Protein AF-A0A0G4HL80-F1 (afdb_monomer_lite)

Structure (mmCIF, N/CA/C/O backbone):
data_AF-A0A0G4HL80-F1
#
_entry.id   AF-A0A0G4HL80-F1
#
loop_
_atom_site.group_PDB
_atom_site.id
_atom_site.type_symbol
_atom_site.label_atom_id
_atom_site.label_alt_id
_atom_site.label_comp_id
_atom_site.label_asym_id
_atom_site.label_entity_id
_atom_site.label_seq_id
_atom_site.pdbx_PDB_ins_code
_atom_site.Cartn_x
_atom_site.Cartn_y
_atom_site.Cartn_z
_atom_site.occupancy
_atom_site.B_iso_or_equiv
_atom_site.auth_seq_id
_atom_site.auth_comp_id
_atom_site.auth_asym_id
_atom_site.auth_atom_id
_atom_site.pdbx_PDB_model_num
ATOM 1 N N . MET A 1 1 ? 30.291 -2.320 -4.860 1.00 72.81 1 MET A N 1
ATOM 2 C CA . MET A 1 1 ? 29.608 -3.065 -3.784 1.00 72.81 1 MET A CA 1
ATOM 3 C C . MET A 1 1 ? 29.330 -4.480 -4.259 1.00 72.81 1 MET A C 1
ATOM 5 O O . MET A 1 1 ? 28.873 -4.661 -5.391 1.00 72.81 1 MET A O 1
ATOM 9 N N . ASP A 1 2 ? 29.685 -5.440 -3.418 1.00 85.69 2 ASP A N 1
ATOM 10 C CA . ASP A 1 2 ? 29.531 -6.885 -3.591 1.00 85.69 2 ASP A CA 1
ATOM 11 C C . ASP A 1 2 ? 28.069 -7.337 -3.392 1.00 85.69 2 ASP A C 1
ATOM 13 O O . ASP A 1 2 ? 27.177 -6.511 -3.184 1.00 85.69 2 ASP A O 1
ATOM 17 N N . PHE A 1 3 ? 27.805 -8.644 -3.472 1.00 78.50 3 PHE A N 1
ATOM 18 C CA . PHE A 1 3 ? 26.454 -9.180 -3.288 1.00 78.50 3 PHE A CA 1
ATOM 19 C C . PHE A 1 3 ? 25.936 -8.998 -1.852 1.00 78.50 3 PHE A C 1
ATOM 21 O O . PHE A 1 3 ? 24.786 -8.596 -1.680 1.00 78.50 3 PHE A O 1
ATOM 28 N N . ALA A 1 4 ? 26.773 -9.206 -0.827 1.00 79.38 4 ALA A N 1
ATOM 29 C CA . ALA A 1 4 ? 26.337 -9.067 0.563 1.00 79.38 4 ALA A CA 1
ATOM 30 C C . ALA A 1 4 ? 25.973 -7.609 0.892 1.00 79.38 4 ALA A C 1
ATOM 32 O O . ALA A 1 4 ? 24.907 -7.358 1.456 1.00 79.38 4 ALA A O 1
ATOM 33 N N . GLY A 1 5 ? 26.784 -6.636 0.456 1.00 85.31 5 GLY A N 1
ATOM 34 C CA . GLY A 1 5 ? 26.454 -5.215 0.598 1.00 85.31 5 GLY A CA 1
ATOM 35 C C . GLY A 1 5 ? 25.174 -4.804 -0.145 1.00 85.31 5 GLY A C 1
ATOM 36 O O . GLY A 1 5 ? 24.373 -4.042 0.396 1.00 85.31 5 GLY A O 1
ATOM 37 N N . ARG A 1 6 ? 24.927 -5.342 -1.352 1.00 85.62 6 ARG A N 1
ATOM 38 C CA . ARG A 1 6 ? 23.670 -5.107 -2.099 1.00 85.62 6 ARG A CA 1
ATOM 39 C C . ARG A 1 6 ? 22.454 -5.657 -1.362 1.00 85.62 6 ARG A C 1
ATOM 41 O O . ARG A 1 6 ? 21.468 -4.937 -1.232 1.00 85.62 6 ARG A O 1
ATOM 48 N N . LEU A 1 7 ? 22.536 -6.887 -0.853 1.00 83.25 7 LEU A N 1
ATOM 49 C CA . LEU A 1 7 ? 21.451 -7.526 -0.108 1.00 83.25 7 LEU A CA 1
ATOM 50 C C . LEU A 1 7 ? 21.139 -6.776 1.197 1.00 83.25 7 LEU A C 1
ATOM 52 O O . LEU A 1 7 ? 19.975 -6.497 1.477 1.00 83.25 7 LEU A O 1
ATOM 56 N N . LEU A 1 8 ? 22.163 -6.387 1.964 1.00 86.94 8 LEU A N 1
ATOM 57 C CA . LEU A 1 8 ? 21.988 -5.608 3.195 1.00 86.94 8 LEU A CA 1
ATOM 58 C C . LEU A 1 8 ? 21.365 -4.229 2.926 1.00 86.94 8 LEU A C 1
ATOM 60 O O . LEU A 1 8 ? 20.459 -3.819 3.654 1.00 86.94 8 LEU A O 1
ATOM 64 N N . LEU A 1 9 ? 21.793 -3.534 1.865 1.00 91.75 9 LEU A N 1
ATOM 65 C CA . LEU A 1 9 ? 21.187 -2.260 1.470 1.00 91.75 9 LEU A CA 1
ATOM 66 C C . LEU A 1 9 ? 19.733 -2.444 1.007 1.00 91.75 9 LEU A C 1
ATOM 68 O O . LEU A 1 9 ? 18.872 -1.668 1.414 1.00 91.75 9 LEU A O 1
ATOM 72 N N . ALA A 1 10 ? 19.436 -3.482 0.220 1.00 88.88 10 ALA A N 1
ATOM 73 C CA . ALA A 1 10 ? 18.072 -3.792 -0.205 1.00 88.88 10 ALA A CA 1
ATOM 74 C C . ALA A 1 10 ? 17.153 -4.050 1.001 1.00 88.88 10 ALA A C 1
ATOM 76 O O . ALA A 1 10 ? 16.091 -3.441 1.099 1.00 88.88 10 ALA A O 1
ATOM 77 N N . LEU A 1 11 ? 17.586 -4.867 1.969 1.00 88.88 11 LEU A N 1
ATOM 78 C CA . LEU A 1 11 ? 16.842 -5.134 3.208 1.00 88.88 11 LEU A CA 1
ATOM 79 C C . LEU A 1 11 ? 16.582 -3.858 4.027 1.00 88.88 11 LEU A C 1
ATOM 81 O O . LEU A 1 11 ? 15.466 -3.662 4.513 1.00 88.88 11 LEU A O 1
ATOM 85 N N . ALA A 1 12 ? 17.568 -2.963 4.138 1.00 93.31 12 ALA A N 1
ATOM 86 C CA . ALA A 1 12 ? 17.391 -1.669 4.798 1.00 93.31 12 ALA A CA 1
ATOM 87 C C . ALA A 1 12 ? 16.373 -0.774 4.062 1.00 93.31 12 ALA A C 1
ATOM 89 O O . ALA A 1 12 ? 15.517 -0.157 4.698 1.00 93.31 12 ALA A O 1
ATOM 90 N N . LEU A 1 13 ? 16.407 -0.744 2.727 1.00 95.25 13 LEU A N 1
ATOM 91 C CA . LEU A 1 13 ? 15.444 0.007 1.918 1.00 95.25 13 LEU A CA 1
ATOM 92 C C . LEU A 1 13 ? 14.029 -0.597 1.998 1.00 95.25 13 LEU A C 1
ATOM 94 O O . LEU A 1 13 ? 13.072 0.154 2.176 1.00 95.25 13 LEU A O 1
ATOM 98 N N . PHE A 1 14 ? 13.864 -1.926 1.985 1.00 93.81 14 PHE A N 1
ATOM 99 C CA . PHE A 1 14 ? 12.556 -2.561 2.217 1.00 93.81 14 PHE A CA 1
ATOM 100 C C . PHE A 1 14 ? 12.005 -2.272 3.622 1.00 93.81 14 PHE A C 1
ATOM 102 O O . PHE A 1 14 ? 10.789 -2.147 3.784 1.00 93.81 14 PHE A O 1
ATOM 109 N N . ALA A 1 15 ? 12.861 -2.113 4.638 1.00 93.06 15 ALA A N 1
ATOM 110 C CA . ALA A 1 15 ? 12.431 -1.659 5.960 1.00 93.06 15 ALA A CA 1
ATOM 111 C C . ALA A 1 15 ? 11.934 -0.200 5.933 1.00 93.06 15 ALA A C 1
ATOM 113 O O . ALA A 1 15 ? 10.866 0.083 6.475 1.00 93.06 15 ALA A O 1
ATOM 114 N N . ILE A 1 16 ? 12.639 0.705 5.247 1.00 95.38 16 ILE A N 1
ATOM 115 C CA . ILE A 1 16 ? 12.218 2.110 5.073 1.00 95.38 16 ILE A CA 1
ATOM 116 C C . ILE A 1 16 ? 10.898 2.202 4.285 1.00 95.38 16 ILE A C 1
ATOM 118 O O . ILE A 1 16 ? 9.985 2.923 4.695 1.00 95.38 16 ILE A O 1
ATOM 122 N N . ALA A 1 17 ? 10.755 1.435 3.201 1.00 95.62 17 ALA A N 1
ATOM 123 C CA . ALA A 1 17 ? 9.520 1.362 2.422 1.00 95.62 17 ALA A CA 1
ATOM 124 C C . ALA A 1 17 ? 8.348 0.829 3.265 1.00 95.62 17 ALA A C 1
ATOM 126 O O . ALA A 1 17 ? 7.289 1.453 3.306 1.00 95.62 17 ALA A O 1
ATOM 127 N N . GLY A 1 18 ? 8.543 -0.273 3.998 1.00 94.06 18 GLY A N 1
ATOM 128 C CA . GLY A 1 18 ? 7.510 -0.846 4.867 1.00 94.06 18 GLY A CA 1
ATOM 129 C C . GLY A 1 18 ? 7.116 0.060 6.037 1.00 94.06 18 GLY A C 1
ATOM 130 O O . GLY A 1 18 ? 5.939 0.126 6.398 1.00 94.06 18 GLY A O 1
ATOM 131 N N . PHE A 1 19 ? 8.062 0.829 6.585 1.00 93.81 19 PHE A N 1
ATOM 132 C CA . PHE A 1 19 ? 7.753 1.894 7.540 1.00 93.81 19 PHE A CA 1
ATOM 133 C C . PHE A 1 19 ? 6.821 2.935 6.903 1.00 93.81 19 PHE A C 1
ATOM 135 O O . PHE A 1 19 ? 5.756 3.209 7.461 1.00 93.81 19 PHE A O 1
ATOM 142 N N . GLY A 1 20 ? 7.154 3.434 5.706 1.00 93.25 20 GLY A N 1
ATOM 143 C CA . GLY A 1 20 ? 6.297 4.342 4.932 1.00 93.25 20 GLY A CA 1
ATOM 144 C C . GLY A 1 20 ? 4.886 3.784 4.704 1.00 93.25 20 GLY A C 1
ATOM 145 O O . GLY A 1 20 ? 3.903 4.481 4.974 1.00 93.25 20 GLY A O 1
ATOM 146 N N . ASN A 1 21 ? 4.782 2.503 4.329 1.00 92.94 21 ASN A N 1
ATOM 147 C CA . ASN A 1 21 ? 3.503 1.809 4.149 1.00 92.94 21 ASN A CA 1
ATOM 148 C C . ASN A 1 21 ? 2.669 1.788 5.430 1.00 92.94 21 ASN A C 1
ATOM 150 O O . ASN A 1 21 ? 1.483 2.100 5.423 1.00 92.94 21 ASN A O 1
ATOM 154 N N . SER A 1 22 ? 3.293 1.444 6.553 1.00 90.38 22 SER A N 1
ATOM 155 C CA . SER A 1 22 ? 2.611 1.366 7.845 1.00 90.38 22 SER A CA 1
ATOM 156 C C . SER A 1 22 ? 2.172 2.737 8.384 1.00 90.38 22 SER A C 1
ATOM 158 O O . SER A 1 22 ? 1.200 2.826 9.134 1.00 90.38 22 SER A O 1
ATOM 160 N N . PHE A 1 23 ? 2.888 3.804 8.009 1.00 88.88 23 PHE A N 1
ATOM 161 C CA . PHE A 1 23 ? 2.744 5.137 8.586 1.00 88.88 23 PHE A CA 1
ATOM 162 C C . PHE A 1 23 ? 1.749 6.034 7.839 1.00 88.88 23 PHE A C 1
ATOM 164 O O . PHE A 1 23 ? 1.087 6.847 8.480 1.00 88.88 23 PHE A O 1
ATOM 171 N N . TRP A 1 24 ? 1.604 5.933 6.511 1.00 90.50 24 TRP A N 1
ATOM 172 C CA . TRP A 1 24 ? 0.871 6.966 5.756 1.00 90.50 24 TRP A CA 1
ATOM 173 C C . TRP A 1 24 ? -0.590 7.155 6.200 1.00 90.50 24 TRP A C 1
ATOM 175 O O . TRP A 1 24 ? -1.054 8.289 6.271 1.00 90.50 24 TRP A O 1
ATOM 185 N N . ASN A 1 25 ? -1.314 6.093 6.567 1.00 89.31 25 ASN A N 1
ATOM 186 C CA . ASN A 1 25 ? -2.703 6.204 7.043 1.00 89.31 25 ASN A CA 1
ATOM 187 C C . ASN A 1 25 ? -2.811 6.572 8.548 1.00 89.31 25 ASN A C 1
ATOM 189 O O . ASN A 1 25 ? -3.913 6.763 9.065 1.00 89.31 25 ASN A O 1
ATOM 193 N N . LEU A 1 26 ? -1.688 6.698 9.270 1.00 89.62 26 LEU A N 1
ATOM 194 C CA . LEU A 1 26 ? -1.659 7.003 10.706 1.00 89.62 26 LEU A CA 1
ATOM 195 C C . LEU A 1 26 ? -2.335 8.349 11.053 1.00 89.62 26 LEU A C 1
ATOM 197 O O . LEU A 1 26 ? -3.154 8.356 11.976 1.00 89.62 26 LEU A O 1
ATOM 201 N N . PRO A 1 27 ? -2.118 9.469 10.325 1.00 91.50 27 PRO A N 1
ATOM 202 C CA . PRO A 1 27 ? -2.756 10.745 10.663 1.00 91.50 27 PRO A CA 1
ATOM 203 C C . PRO A 1 27 ? -4.272 10.778 10.439 1.00 91.50 27 PRO A C 1
ATOM 205 O O . PRO A 1 27 ? -4.941 11.689 10.933 1.00 91.50 27 PRO A O 1
ATOM 208 N N . GLY A 1 28 ? -4.816 9.791 9.720 1.00 88.25 28 GLY A N 1
ATOM 209 C CA . GLY A 1 28 ? -6.248 9.618 9.497 1.00 88.25 28 GLY A CA 1
ATOM 210 C C . GLY A 1 28 ? -6.997 8.914 10.636 1.00 88.25 28 GLY A C 1
ATOM 211 O O . GLY A 1 28 ? -8.225 8.893 10.608 1.00 88.25 28 GLY A O 1
ATOM 212 N N . GLN A 1 29 ? -6.308 8.319 11.620 1.00 84.88 29 GLN A N 1
ATOM 213 C CA . GLN A 1 29 ? -6.959 7.464 12.623 1.00 84.88 29 GLN A CA 1
ATOM 214 C C . GLN A 1 29 ? -7.383 8.202 13.897 1.00 84.88 29 GLN A C 1
ATOM 216 O O . GLN A 1 29 ? -6.624 8.974 14.488 1.00 84.88 29 GLN A O 1
ATOM 221 N N . ASP A 1 30 ? -8.573 7.862 14.401 1.00 80.88 30 ASP A N 1
ATOM 222 C CA . ASP A 1 30 ? -9.125 8.423 15.640 1.00 80.88 30 ASP A CA 1
ATOM 223 C C . ASP A 1 30 ? -8.436 7.940 16.932 1.00 80.88 30 ASP A C 1
ATOM 225 O O . ASP A 1 30 ? -8.719 8.444 18.024 1.00 80.88 30 ASP A O 1
ATOM 229 N N . THR A 1 31 ? -7.489 7.011 16.818 1.00 80.94 31 THR A N 1
ATOM 230 C CA . THR A 1 31 ? -6.596 6.549 17.892 1.00 80.94 31 THR A CA 1
ATOM 231 C C . THR A 1 31 ? -5.272 7.322 17.952 1.00 80.94 31 THR A C 1
ATOM 233 O O . THR A 1 31 ? -4.641 7.354 19.007 1.00 80.94 31 THR A O 1
ATOM 236 N N . THR A 1 32 ? -4.856 7.990 16.871 1.00 86.62 32 THR A N 1
ATOM 237 C CA . THR A 1 32 ? -3.548 8.665 16.765 1.00 86.62 32 THR A CA 1
ATOM 238 C C . THR A 1 32 ? -3.447 9.882 17.699 1.00 86.62 32 THR A C 1
ATOM 240 O O . THR A 1 32 ? -4.419 10.642 17.794 1.00 86.62 32 THR A O 1
ATOM 243 N N . PRO A 1 33 ? -2.314 10.120 18.398 1.00 85.06 33 PRO A N 1
ATOM 244 C CA . PRO A 1 33 ? -2.120 11.311 19.236 1.00 85.06 33 PRO A CA 1
ATOM 245 C C . PRO A 1 33 ? -2.394 12.620 18.480 1.00 85.06 33 PRO A C 1
ATOM 247 O O . PRO A 1 33 ? -2.096 12.715 17.293 1.00 85.06 33 PRO A O 1
ATOM 250 N N . ARG A 1 34 ? -2.945 13.645 19.152 1.00 81.69 34 ARG A N 1
ATOM 251 C CA . ARG A 1 34 ? -3.377 14.897 18.487 1.00 81.69 34 ARG A CA 1
ATOM 252 C C . ARG A 1 34 ? -2.267 15.600 17.697 1.00 81.69 34 ARG A C 1
ATOM 254 O O . ARG A 1 34 ? -2.562 16.142 16.644 1.00 81.69 34 ARG A O 1
ATOM 261 N N . SER A 1 35 ? -1.017 15.540 18.155 1.00 83.62 35 SER A N 1
ATOM 262 C CA . SER A 1 35 ? 0.164 16.096 17.469 1.00 83.62 35 SER A CA 1
ATOM 263 C C . SER A 1 35 ? 0.555 15.380 16.168 1.00 83.62 35 SER A C 1
ATOM 265 O O . SER A 1 35 ? 1.422 15.862 15.444 1.00 83.62 35 SER A O 1
ATOM 267 N N . LEU A 1 36 ? -0.066 14.236 15.869 1.00 87.06 36 LEU A N 1
ATOM 268 C CA . LEU A 1 36 ? 0.140 13.449 14.651 1.00 87.06 36 LEU A CA 1
ATOM 269 C C . LEU A 1 36 ? -1.176 13.178 13.903 1.00 87.06 36 LEU A C 1
ATOM 271 O O . LEU A 1 36 ? -1.184 12.374 12.973 1.00 87.06 36 LEU A O 1
ATOM 275 N N . ARG A 1 37 ? -2.292 13.818 14.287 1.00 88.25 37 ARG A N 1
ATOM 276 C CA . ARG A 1 37 ? -3.629 13.564 13.725 1.00 88.25 37 ARG A CA 1
ATOM 277 C C . ARG A 1 37 ? -4.087 14.725 12.835 1.00 88.25 37 ARG A C 1
ATOM 279 O O . ARG A 1 37 ? -4.192 15.860 13.286 1.00 88.25 37 ARG A O 1
ATOM 286 N N . ALA A 1 38 ? -4.422 14.424 11.582 1.00 86.94 38 ALA A N 1
ATOM 287 C CA . ALA A 1 38 ? -4.957 15.387 10.616 1.00 86.94 38 ALA A CA 1
ATOM 288 C C . ALA A 1 38 ? -6.499 15.486 10.638 1.00 86.94 38 ALA A C 1
ATOM 290 O O . ALA A 1 38 ? -7.067 16.413 10.066 1.00 86.94 38 ALA A O 1
ATOM 291 N N . VAL A 1 39 ? -7.169 14.529 11.286 1.00 85.88 39 VAL A N 1
ATOM 292 C CA . VAL A 1 39 ? -8.628 14.457 11.466 1.00 85.88 39 VAL A CA 1
ATOM 293 C C . VAL A 1 39 ? -9.024 15.093 12.804 1.00 85.88 39 VAL A C 1
ATOM 295 O O . VAL A 1 39 ? -8.452 14.766 13.841 1.00 85.88 39 VAL A O 1
ATOM 298 N N . ASP A 1 40 ? -10.018 15.982 12.799 1.00 73.88 40 ASP A N 1
ATOM 299 C CA . ASP A 1 40 ? -10.532 16.678 13.988 1.00 73.88 40 ASP A CA 1
ATOM 300 C C . ASP A 1 40 ? -12.071 16.582 14.012 1.00 73.88 40 ASP A C 1
ATOM 302 O O . ASP A 1 40 ? -12.714 17.074 13.076 1.00 73.88 40 ASP A O 1
ATOM 306 N N . PRO A 1 41 ? -12.693 16.013 15.068 1.00 63.53 41 PRO A N 1
ATOM 307 C CA . PRO A 1 41 ? -14.150 15.988 15.234 1.00 63.53 41 PRO A CA 1
ATOM 308 C C . PRO A 1 41 ? -14.837 17.357 15.085 1.00 63.53 41 PRO A C 1
ATOM 310 O O . PRO A 1 41 ? -15.995 17.417 14.662 1.00 63.53 41 PRO A O 1
ATOM 313 N N . GLY A 1 42 ? -14.139 18.454 15.407 1.00 65.75 42 GLY A N 1
ATOM 314 C CA . GLY A 1 42 ? -14.628 19.827 15.256 1.00 65.75 42 GLY A CA 1
ATOM 315 C C . GLY A 1 42 ? -14.461 20.433 13.856 1.00 65.75 42 GLY A C 1
ATOM 316 O O . GLY A 1 42 ? -15.021 21.499 13.597 1.00 65.75 42 GLY A O 1
ATOM 317 N N . ALA A 1 43 ? -13.716 19.792 12.948 1.00 73.00 43 ALA A N 1
ATOM 318 C CA . ALA A 1 43 ? -13.449 20.309 11.604 1.00 73.00 43 ALA A CA 1
ATOM 319 C C . ALA A 1 43 ? -13.325 19.191 10.550 1.00 73.00 43 ALA A C 1
ATOM 321 O O . ALA A 1 43 ? -14.327 18.779 9.955 1.00 73.00 43 ALA A O 1
ATOM 322 N N . TRP A 1 44 ? -12.104 18.729 10.274 1.00 87.00 44 TRP A N 1
ATOM 323 C CA . TRP A 1 44 ? -11.815 17.784 9.198 1.00 87.00 44 TRP A CA 1
ATOM 324 C C . TRP A 1 44 ? -12.216 16.352 9.567 1.00 87.00 44 TRP A C 1
ATOM 326 O O . TRP A 1 44 ? -11.532 15.688 10.339 1.00 87.00 44 TRP A O 1
ATOM 336 N N . LYS A 1 45 ? -13.283 15.841 8.936 1.00 88.75 45 LYS A N 1
ATOM 337 C CA . LYS A 1 45 ? -13.538 14.390 8.842 1.00 88.75 45 LYS A CA 1
ATOM 338 C C . LYS A 1 45 ? -12.437 13.670 8.048 1.00 88.75 45 LYS A C 1
ATOM 340 O O . LYS A 1 45 ? -11.799 14.289 7.195 1.00 88.75 45 LYS A O 1
ATOM 345 N N . PHE A 1 46 ? -12.342 12.353 8.223 1.00 88.75 46 PHE A N 1
ATOM 346 C CA . PHE A 1 46 ? -11.484 11.425 7.471 1.00 88.75 46 PHE A CA 1
ATOM 347 C C . PHE A 1 46 ? -11.508 11.608 5.945 1.00 88.75 46 PHE A C 1
ATOM 349 O O . PHE A 1 46 ? -10.468 11.518 5.295 1.00 88.75 46 PHE A O 1
ATOM 356 N N . GLU A 1 47 ? -12.667 11.921 5.365 1.00 91.50 47 GLU A N 1
ATOM 357 C CA . GLU A 1 47 ? -12.813 12.138 3.921 1.00 91.50 47 GLU A CA 1
ATOM 358 C C . GLU A 1 47 ? -11.971 13.322 3.428 1.00 91.50 47 GLU A C 1
ATOM 360 O O . GLU A 1 47 ? -11.437 13.265 2.325 1.00 91.50 47 GLU A O 1
ATOM 365 N N . HIS A 1 48 ? -11.808 14.369 4.245 1.00 91.75 48 HIS A N 1
ATOM 366 C CA . HIS A 1 48 ? -10.994 15.542 3.911 1.00 91.75 48 HIS A CA 1
ATOM 367 C C . HIS A 1 48 ? -9.501 15.208 3.946 1.00 91.75 48 HIS A C 1
ATOM 369 O O . HIS A 1 48 ? -8.774 15.590 3.032 1.00 91.75 48 HIS A O 1
ATOM 375 N N . PHE A 1 49 ? -9.067 14.445 4.959 1.00 91.56 49 PHE A N 1
ATOM 376 C CA . PHE A 1 49 ? -7.713 13.888 5.019 1.00 91.56 49 PHE A CA 1
ATOM 377 C C . PHE A 1 49 ? -7.421 13.063 3.759 1.00 91.56 49 PHE A C 1
ATOM 379 O O . PHE A 1 49 ? -6.417 13.308 3.095 1.00 91.56 49 PHE A O 1
ATOM 386 N N . TYR A 1 50 ? -8.330 12.163 3.364 1.00 91.38 50 TYR A N 1
ATOM 387 C CA . TYR A 1 50 ? -8.146 11.346 2.163 1.00 91.38 50 TYR A CA 1
ATOM 388 C C . TYR A 1 50 ? -8.213 12.125 0.847 1.00 91.38 50 TYR A C 1
ATOM 390 O O . TYR A 1 50 ? -7.446 11.809 -0.059 1.00 91.38 50 TYR A O 1
ATOM 398 N N . LEU A 1 51 ? -9.067 13.145 0.729 1.00 94.81 51 LEU A N 1
ATOM 399 C CA . LEU A 1 51 ? -9.115 13.993 -0.464 1.00 94.81 51 LEU A CA 1
ATOM 400 C C . LEU A 1 51 ? -7.783 14.733 -0.663 1.00 94.81 51 LEU A C 1
ATOM 402 O O . LEU A 1 51 ? -7.202 14.689 -1.747 1.00 94.81 51 LEU A O 1
ATOM 406 N N . VAL A 1 52 ? -7.275 15.374 0.394 1.00 94.06 52 VAL A N 1
ATOM 407 C CA . VAL A 1 52 ? -5.995 16.099 0.356 1.00 94.06 52 VAL A CA 1
ATOM 408 C C . VAL A 1 52 ? -4.833 15.132 0.130 1.00 94.06 52 VAL A C 1
ATOM 410 O O . VAL A 1 52 ? -3.976 15.394 -0.712 1.00 94.06 52 VAL A O 1
ATOM 413 N N . ASN A 1 53 ? -4.819 13.993 0.827 1.00 93.50 53 ASN A N 1
ATOM 414 C CA . ASN A 1 53 ? -3.799 12.965 0.651 1.00 93.50 53 ASN A CA 1
ATOM 415 C C . ASN A 1 53 ? -3.779 12.406 -0.779 1.00 93.50 53 ASN A C 1
ATOM 417 O O . ASN A 1 53 ? -2.698 12.274 -1.341 1.00 93.50 53 ASN A O 1
ATOM 421 N N . ALA A 1 54 ? -4.937 12.155 -1.397 1.00 95.44 54 ALA A N 1
ATOM 422 C CA . ALA A 1 54 ? -5.014 11.679 -2.776 1.00 95.44 54 ALA A CA 1
ATOM 423 C C . ALA A 1 54 ? -4.478 12.709 -3.782 1.00 95.44 54 ALA A C 1
ATOM 425 O O . ALA A 1 54 ? -3.665 12.356 -4.635 1.00 95.44 54 ALA A O 1
ATOM 426 N N . VAL A 1 55 ? -4.856 13.987 -3.647 1.00 96.62 55 VAL A N 1
ATOM 427 C CA . VAL A 1 55 ? -4.321 15.072 -4.491 1.00 96.62 55 VAL A CA 1
ATOM 428 C C . VAL A 1 55 ? -2.797 15.160 -4.363 1.00 96.62 55 VAL A C 1
ATOM 430 O O . VAL A 1 55 ? -2.092 15.149 -5.374 1.00 96.62 55 VAL A O 1
ATOM 433 N N . PHE A 1 56 ? -2.263 15.183 -3.138 1.00 96.69 56 PHE A N 1
ATOM 434 C CA . PHE A 1 56 ? -0.814 15.233 -2.942 1.00 96.69 56 PHE A CA 1
ATOM 435 C C . PHE A 1 56 ? -0.105 13.934 -3.348 1.00 96.69 56 PHE A C 1
ATOM 437 O O . PHE A 1 56 ? 1.023 14.016 -3.820 1.00 96.69 56 PHE A O 1
ATOM 444 N N . ALA A 1 57 ? -0.727 12.757 -3.246 1.00 95.94 57 ALA A N 1
ATOM 445 C CA . ALA A 1 57 ? -0.131 11.505 -3.717 1.00 95.94 57 ALA A CA 1
ATOM 446 C C . ALA A 1 57 ? 0.067 11.520 -5.242 1.00 95.94 57 ALA A C 1
ATOM 448 O O . ALA A 1 57 ? 1.136 11.153 -5.723 1.00 95.94 57 ALA A O 1
ATOM 449 N N . ILE A 1 58 ? -0.910 12.025 -6.005 1.00 97.50 58 ILE A N 1
ATOM 450 C CA . ILE A 1 58 ? -0.784 12.202 -7.462 1.00 97.50 58 ILE A CA 1
ATOM 451 C C . ILE A 1 58 ? 0.339 13.199 -7.791 1.00 97.50 58 ILE A C 1
ATOM 453 O O . ILE A 1 58 ? 1.210 12.904 -8.613 1.00 97.50 58 ILE A O 1
ATOM 457 N N . VAL A 1 59 ? 0.356 14.360 -7.126 1.00 97.44 59 VAL A N 1
ATOM 458 C CA . VAL A 1 59 ? 1.346 15.425 -7.372 1.00 97.44 59 VAL A CA 1
ATOM 459 C C . VAL A 1 59 ? 2.764 14.987 -6.990 1.00 97.44 59 VAL A C 1
ATOM 461 O O . VAL A 1 59 ? 3.673 15.102 -7.809 1.00 97.44 59 VAL A O 1
ATOM 464 N N . VAL A 1 60 ? 2.966 14.438 -5.789 1.00 96.88 60 VAL A N 1
ATOM 465 C CA . VAL A 1 60 ? 4.283 13.984 -5.309 1.00 96.88 60 VAL A CA 1
ATOM 466 C C . VAL A 1 60 ? 4.798 12.815 -6.147 1.00 96.88 60 VAL A C 1
ATOM 468 O O . VAL A 1 60 ? 5.967 12.831 -6.520 1.00 96.88 60 VAL A O 1
ATOM 471 N N . ASN A 1 61 ? 3.946 11.848 -6.517 1.00 97.06 61 ASN A N 1
ATOM 472 C CA . ASN A 1 61 ? 4.342 10.774 -7.432 1.00 97.06 61 ASN A CA 1
ATOM 473 C C . ASN A 1 61 ? 4.827 11.341 -8.771 1.00 97.06 61 ASN A C 1
ATOM 475 O O . ASN A 1 61 ? 5.913 10.997 -9.223 1.00 97.06 61 ASN A O 1
ATOM 479 N N . THR A 1 62 ? 4.062 12.258 -9.370 1.00 96.25 62 THR A N 1
ATOM 480 C CA . THR A 1 62 ? 4.425 12.891 -10.650 1.00 96.25 62 THR A CA 1
ATOM 481 C C . THR A 1 62 ? 5.763 13.629 -10.549 1.00 96.25 62 THR A C 1
ATOM 483 O O . THR A 1 62 ? 6.624 13.452 -11.407 1.00 96.25 62 THR A O 1
ATOM 486 N N . ILE A 1 63 ? 5.983 14.396 -9.474 1.00 96.62 63 ILE A N 1
ATOM 487 C CA . ILE A 1 63 ? 7.259 15.081 -9.213 1.00 96.62 63 ILE A CA 1
ATOM 488 C C . ILE A 1 63 ? 8.409 14.073 -9.071 1.00 96.62 63 ILE A C 1
ATOM 490 O O . ILE A 1 63 ? 9.469 14.282 -9.659 1.00 96.62 63 ILE A O 1
ATOM 494 N N . PHE A 1 64 ? 8.212 12.974 -8.335 1.00 96.38 64 PHE A N 1
ATOM 495 C CA . PHE A 1 64 ? 9.242 11.953 -8.133 1.00 96.38 64 PHE A CA 1
ATOM 496 C C . PHE A 1 64 ? 9.589 11.202 -9.429 1.00 96.38 64 PHE A C 1
ATOM 498 O O . PHE A 1 64 ? 10.775 11.029 -9.703 1.00 96.38 64 PHE A O 1
ATOM 505 N N . VAL A 1 65 ? 8.617 10.828 -10.276 1.00 96.94 65 VAL A N 1
ATOM 506 C CA . VAL A 1 65 ? 8.935 10.222 -11.588 1.00 96.94 65 VAL A CA 1
ATOM 507 C C . VAL A 1 65 ? 9.680 11.219 -12.478 1.00 96.94 65 VAL A C 1
ATOM 509 O O . VAL A 1 65 ? 10.717 10.870 -13.037 1.00 96.94 65 VAL A O 1
ATOM 512 N N . CYS A 1 66 ? 9.219 12.471 -12.568 1.00 96.06 66 CYS A N 1
ATOM 513 C CA . CYS A 1 66 ? 9.895 13.502 -13.361 1.00 96.06 66 CYS A CA 1
ATOM 514 C C . CYS A 1 66 ? 11.339 13.761 -12.901 1.00 96.06 66 CYS A C 1
ATOM 516 O O . CYS A 1 66 ? 12.212 13.956 -13.746 1.00 96.06 66 CYS A O 1
ATOM 518 N N . ALA A 1 67 ? 11.598 13.727 -11.591 1.00 95.94 67 ALA A N 1
ATOM 519 C CA . ALA A 1 67 ? 12.932 13.909 -11.022 1.00 95.94 67 ALA A CA 1
ATOM 520 C C . ALA A 1 67 ? 13.860 12.695 -11.217 1.00 95.94 67 ALA A C 1
ATOM 522 O O . ALA A 1 67 ? 15.063 12.884 -11.378 1.00 95.94 67 ALA A O 1
ATOM 523 N N . MET A 1 68 ? 13.326 11.467 -11.202 1.00 94.69 68 MET A N 1
ATOM 524 C CA . MET A 1 68 ? 14.123 10.239 -11.350 1.00 94.69 68 MET A CA 1
ATOM 525 C C . MET A 1 68 ? 14.386 9.869 -12.817 1.00 94.69 68 MET A C 1
ATOM 527 O O . MET A 1 68 ? 15.505 9.503 -13.168 1.00 94.69 68 MET A O 1
ATOM 531 N N . VAL A 1 69 ? 13.366 9.964 -13.676 1.00 95.94 69 VAL A N 1
ATOM 532 C CA . VAL A 1 69 ? 13.429 9.511 -15.078 1.00 95.94 69 VAL A CA 1
ATOM 533 C C . VAL A 1 69 ? 13.993 10.600 -15.999 1.00 95.94 69 VAL A C 1
ATOM 535 O O . VAL A 1 69 ? 14.801 10.304 -16.880 1.00 95.94 69 VAL A O 1
ATOM 538 N N . GLY A 1 70 ? 13.629 11.866 -15.769 1.00 95.69 70 GLY A N 1
ATOM 539 C CA . GLY A 1 70 ? 14.056 13.010 -16.582 1.00 95.69 70 GLY A CA 1
ATOM 540 C C . GLY A 1 70 ? 13.246 13.198 -17.874 1.00 95.69 70 GLY A C 1
ATOM 541 O O . GLY A 1 70 ? 12.754 12.247 -18.481 1.00 95.69 70 GLY A O 1
ATOM 542 N N . ALA A 1 71 ? 13.098 14.456 -18.305 1.00 94.75 71 ALA A N 1
ATOM 543 C CA . ALA A 1 71 ? 12.157 14.851 -19.360 1.00 94.75 71 ALA A CA 1
ATOM 544 C C . ALA A 1 71 ? 12.392 14.161 -20.720 1.00 94.75 71 ALA A C 1
ATOM 546 O O . ALA A 1 71 ? 11.431 13.753 -21.367 1.00 94.75 71 ALA A O 1
ATOM 547 N N . GLU A 1 72 ? 13.649 13.982 -21.133 1.00 95.19 72 GLU A N 1
ATOM 548 C CA . GLU A 1 72 ? 13.998 13.354 -22.417 1.00 95.19 72 GLU A CA 1
ATOM 549 C C . GLU A 1 72 ? 13.539 11.889 -22.482 1.00 95.19 72 GLU A C 1
ATOM 551 O O . GLU A 1 72 ? 12.905 11.475 -23.454 1.00 95.19 72 GLU A O 1
ATOM 556 N N . LYS A 1 73 ? 13.772 11.119 -21.409 1.00 96.12 73 LYS A N 1
ATOM 557 C CA . LYS A 1 73 ? 13.312 9.727 -21.297 1.00 96.12 73 LYS A CA 1
ATOM 558 C C . LYS A 1 73 ? 11.790 9.634 -21.208 1.00 96.12 73 LYS A C 1
ATOM 560 O O . LYS A 1 73 ? 11.212 8.739 -21.817 1.00 96.12 73 LYS A O 1
ATOM 565 N N . LEU A 1 74 ? 11.129 10.566 -20.510 1.00 95.88 74 LEU A N 1
ATOM 566 C CA . LEU A 1 74 ? 9.662 10.640 -20.487 1.00 95.88 74 LEU A CA 1
ATOM 567 C C . LEU A 1 74 ? 9.079 10.869 -21.891 1.00 95.88 74 LEU A C 1
ATOM 569 O O . LEU A 1 74 ? 8.086 10.237 -22.253 1.00 95.88 74 LEU A O 1
ATOM 573 N N . GLU A 1 75 ? 9.690 11.740 -22.702 1.00 95.44 75 GLU A N 1
ATOM 574 C CA . GLU A 1 75 ? 9.236 11.962 -24.078 1.00 95.44 75 GLU A CA 1
ATOM 575 C C . GLU A 1 75 ? 9.561 10.775 -25.001 1.00 95.44 75 GLU A C 1
ATOM 577 O O . GLU A 1 75 ? 8.748 10.444 -25.867 1.00 95.44 75 GLU A O 1
ATOM 582 N N . SER A 1 76 ? 10.702 10.109 -24.799 1.00 95.62 76 SER A N 1
ATOM 583 C CA . SER A 1 76 ? 11.056 8.865 -25.498 1.00 95.62 76 SER A CA 1
ATOM 584 C C . SER A 1 76 ? 10.024 7.765 -25.224 1.00 95.62 76 SER A C 1
ATOM 586 O O . SER A 1 76 ? 9.338 7.304 -26.138 1.00 95.62 76 SER A O 1
ATOM 588 N N . ALA A 1 77 ? 9.800 7.441 -23.946 1.00 95.88 77 ALA A N 1
ATOM 589 C CA . ALA A 1 77 ? 8.830 6.441 -23.516 1.00 95.88 77 ALA A CA 1
ATOM 590 C C . ALA A 1 77 ? 7.411 6.742 -24.023 1.00 95.88 77 ALA A C 1
ATOM 592 O O . ALA A 1 77 ? 6.722 5.841 -24.504 1.00 95.88 77 ALA A O 1
ATOM 593 N N . ARG A 1 78 ? 6.981 8.014 -24.008 1.00 95.62 78 ARG A N 1
ATOM 594 C CA . ARG A 1 78 ? 5.678 8.445 -24.552 1.00 95.62 78 ARG A CA 1
ATOM 595 C C . ARG A 1 78 ? 5.491 8.081 -26.032 1.00 95.62 78 ARG A C 1
ATOM 597 O O . ARG A 1 78 ? 4.360 7.812 -26.429 1.00 95.62 78 ARG A O 1
ATOM 604 N N . LYS A 1 79 ? 6.553 8.098 -26.845 1.00 96.12 79 LYS A N 1
ATOM 605 C CA . LYS A 1 79 ? 6.481 7.792 -28.287 1.00 96.12 79 LYS A CA 1
ATOM 606 C C . LYS A 1 79 ? 6.319 6.295 -28.565 1.00 96.12 79 LYS A C 1
ATOM 608 O O . LYS A 1 79 ? 5.675 5.954 -29.550 1.00 96.12 79 LYS A O 1
ATOM 613 N N . VAL A 1 80 ? 6.857 5.440 -27.693 1.00 96.25 80 VAL A N 1
ATOM 614 C CA . VAL A 1 80 ? 6.895 3.973 -27.869 1.00 96.25 80 VAL A CA 1
ATOM 615 C C . VAL A 1 80 ? 5.866 3.217 -27.014 1.00 96.25 80 VAL A C 1
ATOM 617 O O . VAL A 1 80 ? 5.708 2.015 -27.160 1.00 96.25 80 VAL A O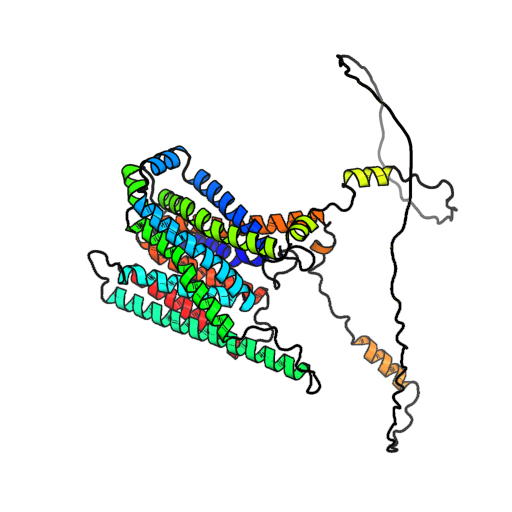 1
ATOM 620 N N . THR A 1 81 ? 5.141 3.906 -26.121 1.00 96.38 81 THR A N 1
ATOM 621 C CA . THR A 1 81 ? 4.158 3.303 -25.194 1.00 96.38 81 THR A CA 1
ATOM 622 C C . THR A 1 81 ? 3.047 2.543 -25.944 1.00 96.38 81 THR A C 1
ATOM 624 O O . THR A 1 81 ? 2.199 3.189 -26.574 1.00 96.38 81 THR A O 1
ATOM 627 N N . PRO A 1 82 ? 2.942 1.201 -25.832 1.00 94.50 82 PRO A N 1
ATOM 628 C CA . PRO A 1 82 ? 1.916 0.452 -26.552 1.00 94.50 82 PRO A CA 1
ATOM 629 C C . PRO A 1 82 ? 0.548 0.598 -25.870 1.00 94.50 82 PRO A C 1
ATOM 631 O O . PRO A 1 82 ? 0.289 0.084 -24.776 1.00 94.50 82 PRO A O 1
ATOM 634 N N . ALA A 1 83 ? -0.364 1.307 -26.539 1.00 92.94 83 ALA A N 1
ATOM 635 C CA . ALA A 1 83 ? -1.631 1.758 -25.959 1.00 92.94 83 ALA A CA 1
ATOM 636 C C . ALA A 1 83 ? -2.515 0.630 -25.382 1.00 92.94 83 ALA A C 1
ATOM 638 O O . ALA A 1 83 ? -3.198 0.842 -24.379 1.00 92.94 83 ALA A O 1
ATOM 639 N N . GLY A 1 84 ? -2.496 -0.572 -25.973 1.00 91.56 84 GLY A N 1
ATOM 640 C CA . GLY A 1 84 ? -3.277 -1.720 -25.490 1.00 91.56 84 GLY A CA 1
ATOM 641 C C . GLY A 1 84 ? -2.826 -2.230 -24.116 1.00 91.56 84 GLY A C 1
ATOM 642 O O . GLY A 1 84 ? -3.654 -2.426 -23.227 1.00 91.56 84 GLY A O 1
ATOM 643 N N . GLN A 1 85 ? -1.513 -2.372 -23.912 1.00 90.94 85 GLN A N 1
ATOM 644 C CA . GLN A 1 85 ? -0.929 -2.803 -22.636 1.00 90.94 85 GLN A CA 1
ATOM 645 C C . GLN A 1 85 ? -1.131 -1.722 -21.565 1.00 90.94 85 GLN A C 1
ATOM 647 O O . GLN A 1 85 ? -1.604 -2.007 -20.464 1.00 90.94 85 GLN A O 1
ATOM 652 N N . ALA A 1 86 ? -0.872 -0.456 -21.919 1.00 94.94 86 ALA A N 1
ATOM 653 C CA . ALA A 1 86 ? -1.111 0.686 -21.040 1.00 94.94 86 ALA A CA 1
ATOM 654 C C . ALA A 1 86 ? -2.588 0.789 -20.603 1.00 94.94 86 ALA A C 1
ATOM 656 O O . ALA A 1 86 ? -2.864 1.069 -19.438 1.00 94.94 86 ALA A O 1
ATOM 657 N N . THR A 1 87 ? -3.544 0.485 -21.491 1.00 95.31 87 THR A N 1
ATOM 658 C CA . THR A 1 87 ? -4.983 0.454 -21.161 1.00 95.31 87 THR A CA 1
ATOM 659 C C . THR A 1 87 ? -5.315 -0.611 -20.110 1.00 95.31 87 THR A C 1
ATOM 661 O O . THR A 1 87 ? -6.121 -0.351 -19.215 1.00 95.31 87 THR A O 1
ATOM 664 N N . LEU A 1 88 ? -4.678 -1.787 -20.161 1.00 93.19 88 LEU A N 1
ATOM 665 C CA . LEU A 1 88 ? -4.866 -2.834 -19.150 1.00 93.19 88 LEU A CA 1
ATOM 666 C C . LEU A 1 88 ? -4.299 -2.417 -17.780 1.00 93.19 88 LEU A C 1
ATOM 668 O O . LEU A 1 88 ? -4.960 -2.610 -16.759 1.00 93.19 88 LEU A O 1
ATOM 672 N N . VAL A 1 89 ? -3.126 -1.775 -17.753 1.00 96.00 89 VAL A N 1
ATOM 673 C CA . VAL A 1 89 ? -2.528 -1.223 -16.520 1.00 96.00 89 VAL A CA 1
ATOM 674 C C . VAL A 1 89 ? -3.404 -0.111 -15.926 1.00 96.00 89 VAL A C 1
ATOM 676 O O . VAL A 1 89 ? -3.665 -0.122 -14.723 1.00 96.00 89 VAL A O 1
ATOM 679 N N . VAL A 1 90 ? -3.941 0.794 -16.756 1.00 97.62 90 VAL A N 1
ATOM 680 C CA . VAL A 1 90 ? -4.926 1.814 -16.340 1.00 97.62 90 VAL A CA 1
ATOM 681 C C . VAL A 1 90 ? -6.171 1.164 -15.729 1.00 97.62 90 VAL A C 1
ATOM 683 O O . VAL A 1 90 ? -6.593 1.558 -14.642 1.00 97.62 90 VAL A O 1
ATOM 686 N N . PHE A 1 91 ? -6.744 0.148 -16.381 1.00 96.94 91 PHE A N 1
ATOM 687 C CA . PHE A 1 91 ? -7.930 -0.558 -15.884 1.00 96.94 91 PHE A CA 1
ATOM 688 C C . PHE A 1 91 ? -7.688 -1.178 -14.498 1.00 96.94 91 PHE A C 1
ATOM 690 O O . PHE A 1 91 ? -8.461 -0.938 -13.568 1.00 96.94 91 PHE A O 1
ATOM 697 N N . LEU A 1 92 ? -6.584 -1.911 -14.329 1.00 95.81 92 LEU A N 1
ATOM 698 C CA . LEU A 1 92 ? -6.207 -2.520 -13.048 1.00 95.81 92 LEU A CA 1
ATOM 699 C C . LEU A 1 92 ? -5.962 -1.461 -11.958 1.00 95.81 92 LEU A C 1
ATOM 701 O O . LEU A 1 92 ? -6.415 -1.626 -10.823 1.00 95.81 92 LEU A O 1
ATOM 705 N N . ALA A 1 93 ? -5.323 -0.341 -12.306 1.00 97.50 93 ALA A N 1
ATOM 706 C CA . ALA A 1 93 ? -5.060 0.763 -11.386 1.00 97.50 93 ALA A CA 1
ATOM 707 C C . ALA A 1 93 ? -6.334 1.498 -10.923 1.00 97.50 93 ALA A C 1
ATOM 709 O O . ALA A 1 93 ? -6.437 1.866 -9.751 1.00 97.50 93 ALA A O 1
ATOM 710 N N . LEU A 1 94 ? -7.328 1.677 -11.802 1.00 97.81 94 LEU A N 1
ATOM 711 C CA . LEU A 1 94 ? -8.631 2.252 -11.437 1.00 97.81 94 LEU A CA 1
ATOM 712 C C . LEU A 1 94 ? -9.350 1.381 -10.394 1.00 97.81 94 LEU A C 1
ATOM 714 O O . LEU A 1 94 ? -9.829 1.896 -9.380 1.00 97.81 94 LEU A O 1
ATOM 718 N N . PHE A 1 95 ? -9.377 0.058 -10.591 1.00 96.44 95 PHE A N 1
ATOM 719 C CA . PHE A 1 95 ? -9.954 -0.859 -9.603 1.00 96.44 95 PHE A CA 1
ATOM 720 C C . PHE A 1 95 ? -9.129 -0.914 -8.309 1.00 96.44 95 PHE A C 1
ATOM 722 O O . PHE A 1 95 ? -9.717 -0.900 -7.226 1.00 96.44 95 PHE A O 1
ATOM 729 N N . TRP A 1 96 ? -7.793 -0.872 -8.381 1.00 96.75 96 TRP A N 1
ATOM 730 C CA . TRP A 1 96 ? -6.951 -0.723 -7.189 1.00 96.75 96 TRP A CA 1
ATOM 731 C C . TRP A 1 96 ? -7.321 0.519 -6.365 1.00 96.75 96 TRP A C 1
ATOM 733 O O . TRP A 1 96 ? -7.359 0.430 -5.141 1.00 96.75 96 TRP A O 1
ATOM 743 N N . GLY A 1 97 ? -7.687 1.642 -6.992 1.00 96.31 97 GLY A N 1
ATOM 744 C CA . GLY A 1 97 ? -8.182 2.834 -6.288 1.00 96.31 97 GLY A CA 1
ATOM 745 C C . GLY A 1 97 ? -9.409 2.577 -5.398 1.00 96.31 97 GLY A C 1
ATOM 746 O O . GLY A 1 97 ? -9.508 3.115 -4.291 1.00 96.31 97 GLY A O 1
ATOM 747 N N . ILE A 1 98 ? -10.308 1.681 -5.821 1.00 96.25 98 ILE A N 1
ATOM 748 C CA . ILE A 1 98 ? -11.418 1.188 -4.987 1.00 96.25 98 ILE A CA 1
ATOM 749 C C . ILE A 1 98 ? -10.858 0.376 -3.807 1.00 96.25 98 ILE A C 1
ATOM 751 O O . ILE A 1 98 ? -11.254 0.587 -2.659 1.00 96.25 98 ILE A O 1
ATOM 755 N N . GLY A 1 99 ? -9.887 -0.501 -4.077 1.00 95.12 99 GLY A N 1
ATOM 756 C CA . GLY A 1 99 ? -9.161 -1.289 -3.076 1.00 95.12 99 GLY A CA 1
ATOM 757 C C . GLY A 1 99 ? -8.478 -0.431 -2.010 1.00 95.12 99 GLY A C 1
ATOM 758 O O . GLY A 1 99 ? -8.638 -0.713 -0.824 1.00 95.12 99 GLY A O 1
ATOM 759 N N . VAL A 1 100 ? -7.815 0.667 -2.397 1.00 94.31 100 VAL A N 1
ATOM 760 C CA . VAL A 1 100 ? -7.244 1.658 -1.467 1.00 94.31 100 VAL A CA 1
ATOM 761 C C . VAL A 1 100 ? -8.337 2.212 -0.556 1.00 94.31 100 VAL A C 1
ATOM 763 O O . VAL A 1 100 ? -8.202 2.137 0.664 1.00 94.31 100 VAL A O 1
ATOM 766 N N . ARG A 1 101 ? -9.457 2.704 -1.108 1.00 92.88 101 ARG A N 1
ATOM 767 C CA . ARG A 1 101 ? -10.531 3.296 -0.288 1.00 92.88 101 ARG A CA 1
ATOM 768 C C . ARG A 1 101 ? -11.183 2.287 0.667 1.00 92.88 101 ARG A C 1
ATOM 770 O O . ARG A 1 101 ? -11.600 2.689 1.761 1.00 92.88 101 ARG A O 1
ATOM 777 N N . LEU A 1 102 ? -11.261 1.012 0.278 1.00 93.75 102 LEU A N 1
ATOM 778 C CA . LEU A 1 102 ? -11.738 -0.084 1.127 1.00 93.75 102 LEU A CA 1
ATOM 779 C C . LEU A 1 102 ? -10.715 -0.464 2.209 1.00 93.75 102 LEU A C 1
ATOM 781 O O . LEU A 1 102 ? -11.103 -0.622 3.363 1.00 93.75 102 LEU A O 1
ATOM 785 N N . PHE A 1 103 ? -9.422 -0.530 1.884 1.00 93.00 103 PHE A N 1
ATOM 786 C CA . PHE A 1 103 ? -8.331 -0.783 2.835 1.00 93.00 103 PHE A CA 1
ATOM 787 C C . PHE A 1 103 ? -8.270 0.292 3.928 1.00 93.00 103 PHE A C 1
ATOM 789 O O . PHE A 1 103 ? -8.222 -0.023 5.119 1.00 93.00 103 PHE A O 1
ATOM 796 N N . SER A 1 104 ? -8.400 1.562 3.540 1.00 89.81 104 SER A N 1
ATOM 797 C CA . SER A 1 104 ? -8.515 2.698 4.460 1.00 89.81 104 SER A CA 1
ATOM 798 C C . SER A 1 104 ? -9.660 2.541 5.464 1.00 89.81 104 SER A C 1
ATOM 800 O O . SER A 1 104 ? -9.497 2.872 6.636 1.00 89.81 104 SER A O 1
ATOM 802 N N . TYR A 1 105 ? -10.807 2.018 5.017 1.00 89.06 105 TYR A N 1
ATOM 803 C CA . TYR A 1 105 ? -11.985 1.777 5.855 1.00 89.06 105 TYR A CA 1
ATOM 804 C C . TYR A 1 105 ? -11.842 0.523 6.731 1.00 89.06 105 TYR A C 1
ATOM 806 O O . TYR A 1 105 ? -12.208 0.542 7.906 1.00 89.06 105 TYR A O 1
ATOM 814 N N . ALA A 1 106 ? -11.250 -0.544 6.185 1.00 90.12 106 ALA A N 1
ATOM 815 C CA . ALA A 1 106 ? -10.921 -1.771 6.903 1.00 90.12 106 ALA A CA 1
ATOM 816 C C . ALA A 1 106 ? -10.045 -1.479 8.135 1.00 90.12 106 ALA A C 1
ATOM 818 O O . ALA A 1 106 ? -10.331 -1.961 9.232 1.00 90.12 106 ALA A O 1
ATOM 819 N N . ILE A 1 107 ? -9.038 -0.613 7.976 1.00 89.50 107 ILE A N 1
ATOM 820 C CA . ILE A 1 107 ? -8.185 -0.130 9.071 1.00 89.50 107 ILE A CA 1
ATOM 821 C C . ILE A 1 107 ? -9.008 0.578 10.158 1.00 89.50 107 ILE A C 1
ATOM 823 O O . ILE A 1 107 ? -8.865 0.226 11.327 1.00 89.50 107 ILE A O 1
ATOM 827 N N . GLN A 1 108 ? -9.914 1.499 9.804 1.00 86.06 108 GLN A N 1
ATOM 828 C CA . GLN A 1 108 ? -10.728 2.228 10.792 1.00 86.06 108 GLN A CA 1
ATOM 829 C C . GLN A 1 108 ? -11.595 1.302 11.660 1.00 86.06 108 GLN A C 1
ATOM 831 O O . GLN A 1 108 ? -11.762 1.547 12.854 1.00 86.06 108 GLN A O 1
ATOM 836 N N . ILE A 1 109 ? -12.166 0.239 11.080 1.00 84.12 109 ILE A N 1
ATOM 837 C CA . ILE A 1 109 ? -13.087 -0.654 11.806 1.00 84.12 109 ILE A CA 1
ATOM 838 C C . ILE A 1 109 ? -12.375 -1.806 12.540 1.00 84.12 109 ILE A C 1
ATOM 840 O O . ILE A 1 109 ? -12.933 -2.348 13.502 1.00 84.12 109 ILE A O 1
ATOM 844 N N . CYS A 1 110 ? -11.151 -2.168 12.138 1.00 83.50 110 CYS A N 1
ATOM 845 C CA . CYS A 1 110 ? -10.386 -3.290 12.702 1.00 83.50 110 CYS A CA 1
ATOM 846 C C . CYS A 1 110 ? -9.209 -2.883 13.604 1.00 83.50 110 CYS A C 1
ATOM 848 O O . CYS A 1 110 ? -8.901 -3.616 14.553 1.00 83.50 110 CYS A O 1
ATOM 850 N N . GLY A 1 111 ? -8.578 -1.740 13.328 1.00 86.50 111 GLY A N 1
ATOM 851 C CA . GLY A 1 111 ? -7.236 -1.366 13.786 1.00 86.50 111 GLY A CA 1
ATOM 852 C C . GLY A 1 111 ? -6.182 -1.549 12.683 1.00 86.50 111 GLY A C 1
ATOM 853 O O . GLY A 1 111 ? -6.326 -2.420 11.818 1.00 86.50 111 GLY A O 1
ATOM 854 N N . ILE A 1 112 ? -5.118 -0.743 12.727 1.00 88.62 112 ILE A N 1
ATOM 855 C CA . ILE A 1 112 ? -3.977 -0.745 11.799 1.00 88.62 112 ILE A CA 1
ATOM 856 C C . ILE A 1 112 ? -3.332 -2.127 11.745 1.00 88.62 112 ILE A C 1
ATOM 858 O O . ILE A 1 112 ? -3.211 -2.692 10.659 1.00 88.62 112 ILE A O 1
ATOM 862 N N . ALA A 1 113 ? -2.972 -2.699 12.898 1.00 87.19 113 ALA A N 1
A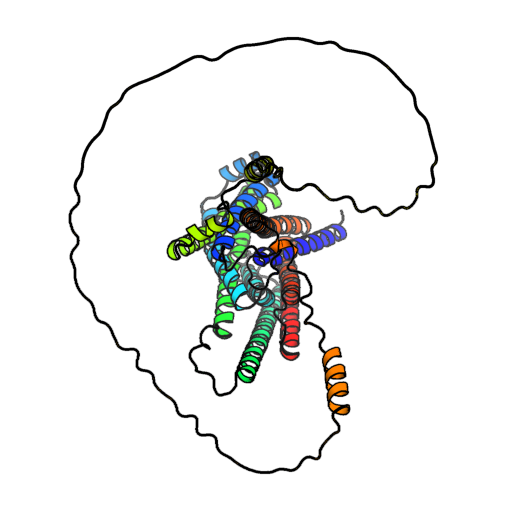TOM 863 C CA . ALA A 1 113 ? -2.251 -3.973 12.965 1.00 87.19 113 ALA A CA 1
ATOM 864 C C . ALA A 1 113 ? -2.979 -5.083 12.185 1.00 87.19 113 ALA A C 1
ATOM 866 O O . ALA A 1 113 ? -2.403 -5.774 11.347 1.00 87.19 113 ALA A O 1
ATOM 867 N N . VAL A 1 114 ? -4.289 -5.187 12.411 1.00 82.38 114 VAL A N 1
ATOM 868 C CA . VAL A 1 114 ? -5.166 -6.179 11.781 1.00 82.38 114 VAL A CA 1
ATOM 869 C C . VAL A 1 114 ? -5.408 -5.852 10.309 1.00 82.38 114 VAL A C 1
ATOM 871 O O . VAL A 1 114 ? -5.304 -6.740 9.466 1.00 82.38 114 VAL A O 1
ATOM 874 N N . GLY A 1 115 ? -5.743 -4.596 9.995 1.00 88.06 115 GLY A N 1
ATOM 875 C CA . GLY A 1 115 ? -6.047 -4.168 8.630 1.00 88.06 115 GLY A CA 1
ATOM 876 C C . GLY A 1 115 ? -4.882 -4.448 7.684 1.00 88.06 115 GLY A C 1
ATOM 877 O O . GLY A 1 115 ? -5.083 -5.046 6.629 1.00 88.06 115 GLY A O 1
ATOM 878 N N . PHE A 1 116 ? -3.660 -4.108 8.101 1.00 90.44 116 PHE A N 1
ATOM 879 C CA . PHE A 1 116 ? -2.439 -4.418 7.358 1.00 90.44 116 PHE A CA 1
ATOM 880 C C . PHE A 1 116 ? -2.174 -5.925 7.275 1.00 90.44 116 PHE A C 1
ATOM 882 O O . PHE A 1 116 ? -1.991 -6.428 6.170 1.00 90.44 116 PHE A O 1
ATOM 889 N N . ALA A 1 117 ? -2.201 -6.657 8.396 1.00 87.25 117 ALA A N 1
ATOM 890 C CA . ALA A 1 117 ? -1.928 -8.098 8.405 1.00 87.25 117 ALA A CA 1
ATOM 891 C C . ALA A 1 117 ? -2.858 -8.888 7.461 1.00 87.25 117 ALA A C 1
ATOM 893 O O . ALA A 1 117 ? -2.386 -9.716 6.683 1.00 87.25 117 ALA A O 1
ATOM 894 N N . VAL A 1 118 ? -4.164 -8.594 7.480 1.00 84.69 118 VAL A N 1
ATOM 895 C CA . VAL A 1 118 ? -5.146 -9.251 6.602 1.00 84.69 118 VAL A CA 1
ATOM 896 C C . VAL A 1 118 ? -4.978 -8.817 5.147 1.00 84.69 118 VAL A C 1
ATOM 898 O O . VAL A 1 118 ? -4.865 -9.663 4.261 1.00 84.69 118 VAL A O 1
ATOM 901 N N . CYS A 1 119 ? -4.974 -7.508 4.878 1.00 89.81 119 CYS A N 1
ATOM 902 C CA . CYS A 1 119 ? -5.048 -7.027 3.500 1.00 89.81 119 CYS A CA 1
ATOM 903 C C . CYS A 1 119 ? -3.726 -7.244 2.758 1.00 89.81 119 CYS A C 1
ATOM 905 O O . CYS A 1 119 ? -3.755 -7.703 1.621 1.00 89.81 119 CYS A O 1
ATOM 907 N N . LEU A 1 120 ? -2.574 -6.992 3.391 1.00 90.38 120 LEU A N 1
ATOM 908 C CA . LEU A 1 120 ? -1.269 -7.198 2.754 1.00 90.38 120 LEU A CA 1
ATOM 909 C C . LEU A 1 120 ? -0.922 -8.688 2.607 1.00 90.38 120 LEU A C 1
ATOM 911 O O . LEU A 1 120 ? -0.328 -9.074 1.602 1.00 90.38 120 LEU A O 1
ATOM 915 N N . GLY A 1 121 ? -1.367 -9.537 3.543 1.00 84.44 121 GLY A N 1
ATOM 916 C CA . GLY A 1 121 ? -1.279 -10.993 3.402 1.00 84.44 121 GLY A CA 1
ATOM 917 C C . GLY A 1 121 ? -2.042 -11.511 2.176 1.00 84.44 121 GLY A C 1
ATOM 918 O O . GLY A 1 121 ? -1.506 -12.312 1.412 1.00 84.44 121 GLY A O 1
ATOM 919 N N . LEU A 1 122 ? -3.255 -10.998 1.932 1.00 85.81 122 LEU A N 1
ATOM 920 C CA . LEU A 1 122 ? -4.036 -11.313 0.728 1.00 85.81 122 LEU A CA 1
ATOM 921 C C . LEU A 1 122 ? -3.416 -10.731 -0.551 1.00 85.81 122 LEU A C 1
ATOM 923 O O . LEU A 1 122 ? -3.333 -11.440 -1.551 1.00 85.81 122 LEU A O 1
ATOM 927 N N . VAL A 1 123 ? -2.936 -9.482 -0.521 1.00 88.12 123 VAL A N 1
ATOM 928 C CA . VAL A 1 123 ? -2.246 -8.839 -1.657 1.00 88.12 123 VAL A CA 1
ATOM 929 C C . VAL A 1 123 ? -1.039 -9.659 -2.115 1.00 88.12 123 VAL A C 1
ATOM 931 O O . VAL A 1 123 ? -0.840 -9.833 -3.318 1.00 88.12 123 VAL A O 1
ATOM 934 N N . LEU A 1 124 ? -0.255 -10.188 -1.172 1.00 83.50 124 LEU A N 1
ATOM 935 C CA . LEU A 1 124 ? 0.857 -11.078 -1.486 1.00 83.50 124 LEU A CA 1
ATOM 936 C C . LEU A 1 124 ? 0.372 -12.433 -2.016 1.00 83.50 124 LEU A C 1
ATOM 938 O O . LEU A 1 124 ? 0.811 -12.838 -3.089 1.00 83.50 124 LEU A O 1
ATOM 942 N N . ALA A 1 125 ? -0.525 -13.115 -1.295 1.00 80.00 125 ALA A N 1
ATOM 943 C CA . ALA A 1 125 ? -0.968 -14.465 -1.651 1.00 80.00 125 ALA A CA 1
ATOM 944 C C . ALA A 1 125 ? -1.622 -14.522 -3.044 1.00 80.00 125 ALA A C 1
ATOM 946 O O . ALA A 1 125 ? -1.390 -15.466 -3.798 1.00 80.00 125 ALA A O 1
ATOM 947 N N . LEU A 1 126 ? -2.386 -13.488 -3.415 1.00 82.69 126 LEU A N 1
ATOM 948 C CA . LEU A 1 126 ? -2.957 -13.331 -4.757 1.00 82.69 126 LEU A CA 1
ATOM 949 C C . LEU A 1 126 ? -1.897 -12.940 -5.796 1.00 82.69 126 LEU A C 1
ATOM 951 O O . LEU A 1 126 ? -1.964 -13.401 -6.932 1.00 82.69 126 LEU A O 1
ATOM 955 N N . GLY A 1 127 ? -0.887 -12.153 -5.411 1.00 75.81 127 GLY A N 1
ATOM 956 C CA . GLY A 1 127 ? 0.286 -11.883 -6.244 1.00 75.81 127 GLY A CA 1
ATOM 957 C C . GLY A 1 127 ? 1.037 -13.159 -6.636 1.00 75.81 127 GLY A C 1
ATOM 958 O O . GLY A 1 127 ? 1.343 -13.353 -7.809 1.00 75.81 127 GLY A O 1
ATOM 959 N N . SER A 1 128 ? 1.248 -14.073 -5.686 1.00 75.50 128 SER A N 1
ATOM 960 C CA . SER A 1 128 ? 1.882 -15.378 -5.930 1.00 75.50 128 SER A CA 1
ATOM 961 C C . SER A 1 128 ? 1.029 -16.374 -6.729 1.00 75.50 128 SER A C 1
ATOM 963 O O . SER A 1 128 ? 1.537 -17.424 -7.108 1.00 75.50 128 SER A O 1
ATOM 965 N N . LEU A 1 129 ? -0.241 -16.069 -7.028 1.00 74.88 129 LEU A N 1
ATOM 966 C CA . LEU A 1 129 ? -1.016 -16.857 -7.996 1.00 74.88 129 LEU A CA 1
ATOM 967 C C . LEU A 1 129 ? -0.687 -16.489 -9.448 1.00 74.88 129 LEU A C 1
ATOM 969 O O . LEU A 1 129 ? -0.986 -17.278 -10.340 1.00 74.88 129 LEU A O 1
ATOM 973 N N . TYR A 1 130 ? -0.083 -15.324 -9.713 1.00 73.00 130 TYR A N 1
ATOM 974 C CA . TYR A 1 130 ? 0.149 -14.863 -11.083 1.00 73.00 130 TYR A CA 1
ATOM 975 C C . TYR A 1 130 ? 0.993 -15.848 -11.926 1.00 73.00 130 TYR A C 1
ATOM 977 O O . TYR A 1 130 ? 0.516 -16.202 -13.004 1.00 73.00 130 TYR A O 1
ATOM 985 N N . PRO A 1 131 ? 2.145 -16.388 -11.462 1.00 64.81 131 PRO A N 1
ATOM 986 C CA . PRO A 1 131 ? 2.918 -17.376 -12.232 1.00 64.81 131 PRO A CA 1
ATOM 987 C C . PRO A 1 131 ? 2.183 -18.709 -12.455 1.00 64.81 131 PRO A C 1
ATOM 989 O O . PR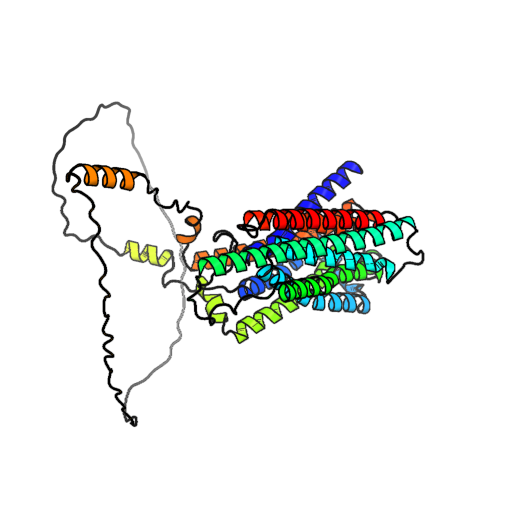O A 1 131 ? 2.453 -19.415 -13.421 1.00 64.81 131 PRO A O 1
ATOM 992 N N . LEU A 1 132 ? 1.230 -19.054 -11.580 1.00 70.38 132 LEU A N 1
ATOM 993 C CA . LEU A 1 132 ? 0.419 -20.273 -11.689 1.00 70.38 132 LEU A CA 1
ATOM 994 C C . LEU A 1 132 ? -0.763 -20.114 -12.659 1.00 70.38 132 LEU A C 1
ATOM 996 O O . LEU A 1 132 ? -1.197 -21.092 -13.263 1.00 70.38 132 LEU A O 1
ATOM 1000 N N . LEU A 1 133 ? -1.298 -18.895 -12.785 1.00 70.00 133 LEU A N 1
ATOM 1001 C CA . LEU A 1 133 ? -2.404 -18.554 -13.689 1.00 70.00 133 LEU A CA 1
ATOM 1002 C C . LEU A 1 133 ? -1.916 -18.178 -15.094 1.00 70.00 133 LEU A C 1
ATOM 1004 O O . LEU A 1 133 ? -2.618 -18.433 -16.071 1.00 70.00 133 LEU A O 1
ATOM 1008 N N . PHE A 1 134 ? -0.715 -17.605 -15.187 1.00 69.25 134 PHE A N 1
ATOM 1009 C CA . PHE A 1 134 ? -0.045 -17.233 -16.430 1.00 69.25 134 PHE A CA 1
ATOM 1010 C C . PHE A 1 134 ? 1.401 -17.761 -16.429 1.00 69.25 134 PHE A C 1
ATOM 1012 O O . PHE A 1 134 ? 2.338 -16.974 -16.257 1.00 69.25 134 PHE A O 1
ATOM 1019 N N . PRO A 1 135 ? 1.604 -19.084 -16.594 1.00 61.97 135 PRO A N 1
ATOM 1020 C CA . PRO A 1 135 ? 2.941 -19.643 -16.743 1.00 61.97 135 PRO A CA 1
ATOM 1021 C C . PRO A 1 135 ? 3.662 -19.036 -17.950 1.00 61.97 135 PRO A C 1
ATOM 1023 O O . PRO A 1 135 ? 3.054 -18.794 -18.995 1.00 61.97 135 PRO A O 1
ATOM 1026 N N . SER A 1 136 ? 4.973 -18.848 -17.823 1.00 61.31 136 SER A N 1
ATOM 1027 C CA . SER A 1 136 ? 5.871 -18.822 -18.979 1.00 61.31 136 SER A CA 1
ATOM 1028 C C . SER A 1 136 ? 5.968 -20.227 -19.599 1.00 61.31 136 SER A C 1
ATOM 1030 O O . SER A 1 136 ? 5.381 -21.185 -19.092 1.00 61.31 136 SER A O 1
ATOM 1032 N N . ASP A 1 137 ? 6.746 -20.384 -20.675 1.00 53.62 137 ASP A N 1
ATOM 1033 C CA . ASP A 1 137 ? 6.927 -21.670 -21.375 1.00 53.62 137 ASP A CA 1
ATOM 1034 C C . ASP A 1 137 ? 7.485 -22.814 -20.492 1.00 53.62 137 ASP A C 1
ATOM 1036 O O . ASP A 1 137 ? 7.461 -23.979 -20.891 1.00 53.62 137 ASP A O 1
ATOM 1040 N N . THR A 1 138 ? 7.947 -22.497 -19.277 1.00 60.25 138 THR A N 1
ATOM 1041 C CA . THR A 1 138 ? 8.370 -23.449 -18.245 1.00 60.25 138 THR A CA 1
ATOM 1042 C C . THR A 1 138 ? 7.478 -23.301 -17.011 1.00 60.25 138 THR A C 1
ATOM 1044 O O . THR A 1 138 ? 7.514 -22.279 -16.330 1.00 60.25 138 THR A O 1
ATOM 1047 N N . PHE A 1 139 ? 6.708 -24.341 -16.681 1.00 66.75 139 PHE A N 1
ATOM 1048 C CA . PHE A 1 139 ? 5.924 -24.390 -15.441 1.00 66.75 139 PHE A CA 1
ATOM 1049 C C . PHE A 1 139 ? 6.848 -24.501 -14.204 1.00 66.75 139 PHE A C 1
ATOM 1051 O O . PHE A 1 139 ? 7.860 -25.206 -14.295 1.00 66.75 139 PHE A O 1
ATOM 1058 N N . PRO A 1 140 ? 6.522 -23.878 -13.049 1.00 71.75 140 PRO A N 1
ATOM 1059 C CA . PRO A 1 140 ? 7.365 -23.931 -11.853 1.00 71.75 140 PRO A CA 1
ATOM 1060 C C . PRO A 1 140 ? 7.721 -25.359 -11.419 1.00 71.75 140 PRO A C 1
ATOM 1062 O O . PRO A 1 140 ? 6.866 -26.250 -11.371 1.00 71.75 140 PRO A O 1
ATOM 1065 N N . GLY A 1 141 ? 8.994 -25.579 -11.077 1.00 80.88 141 GLY A N 1
ATOM 1066 C CA . GLY A 1 141 ? 9.491 -26.894 -10.668 1.00 80.88 141 GLY A CA 1
ATOM 1067 C C . GLY A 1 141 ? 8.811 -27.424 -9.392 1.00 80.88 141 GLY A C 1
ATOM 1068 O O . GLY A 1 141 ? 8.257 -26.640 -8.618 1.00 80.88 141 GLY A O 1
ATOM 1069 N N . PRO A 1 142 ? 8.875 -28.741 -9.103 1.00 84.06 142 PRO A N 1
ATOM 1070 C CA . PRO A 1 142 ? 8.213 -29.326 -7.932 1.00 84.06 142 PRO A CA 1
ATOM 1071 C C . PRO A 1 142 ? 8.584 -28.658 -6.597 1.00 84.06 142 PRO A C 1
ATOM 1073 O O . PRO A 1 142 ? 7.725 -28.529 -5.725 1.00 84.06 142 PRO A O 1
ATOM 1076 N N . THR A 1 143 ? 9.829 -28.183 -6.455 1.00 84.69 143 THR A N 1
ATOM 1077 C CA . THR A 1 143 ? 10.286 -27.390 -5.301 1.00 84.69 143 THR A CA 1
ATOM 1078 C C . THR A 1 143 ? 9.545 -26.057 -5.205 1.00 84.69 143 THR A C 1
ATOM 1080 O O . THR A 1 143 ? 8.932 -25.776 -4.176 1.00 84.69 143 THR A O 1
ATOM 1083 N N . ALA A 1 144 ? 9.532 -25.268 -6.286 1.00 81.00 144 ALA A N 1
ATOM 1084 C CA . ALA A 1 144 ? 8.840 -23.982 -6.356 1.00 81.00 144 ALA A CA 1
ATOM 1085 C C . ALA A 1 144 ? 7.333 -24.140 -6.090 1.00 81.00 144 ALA A C 1
ATOM 1087 O O . ALA A 1 144 ? 6.780 -23.439 -5.246 1.00 81.00 144 ALA A O 1
ATOM 1088 N N . LEU A 1 145 ? 6.673 -25.125 -6.709 1.00 82.56 145 LEU A N 1
ATOM 1089 C CA . LEU A 1 145 ? 5.252 -25.411 -6.476 1.00 82.56 145 LEU A CA 1
ATOM 1090 C C . LEU A 1 145 ? 4.967 -25.832 -5.018 1.00 82.56 145 LEU A C 1
ATOM 1092 O O . LEU A 1 145 ? 3.957 -25.427 -4.431 1.00 82.56 145 LEU A O 1
ATOM 1096 N N . GLY A 1 146 ? 5.864 -26.613 -4.408 1.00 85.81 146 GLY A N 1
ATOM 1097 C CA . GLY A 1 146 ? 5.798 -26.983 -2.992 1.00 85.81 146 GLY A CA 1
ATOM 1098 C C . GLY A 1 146 ? 5.949 -25.780 -2.056 1.00 85.81 146 GLY A C 1
ATOM 1099 O O . GLY A 1 146 ? 5.185 -25.641 -1.102 1.00 85.81 146 GLY A O 1
ATOM 1100 N N . LEU A 1 147 ? 6.881 -24.872 -2.355 1.00 86.75 147 LEU A N 1
ATOM 1101 C CA . LEU A 1 147 ? 7.096 -23.642 -1.589 1.00 86.75 147 LEU A CA 1
ATOM 1102 C C . LEU A 1 147 ? 5.945 -22.634 -1.773 1.00 86.75 147 LEU A C 1
ATOM 1104 O O . LEU A 1 147 ? 5.483 -22.072 -0.779 1.00 86.75 147 LEU A O 1
ATOM 1108 N N . LEU A 1 148 ? 5.414 -22.467 -2.994 1.00 83.62 148 LEU A N 1
ATOM 1109 C CA . LEU A 1 148 ? 4.229 -21.642 -3.278 1.00 83.62 148 LEU A CA 1
ATOM 1110 C C . LEU A 1 148 ? 3.015 -22.135 -2.480 1.00 83.62 148 LEU A C 1
ATOM 1112 O O . LEU A 1 148 ? 2.386 -21.368 -1.749 1.00 83.62 148 LEU A O 1
ATOM 1116 N N . SER A 1 149 ? 2.696 -23.427 -2.585 1.00 85.44 149 SER A N 1
ATOM 1117 C CA . SER A 1 149 ? 1.533 -24.012 -1.906 1.00 85.44 149 SER A CA 1
ATOM 1118 C C . SER A 1 149 ? 1.666 -23.982 -0.379 1.00 85.44 149 SER A C 1
ATOM 1120 O O . SER A 1 149 ? 0.715 -23.590 0.302 1.00 85.44 149 SER A O 1
ATOM 1122 N N . ALA A 1 150 ? 2.847 -24.285 0.172 1.00 89.75 150 ALA A N 1
ATOM 1123 C CA . ALA A 1 150 ? 3.120 -24.129 1.602 1.00 89.75 150 ALA A CA 1
ATOM 1124 C C . ALA A 1 150 ? 3.008 -22.662 2.060 1.00 89.75 150 ALA A C 1
ATOM 1126 O O . ALA A 1 150 ? 2.402 -22.390 3.099 1.00 89.75 150 ALA A O 1
ATOM 1127 N N . GLY A 1 151 ? 3.524 -21.713 1.273 1.00 87.38 151 GLY A N 1
ATOM 1128 C CA . GLY A 1 151 ? 3.440 -20.279 1.551 1.00 87.38 151 GLY A CA 1
ATOM 1129 C C . GLY A 1 151 ? 2.001 -19.755 1.587 1.00 87.38 151 GLY A C 1
ATOM 1130 O O . GLY A 1 151 ? 1.627 -19.059 2.535 1.00 87.38 151 GLY A O 1
ATOM 1131 N N . ILE A 1 152 ? 1.163 -20.164 0.625 1.00 84.25 152 ILE A N 1
ATOM 1132 C CA . ILE A 1 152 ? -0.278 -19.856 0.604 1.00 84.25 152 ILE A CA 1
ATOM 1133 C C . ILE A 1 152 ? -0.975 -20.439 1.844 1.00 84.25 152 ILE A C 1
ATOM 1135 O O . ILE A 1 152 ? -1.721 -19.727 2.517 1.00 84.25 152 ILE A O 1
ATOM 1139 N N . VAL A 1 153 ? -0.721 -21.707 2.190 1.00 89.62 153 VAL A N 1
ATOM 1140 C CA . VAL A 1 153 ? -1.335 -22.354 3.367 1.00 89.62 153 VAL A CA 1
ATOM 1141 C C . VAL A 1 153 ? -0.927 -21.656 4.669 1.00 89.62 153 VAL A C 1
ATOM 1143 O O . VAL A 1 153 ? -1.789 -21.371 5.503 1.00 89.62 153 VAL A O 1
ATOM 1146 N N . LEU A 1 154 ? 0.353 -21.313 4.839 1.00 91.19 154 LEU A N 1
ATOM 1147 C CA . LEU A 1 154 ? 0.841 -20.562 6.001 1.00 91.19 154 LEU A CA 1
ATOM 1148 C C . LEU A 1 154 ? 0.199 -19.169 6.095 1.00 91.19 154 LEU A C 1
ATOM 1150 O O . LEU A 1 154 ? -0.263 -18.784 7.173 1.00 91.19 154 LEU A O 1
ATOM 1154 N N . ALA A 1 155 ? 0.085 -18.450 4.974 1.00 84.75 155 ALA A N 1
ATOM 1155 C CA . ALA A 1 155 ? -0.569 -17.144 4.925 1.00 84.75 155 ALA A CA 1
ATOM 1156 C C . ALA A 1 155 ? -2.066 -17.224 5.286 1.00 84.75 155 ALA A C 1
ATOM 1158 O O . ALA A 1 155 ? -2.552 -16.408 6.073 1.00 84.75 155 ALA A O 1
ATOM 1159 N N . LEU A 1 156 ? -2.791 -18.236 4.792 1.00 84.88 156 LEU A N 1
ATOM 1160 C CA . LEU A 1 156 ? -4.199 -18.477 5.138 1.00 84.88 156 LEU A CA 1
ATOM 1161 C C . LEU A 1 156 ? -4.380 -18.858 6.618 1.00 84.88 156 LEU A C 1
ATOM 1163 O O . LEU A 1 156 ? -5.296 -18.359 7.275 1.00 84.88 156 LEU A O 1
ATOM 1167 N N . CYS A 1 157 ? -3.486 -19.675 7.180 1.00 90.44 157 CYS A N 1
ATOM 1168 C CA . CYS A 1 157 ? -3.477 -19.993 8.610 1.00 90.44 157 CYS A CA 1
ATOM 1169 C C . CYS A 1 157 ? -3.181 -18.755 9.478 1.00 90.44 157 CYS A C 1
ATOM 1171 O O . CYS A 1 157 ? -3.826 -18.551 10.510 1.00 90.44 157 CYS A O 1
ATOM 1173 N N . GLY A 1 158 ? -2.256 -17.891 9.050 1.00 88.00 158 GLY A N 1
ATOM 1174 C CA . GLY A 1 158 ? -1.951 -16.634 9.734 1.00 88.00 158 GLY A CA 1
ATOM 1175 C C . GLY A 1 158 ? -3.091 -15.610 9.668 1.00 88.00 158 GLY A C 1
ATOM 1176 O O . GLY A 1 158 ? -3.422 -14.970 10.673 1.00 88.00 158 GLY A O 1
ATOM 1177 N N . LEU A 1 159 ? -3.773 -15.530 8.523 1.00 83.06 159 LEU A N 1
ATOM 1178 C CA . LEU A 1 159 ? -5.024 -14.789 8.346 1.00 83.06 159 LEU A CA 1
ATOM 1179 C C . LEU A 1 159 ? -6.125 -15.305 9.290 1.00 83.06 159 LEU A C 1
ATOM 1181 O O . LEU A 1 159 ? -6.772 -14.509 9.974 1.00 83.06 159 LEU A O 1
ATOM 1185 N N . ALA A 1 160 ? -6.314 -16.622 9.396 1.00 85.56 160 ALA A N 1
ATOM 1186 C CA . ALA A 1 160 ? -7.296 -17.205 10.311 1.00 85.56 160 ALA A CA 1
ATOM 1187 C C . ALA A 1 160 ? -6.978 -16.888 11.788 1.00 85.56 160 ALA A C 1
ATOM 1189 O O . ALA A 1 160 ? -7.867 -16.484 12.540 1.00 85.56 160 ALA A O 1
ATOM 1190 N N . ALA A 1 161 ? -5.710 -16.999 12.198 1.00 90.00 161 ALA A N 1
ATOM 1191 C CA . ALA A 1 161 ? -5.279 -16.727 13.570 1.00 90.00 161 ALA A CA 1
ATOM 1192 C C . ALA A 1 161 ? -5.381 -15.235 13.958 1.00 90.00 161 ALA A C 1
ATOM 1194 O O . ALA A 1 161 ? -5.918 -14.921 15.022 1.00 90.00 161 ALA A O 1
ATOM 1195 N N . THR A 1 162 ? -4.966 -14.306 13.087 1.00 84.44 162 THR A N 1
ATOM 1196 C CA . THR A 1 162 ? -5.161 -12.856 13.316 1.00 84.44 162 THR A CA 1
ATOM 1197 C C . THR A 1 162 ? -6.647 -12.472 13.338 1.00 84.44 162 THR A C 1
ATOM 1199 O O . THR A 1 162 ? -7.082 -11.693 14.190 1.00 84.44 162 THR A O 1
ATOM 1202 N N . SER A 1 163 ? -7.473 -13.088 12.486 1.00 79.44 163 SER A N 1
ATOM 1203 C CA . SER A 1 163 ? -8.935 -12.913 12.513 1.00 79.44 163 SER A CA 1
ATOM 1204 C C . SER A 1 163 ? -9.560 -13.415 13.822 1.00 79.44 163 SER A C 1
ATOM 1206 O O . SER A 1 163 ? -10.446 -12.766 14.385 1.00 79.44 163 SER A O 1
ATOM 1208 N N . PHE A 1 164 ? -9.076 -14.539 14.358 1.00 83.81 164 PHE A N 1
ATOM 1209 C CA . PHE A 1 164 ? -9.528 -15.063 15.649 1.00 83.81 164 PHE A CA 1
ATOM 1210 C C . PHE A 1 164 ? -9.083 -14.178 16.827 1.00 83.81 164 PHE A C 1
ATOM 1212 O O . PHE A 1 164 ? -9.861 -13.954 17.758 1.00 83.81 164 PHE A O 1
ATOM 1219 N N . ALA A 1 165 ? -7.881 -13.597 16.762 1.00 86.06 165 ALA A N 1
ATOM 1220 C CA . ALA A 1 165 ? -7.398 -12.626 17.744 1.00 86.06 165 ALA A CA 1
ATOM 1221 C C . ALA A 1 165 ? -8.310 -11.391 17.839 1.00 86.06 165 ALA A C 1
ATOM 1223 O O . ALA A 1 165 ? -8.644 -10.951 18.943 1.00 86.06 165 ALA A O 1
ATOM 1224 N N . VAL A 1 166 ? -8.773 -10.872 16.694 1.00 78.25 166 VAL A N 1
ATOM 1225 C CA . VAL A 1 166 ? -9.772 -9.788 16.623 1.00 78.25 166 VAL A CA 1
ATOM 1226 C C . VAL A 1 166 ? -11.093 -10.214 17.244 1.00 78.25 166 VAL A C 1
ATOM 1228 O O . VAL A 1 166 ? -11.673 -9.458 18.024 1.00 78.25 166 VAL A O 1
ATOM 1231 N N . TYR A 1 167 ? -11.565 -11.420 16.923 1.00 80.62 167 TYR A N 1
ATOM 1232 C CA . TYR A 1 167 ? -12.812 -11.941 17.471 1.00 80.62 167 TYR A CA 1
ATOM 1233 C C . TYR A 1 167 ? -12.762 -12.048 19.002 1.00 80.62 167 TYR A C 1
ATOM 1235 O O . TYR A 1 167 ? -13.676 -11.551 19.662 1.00 80.62 167 TYR A O 1
ATOM 1243 N N . GLU A 1 168 ? -11.701 -12.612 19.595 1.00 84.31 168 GLU A N 1
ATOM 1244 C CA . GLU A 1 168 ? -11.565 -12.640 21.060 1.00 84.31 168 GLU A CA 1
ATOM 1245 C C . GLU A 1 168 ? -11.396 -11.232 21.665 1.00 84.31 168 GLU A C 1
ATOM 1247 O O . GLU A 1 168 ? -12.025 -10.948 22.688 1.00 84.31 168 GLU A O 1
ATOM 1252 N N . ARG A 1 169 ? -10.626 -10.329 21.034 1.00 85.12 169 ARG A N 1
ATOM 1253 C CA . ARG A 1 169 ? -10.444 -8.932 21.483 1.00 85.12 169 ARG A CA 1
ATOM 1254 C C . ARG A 1 169 ? -11.775 -8.179 21.552 1.00 85.12 169 ARG A C 1
ATOM 1256 O O . ARG A 1 169 ? -12.116 -7.597 22.584 1.00 85.12 169 ARG A O 1
ATOM 1263 N N . ASP A 1 170 ? -12.541 -8.201 20.465 1.00 81.31 170 ASP A N 1
ATOM 1264 C CA . ASP A 1 170 ? -13.809 -7.476 20.360 1.00 81.31 170 ASP A CA 1
ATOM 1265 C C . ASP A 1 170 ? -14.906 -8.153 21.212 1.00 81.31 170 ASP A C 1
ATOM 1267 O O . ASP A 1 170 ? -15.721 -7.463 21.829 1.00 81.31 170 ASP A O 1
ATOM 1271 N N . ARG A 1 171 ? -14.889 -9.490 21.350 1.00 80.75 171 ARG A N 1
ATOM 1272 C CA . ARG A 1 171 ? -15.759 -10.237 22.284 1.00 80.75 171 ARG A CA 1
ATOM 1273 C C . ARG A 1 171 ? -15.457 -9.902 23.748 1.00 80.75 171 ARG A C 1
ATOM 1275 O O . ARG A 1 171 ? -16.394 -9.771 24.533 1.00 80.75 171 ARG A O 1
ATOM 1282 N N . GLY A 1 172 ? -14.182 -9.747 24.112 1.00 81.56 172 GLY A N 1
ATOM 1283 C CA . GLY A 1 172 ? -13.755 -9.321 25.447 1.00 81.56 172 GLY A CA 1
ATOM 1284 C C . GLY A 1 172 ? -14.278 -7.927 25.791 1.00 81.56 172 GLY A C 1
ATOM 1285 O O . GLY A 1 172 ? -14.945 -7.755 26.810 1.00 81.56 172 GLY A O 1
ATOM 1286 N N . ARG A 1 173 ? -14.091 -6.958 24.884 1.00 79.94 173 ARG A N 1
ATOM 1287 C CA . ARG A 1 173 ? -14.602 -5.584 25.046 1.00 79.94 173 ARG A CA 1
ATOM 1288 C C . ARG A 1 173 ? -16.124 -5.528 25.210 1.00 79.94 173 ARG A C 1
ATOM 1290 O O . ARG A 1 173 ? -16.602 -4.836 26.103 1.00 79.94 173 ARG A O 1
ATOM 1297 N N . ARG A 1 174 ? -16.886 -6.300 24.421 1.00 77.00 174 ARG A N 1
ATOM 1298 C CA . ARG A 1 174 ? -18.357 -6.376 24.567 1.00 77.00 174 ARG A CA 1
ATOM 1299 C C . ARG A 1 174 ? -18.811 -7.007 25.888 1.00 77.00 174 ARG A C 1
ATOM 1301 O O . ARG A 1 174 ? -19.886 -6.661 26.362 1.00 77.00 174 ARG A O 1
ATOM 1308 N N . LYS A 1 175 ? -18.019 -7.904 26.490 1.00 78.62 175 LYS A N 1
ATOM 1309 C CA . LYS A 1 175 ? -18.296 -8.423 27.840 1.00 78.62 175 LYS A CA 1
ATOM 1310 C C . LYS A 1 175 ? -18.037 -7.371 28.917 1.00 78.62 175 LYS A C 1
ATOM 1312 O O . LYS A 1 175 ? -18.939 -7.122 29.706 1.00 78.62 175 LYS A O 1
ATOM 1317 N N . SER A 1 176 ? -16.865 -6.729 28.898 1.00 73.44 176 SER A N 1
ATOM 1318 C CA . SER A 1 176 ? -16.508 -5.668 29.857 1.00 73.44 176 SER A CA 1
ATOM 1319 C C . SER A 1 176 ? -17.564 -4.558 2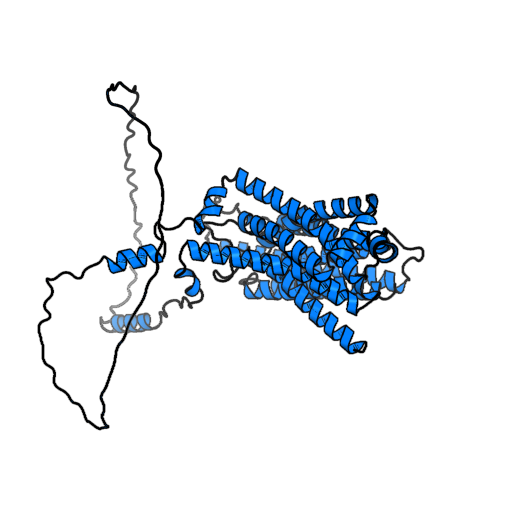9.858 1.00 73.44 176 SER A C 1
ATOM 1321 O O . SER A 1 176 ? -18.211 -4.315 30.869 1.00 73.44 176 SER A O 1
ATOM 1323 N N . SER A 1 177 ? -17.891 -4.026 28.674 1.00 71.94 177 SER A N 1
ATOM 1324 C CA . SER A 1 177 ? -18.890 -2.962 28.515 1.00 71.94 177 SER A CA 1
ATOM 1325 C C . SER A 1 177 ? -20.315 -3.345 28.944 1.00 71.94 177 SER A C 1
ATOM 1327 O O . SER A 1 177 ? -21.083 -2.443 29.257 1.00 71.94 177 SER A O 1
ATOM 1329 N N . LYS A 1 178 ? -20.697 -4.633 28.951 1.00 68.50 178 LYS A N 1
ATOM 1330 C CA . LYS A 1 178 ? -21.993 -5.076 29.505 1.00 68.50 178 LYS A CA 1
ATOM 1331 C C . LYS A 1 178 ? -21.941 -5.261 31.021 1.00 68.50 178 LYS A C 1
ATOM 1333 O O . LYS A 1 178 ? -22.925 -4.987 31.691 1.00 68.50 178 LYS A O 1
ATOM 1338 N N . GLN A 1 179 ? -20.801 -5.682 31.562 1.00 67.31 179 GLN A N 1
ATOM 1339 C CA . GLN A 1 179 ? -20.595 -5.820 33.004 1.00 67.31 179 GLN A CA 1
ATOM 1340 C C . GLN A 1 179 ? -20.430 -4.455 33.703 1.00 67.31 179 GLN A C 1
ATOM 1342 O O . GLN A 1 179 ? -20.826 -4.306 34.852 1.00 67.31 179 GLN A O 1
ATOM 1347 N N . GLU A 1 180 ? -19.904 -3.454 32.994 1.00 64.00 180 GLU A N 1
ATOM 1348 C CA . GLU A 1 180 ? -19.792 -2.055 33.437 1.00 64.00 180 GLU A CA 1
ATOM 1349 C C . GLU A 1 180 ? -21.120 -1.275 33.349 1.00 64.00 180 GLU A C 1
ATOM 1351 O O . GLU A 1 180 ? -21.272 -0.266 34.030 1.00 64.00 180 GLU A O 1
ATOM 1356 N N . ALA A 1 181 ? -22.076 -1.719 32.522 1.00 62.47 181 ALA A N 1
ATOM 1357 C CA . ALA A 1 181 ? -23.342 -1.013 32.284 1.00 62.47 181 ALA A CA 1
ATOM 1358 C C . ALA A 1 181 ? -24.476 -1.372 33.265 1.00 62.47 181 ALA A C 1
ATOM 1360 O O . ALA A 1 181 ? -25.435 -0.612 33.375 1.00 62.47 181 ALA A O 1
ATOM 1361 N N . GLY A 1 182 ? -24.378 -2.509 33.964 1.00 47.38 182 GLY A N 1
ATOM 1362 C CA . GLY A 1 182 ? -25.465 -3.049 34.787 1.00 47.38 182 GLY A CA 1
ATOM 1363 C C . GLY A 1 182 ? -26.611 -3.661 33.967 1.00 47.38 182 GLY A C 1
ATOM 1364 O O . GLY A 1 182 ? -26.625 -3.601 32.737 1.00 47.38 182 GLY A O 1
ATOM 1365 N N . GLU A 1 183 ? -27.572 -4.288 34.652 1.00 52.56 183 GLU A N 1
ATOM 1366 C CA . GLU A 1 183 ? -28.731 -4.931 34.004 1.00 52.56 183 GLU A CA 1
ATOM 1367 C C . GLU A 1 183 ? -29.895 -3.953 33.731 1.00 52.56 183 GLU A C 1
ATOM 1369 O O . GLU A 1 183 ? -30.764 -4.247 32.913 1.00 52.56 183 GLU A O 1
ATOM 1374 N N . GLU A 1 184 ? -29.878 -2.754 34.324 1.00 44.78 184 GLU A N 1
ATOM 1375 C CA . GLU A 1 184 ? -30.871 -1.689 34.105 1.00 44.78 184 GLU A CA 1
ATOM 1376 C C . GLU A 1 184 ? -30.375 -0.641 33.087 1.00 44.78 184 GLU A C 1
ATOM 1378 O O . GLU A 1 184 ? -30.121 0.518 33.415 1.00 44.78 184 GLU A O 1
ATOM 1383 N N . GLY A 1 185 ? -30.224 -1.053 31.822 1.00 38.47 185 GLY A N 1
ATOM 1384 C CA . GLY A 1 185 ? -29.778 -0.181 30.727 1.00 38.47 185 GLY A CA 1
ATOM 1385 C C . GLY A 1 185 ? -30.558 -0.398 29.428 1.00 38.47 185 GLY A C 1
ATOM 1386 O O . GLY A 1 185 ? -30.433 -1.441 28.790 1.00 38.47 185 GLY A O 1
ATOM 1387 N N . THR A 1 186 ? -31.344 0.600 29.010 1.00 38.25 186 THR A N 1
ATOM 1388 C CA . THR A 1 186 ? -32.244 0.533 27.842 1.00 38.25 186 THR A CA 1
ATOM 1389 C C . THR A 1 186 ? -31.507 0.188 26.537 1.00 38.25 186 THR A C 1
ATOM 1391 O O . THR A 1 186 ? -30.478 0.784 26.214 1.00 38.25 186 THR A O 1
ATOM 1394 N N . GLU A 1 187 ? -32.064 -0.729 25.733 1.00 41.78 187 GLU A N 1
ATOM 1395 C CA . GLU A 1 187 ? -31.397 -1.349 24.566 1.00 41.78 187 GLU A CA 1
ATOM 1396 C C . GLU A 1 187 ? -30.949 -0.389 23.438 1.00 41.78 187 GLU A C 1
ATOM 1398 O O . GLU A 1 187 ? -30.208 -0.785 22.532 1.00 41.78 187 GLU A O 1
ATOM 1403 N N . GLU A 1 188 ? -31.398 0.867 23.439 1.00 36.09 188 GLU A N 1
ATOM 1404 C CA . GLU A 1 188 ? -31.348 1.754 22.268 1.00 36.09 188 GLU A CA 1
ATOM 1405 C C . GLU A 1 188 ? -29.934 2.191 21.837 1.00 36.09 188 GLU A C 1
ATOM 1407 O O . GLU A 1 188 ? -29.749 2.637 20.701 1.00 36.09 188 GLU A O 1
ATOM 1412 N N . THR A 1 189 ? -28.911 2.020 22.684 1.00 36.59 189 THR A N 1
ATOM 1413 C CA . THR A 1 189 ? -27.549 2.529 22.405 1.00 36.59 189 THR A CA 1
ATOM 1414 C C . THR A 1 189 ? -26.567 1.474 21.850 1.00 36.59 189 THR A C 1
ATOM 1416 O O . THR A 1 189 ? -25.562 1.844 21.240 1.00 36.59 189 THR A O 1
ATOM 1419 N N . GLU A 1 190 ? -26.829 0.160 21.951 1.00 42.25 190 GLU A N 1
ATOM 1420 C CA . GLU A 1 190 ? -25.812 -0.875 21.621 1.00 42.25 190 GLU A CA 1
ATOM 1421 C C . GLU A 1 190 ? -25.568 -1.104 20.103 1.00 42.25 190 GLU A C 1
ATOM 1423 O O . GLU A 1 190 ? -24.684 -1.867 19.709 1.00 42.25 190 GLU A O 1
ATOM 1428 N N . LYS A 1 191 ? -26.329 -0.457 19.207 1.00 39.53 191 LYS A N 1
ATOM 1429 C CA . LYS A 1 191 ? -26.407 -0.829 17.773 1.00 39.53 191 LYS A CA 1
ATOM 1430 C C . LYS A 1 191 ? -25.345 -0.235 16.825 1.00 39.53 191 LYS A C 1
ATOM 1432 O O . LYS A 1 191 ? -25.392 -0.526 15.633 1.00 39.53 191 LYS A O 1
ATOM 1437 N N . LYS A 1 192 ? -24.381 0.574 17.289 1.00 49.78 192 LYS A N 1
ATOM 1438 C CA . LYS A 1 192 ? -23.430 1.298 16.398 1.00 49.78 192 LYS A CA 1
ATOM 1439 C C . LYS A 1 192 ? -22.112 0.580 16.050 1.00 49.78 192 LYS A C 1
ATOM 1441 O O . LYS A 1 192 ? -21.312 1.132 15.298 1.00 49.78 192 LYS A O 1
ATOM 1446 N N . GLY A 1 193 ? -21.862 -0.630 16.555 1.00 60.31 193 GLY A N 1
ATOM 1447 C CA . GLY A 1 193 ? -20.634 -1.388 16.266 1.00 60.31 193 GLY A CA 1
ATOM 1448 C C . GLY A 1 193 ? -20.795 -2.442 15.162 1.00 60.31 193 GLY A C 1
ATOM 1449 O O . GLY A 1 193 ? -21.622 -3.342 15.291 1.00 60.31 193 GLY A O 1
ATOM 1450 N N . HIS A 1 194 ? -19.953 -2.404 14.120 1.00 74.75 194 HIS A N 1
ATOM 1451 C CA . HIS A 1 194 ? -19.866 -3.492 13.132 1.00 74.75 194 HIS A CA 1
ATOM 1452 C C . HIS A 1 194 ? -19.493 -4.828 13.793 1.00 74.75 194 HIS A C 1
ATOM 1454 O O . HIS A 1 194 ? -18.589 -4.885 14.632 1.00 74.75 194 HIS A O 1
ATOM 1460 N N . SER A 1 195 ? -20.145 -5.918 13.379 1.00 81.81 195 SER A N 1
ATOM 1461 C CA . SER A 1 195 ? -19.806 -7.265 13.849 1.00 81.81 195 SER A CA 1
ATOM 1462 C C . SER A 1 195 ? -18.431 -7.709 13.334 1.00 81.81 195 SER A C 1
ATOM 1464 O O . SER A 1 195 ? -17.982 -7.273 12.273 1.00 81.81 195 SER A O 1
ATOM 1466 N N . ALA A 1 196 ? -17.767 -8.617 14.057 1.00 77.38 196 ALA A N 1
ATOM 1467 C CA . ALA A 1 196 ? -16.453 -9.138 13.666 1.00 77.38 196 ALA A CA 1
ATOM 1468 C C . ALA A 1 196 ? -16.452 -9.788 12.264 1.00 77.38 196 ALA A C 1
ATOM 1470 O O . ALA A 1 196 ? -15.461 -9.689 11.549 1.00 77.38 196 ALA A O 1
ATOM 1471 N N . LEU A 1 197 ? -17.575 -10.386 11.843 1.00 79.31 197 LEU A N 1
ATOM 1472 C CA . LEU A 1 197 ? -17.733 -10.956 10.500 1.00 79.31 197 LEU A CA 1
ATOM 1473 C C . LEU A 1 197 ? -17.817 -9.877 9.411 1.00 79.31 197 LEU A C 1
ATOM 1475 O O . LEU A 1 197 ? -17.179 -10.021 8.374 1.00 79.31 197 LEU A O 1
ATOM 1479 N N . VAL A 1 198 ? -18.541 -8.774 9.650 1.00 85.81 198 VAL A N 1
ATOM 1480 C CA . VAL A 1 198 ? -18.592 -7.636 8.709 1.00 85.81 198 VAL A CA 1
ATOM 1481 C C . VAL A 1 198 ? -17.219 -6.975 8.600 1.00 85.81 198 VAL A C 1
ATOM 1483 O O . VAL A 1 198 ? -16.745 -6.725 7.495 1.00 85.81 198 VAL A O 1
ATOM 1486 N N . LYS A 1 199 ? -16.547 -6.764 9.738 1.00 85.56 199 LYS A N 1
ATOM 1487 C CA . LYS A 1 199 ? -15.168 -6.260 9.801 1.00 85.56 199 LYS A CA 1
ATOM 1488 C C . LYS A 1 199 ? -14.204 -7.106 8.963 1.00 85.56 199 LYS A C 1
ATOM 1490 O O . LYS A 1 199 ? -13.493 -6.567 8.119 1.00 85.56 199 LYS A O 1
ATOM 1495 N N . LEU A 1 200 ? -14.226 -8.428 9.154 1.00 82.06 200 LEU A N 1
ATOM 1496 C CA . LEU A 1 200 ? -13.395 -9.363 8.396 1.00 82.06 200 LEU A CA 1
ATOM 1497 C C . LEU A 1 200 ? -13.743 -9.370 6.902 1.00 82.06 200 LEU A C 1
ATOM 1499 O O . LEU A 1 200 ? -12.838 -9.290 6.078 1.00 82.06 200 LEU A O 1
ATOM 1503 N N . GLY A 1 201 ? -15.030 -9.410 6.543 1.00 86.62 201 GLY A N 1
ATOM 1504 C CA . GLY A 1 201 ? -15.472 -9.376 5.146 1.00 86.62 201 GLY A CA 1
ATOM 1505 C C . GLY A 1 201 ? -14.989 -8.125 4.406 1.00 86.62 201 GLY A C 1
ATOM 1506 O O . GLY A 1 201 ? -14.490 -8.228 3.288 1.00 86.62 201 GLY A O 1
ATOM 1507 N N . VAL A 1 202 ? -15.042 -6.959 5.061 1.00 90.81 202 VAL A N 1
ATOM 1508 C CA . VAL A 1 202 ? -14.484 -5.706 4.528 1.00 90.81 202 VAL A CA 1
ATOM 1509 C C . VAL A 1 202 ? -12.967 -5.804 4.337 1.00 90.81 202 VAL A C 1
ATOM 1511 O O . VAL A 1 202 ? -12.492 -5.432 3.268 1.00 90.81 202 VAL A O 1
ATOM 1514 N N . CYS A 1 203 ? -12.205 -6.348 5.297 1.00 88.94 203 CYS A N 1
ATOM 1515 C CA . CYS A 1 203 ? -10.763 -6.576 5.113 1.00 88.94 203 CYS A CA 1
ATOM 1516 C C . CYS A 1 203 ? -10.453 -7.537 3.953 1.00 88.94 203 CYS A C 1
ATOM 1518 O O . CYS A 1 203 ? -9.515 -7.301 3.197 1.00 88.94 203 CYS A O 1
ATOM 1520 N N . VAL A 1 204 ? -11.222 -8.618 3.798 1.00 88.50 204 VAL A N 1
ATOM 1521 C CA . VAL A 1 204 ? -10.986 -9.615 2.742 1.00 88.50 204 VAL A CA 1
ATOM 1522 C C . VAL A 1 204 ? -11.249 -9.015 1.360 1.00 88.50 204 VAL A C 1
ATOM 1524 O O . VAL A 1 204 ? -10.391 -9.109 0.485 1.00 88.50 204 VAL A O 1
ATOM 1527 N N . VAL A 1 205 ? -12.379 -8.324 1.172 1.00 93.44 205 VAL A N 1
ATOM 1528 C CA . VAL A 1 205 ? -12.676 -7.629 -0.095 1.00 93.44 205 VAL A CA 1
ATOM 1529 C C . VAL A 1 205 ? -11.667 -6.505 -0.356 1.00 93.44 205 VAL A C 1
ATOM 1531 O O . VAL A 1 205 ? -11.206 -6.360 -1.486 1.00 93.44 205 VAL A O 1
ATOM 1534 N N . ALA A 1 206 ? -11.257 -5.756 0.675 1.00 94.25 206 ALA A N 1
ATOM 1535 C CA . ALA A 1 206 ? -10.207 -4.748 0.551 1.00 94.25 206 ALA A CA 1
ATOM 1536 C C . ALA A 1 206 ? -8.879 -5.353 0.072 1.00 94.25 206 ALA A C 1
ATOM 1538 O O . ALA A 1 206 ? -8.300 -4.834 -0.876 1.00 94.25 206 ALA A O 1
ATOM 1539 N N . GLY A 1 207 ? -8.421 -6.459 0.670 1.00 92.50 207 GLY A N 1
ATOM 1540 C CA . GLY A 1 207 ? -7.191 -7.153 0.271 1.00 92.50 207 GLY A CA 1
ATOM 1541 C C . GLY A 1 207 ? -7.239 -7.704 -1.158 1.00 92.50 207 GLY A C 1
ATOM 1542 O O . GLY A 1 207 ? -6.276 -7.538 -1.903 1.00 92.50 207 GLY A O 1
ATOM 1543 N N . ILE A 1 208 ? -8.373 -8.287 -1.565 1.00 92.75 208 ILE A N 1
ATOM 1544 C CA . ILE A 1 208 ? -8.580 -8.790 -2.934 1.00 92.75 208 ILE A CA 1
ATOM 1545 C C . ILE A 1 208 ? -8.520 -7.647 -3.956 1.00 92.75 208 ILE A C 1
ATOM 1547 O O . ILE A 1 208 ? -7.781 -7.729 -4.930 1.00 92.75 208 ILE A O 1
ATOM 1551 N N . VAL A 1 209 ? -9.257 -6.554 -3.741 1.00 95.38 209 VAL A N 1
ATOM 1552 C CA . VAL A 1 209 ? -9.266 -5.435 -4.700 1.00 95.38 209 VAL A CA 1
ATOM 1553 C C . VAL A 1 209 ? -7.949 -4.643 -4.644 1.00 95.38 209 VAL A C 1
ATOM 1555 O O . VAL A 1 209 ? -7.495 -4.117 -5.659 1.00 95.38 209 VAL A O 1
ATOM 1558 N N . ALA A 1 210 ? -7.272 -4.600 -3.492 1.00 94.06 210 ALA A N 1
ATOM 1559 C CA . ALA A 1 210 ? -5.952 -3.987 -3.367 1.00 94.06 210 ALA A CA 1
ATOM 1560 C C . ALA A 1 210 ? -4.844 -4.768 -4.101 1.00 94.06 210 ALA A C 1
ATOM 1562 O O . ALA A 1 210 ? -3.857 -4.155 -4.513 1.00 94.06 210 ALA A O 1
ATOM 1563 N N . SER A 1 211 ? -4.989 -6.086 -4.318 1.00 92.56 211 SER A N 1
ATOM 1564 C CA . SER A 1 211 ? -3.964 -6.889 -5.011 1.00 92.56 211 SER A CA 1
ATOM 1565 C C . SER A 1 211 ? -3.794 -6.501 -6.482 1.00 92.56 211 SER A C 1
ATOM 1567 O O . SER A 1 211 ? -2.760 -6.796 -7.082 1.00 92.56 211 SER A O 1
ATOM 1569 N N . LEU A 1 212 ? -4.771 -5.788 -7.049 1.00 93.69 212 LEU A N 1
ATOM 1570 C CA . LEU A 1 212 ? -4.756 -5.303 -8.427 1.00 93.69 212 LEU A CA 1
ATOM 1571 C C . LEU A 1 212 ? -3.625 -4.297 -8.704 1.00 93.69 212 LEU A C 1
ATOM 1573 O O . LEU A 1 212 ? -3.220 -4.185 -9.855 1.00 93.69 212 LEU A O 1
ATOM 1577 N N . PHE A 1 213 ? -3.040 -3.647 -7.685 1.00 93.56 213 PHE A N 1
ATOM 1578 C CA . PHE A 1 213 ? -1.784 -2.895 -7.855 1.00 93.56 213 PHE A CA 1
ATOM 1579 C C . PHE A 1 213 ? -0.633 -3.812 -8.262 1.00 93.56 213 PHE A C 1
ATOM 1581 O O . PHE A 1 213 ? 0.065 -3.542 -9.234 1.00 93.56 213 PHE A O 1
ATOM 1588 N N . ASN A 1 214 ? -0.445 -4.915 -7.531 1.00 89.88 214 ASN A N 1
ATOM 1589 C CA . ASN A 1 214 ? 0.639 -5.850 -7.812 1.00 89.88 214 ASN A CA 1
ATOM 1590 C C . ASN A 1 214 ? 0.436 -6.507 -9.179 1.00 89.88 214 ASN A C 1
ATOM 1592 O O . ASN A 1 214 ? 1.379 -6.657 -9.941 1.00 89.88 214 ASN A O 1
ATOM 1596 N N . ILE A 1 215 ? -0.814 -6.830 -9.521 1.00 88.69 215 ILE A N 1
ATOM 1597 C CA . ILE A 1 215 ? -1.154 -7.370 -10.840 1.00 88.69 215 ILE A CA 1
ATOM 1598 C C . ILE A 1 215 ? -0.929 -6.315 -11.938 1.00 88.69 215 ILE A C 1
ATOM 1600 O O . ILE A 1 215 ? -0.434 -6.677 -12.996 1.00 88.69 215 ILE A O 1
ATOM 1604 N N . ALA A 1 216 ? -1.185 -5.022 -11.702 1.00 92.50 216 ALA A N 1
ATOM 1605 C CA . ALA A 1 216 ? -0.858 -3.960 -12.662 1.00 92.50 216 ALA A CA 1
ATOM 1606 C C . ALA A 1 216 ? 0.655 -3.855 -12.937 1.00 92.50 216 ALA A C 1
ATOM 1608 O O . ALA A 1 216 ? 1.043 -3.719 -14.095 1.00 92.50 216 ALA A O 1
ATOM 1609 N N . VAL A 1 217 ? 1.492 -3.975 -11.898 1.00 90.69 217 VAL A N 1
ATOM 1610 C CA . VAL A 1 217 ? 2.967 -3.963 -12.007 1.00 90.69 217 VAL A CA 1
ATOM 1611 C C . VAL A 1 217 ? 3.508 -5.252 -12.644 1.00 90.69 217 VAL A C 1
ATOM 1613 O O . VAL A 1 217 ? 4.396 -5.208 -13.488 1.00 90.69 217 VAL A O 1
ATOM 1616 N N . LEU A 1 218 ? 2.949 -6.416 -12.307 1.00 85.94 218 LEU A N 1
ATOM 1617 C CA . LEU A 1 218 ? 3.304 -7.671 -12.977 1.00 85.94 218 LEU A CA 1
ATOM 1618 C C . LEU A 1 218 ? 2.887 -7.648 -14.455 1.00 85.94 218 LEU A C 1
ATOM 1620 O O . LEU A 1 218 ? 3.614 -8.155 -15.303 1.00 85.94 218 LEU A O 1
ATOM 1624 N N . VAL A 1 219 ? 1.754 -7.021 -14.784 1.00 87.94 219 VAL A N 1
ATOM 1625 C CA . VAL A 1 219 ? 1.287 -6.879 -16.167 1.00 87.94 219 VAL A CA 1
ATOM 1626 C C . VAL A 1 219 ? 2.173 -5.931 -16.974 1.00 87.94 219 VAL A C 1
ATOM 1628 O O . VAL A 1 219 ? 2.528 -6.282 -18.100 1.00 87.94 219 VAL A O 1
ATOM 1631 N N . SER A 1 220 ? 2.589 -4.782 -16.429 1.00 91.56 220 SER A N 1
ATOM 1632 C CA . SER A 1 220 ? 3.511 -3.879 -17.136 1.00 91.56 220 SER A CA 1
ATOM 1633 C C . SER A 1 220 ? 4.852 -4.555 -17.455 1.00 91.56 220 SER A C 1
ATOM 1635 O O . SER A 1 220 ? 5.386 -4.365 -18.547 1.00 91.56 220 SER A O 1
ATOM 1637 N N . GLN A 1 221 ? 5.334 -5.415 -16.552 1.00 87.25 221 GLN A N 1
ATOM 1638 C CA . GLN A 1 221 ? 6.588 -6.174 -16.669 1.00 87.25 221 GLN A CA 1
ATOM 1639 C C . GLN A 1 221 ? 6.516 -7.446 -17.524 1.00 87.25 221 GLN A C 1
ATOM 1641 O O . GLN A 1 221 ? 7.559 -7.985 -17.884 1.00 87.25 221 GLN A O 1
ATOM 1646 N N . LYS A 1 222 ? 5.323 -8.003 -17.773 1.00 83.56 222 LYS A N 1
ATOM 1647 C CA . LYS A 1 222 ? 5.167 -9.315 -18.438 1.00 83.56 222 LYS A CA 1
ATOM 1648 C C . LYS A 1 222 ? 4.407 -9.272 -19.758 1.00 83.56 222 LYS A C 1
ATOM 1650 O O . LYS A 1 222 ? 4.508 -10.222 -20.525 1.00 83.56 222 LYS A O 1
ATOM 1655 N N . PHE A 1 223 ? 3.659 -8.203 -20.030 1.00 85.75 223 PHE A N 1
ATOM 1656 C CA . PHE A 1 223 ? 2.928 -8.028 -21.290 1.00 85.75 223 PHE A CA 1
ATOM 1657 C C . PHE A 1 223 ? 3.602 -7.041 -22.258 1.00 85.75 223 PHE A C 1
ATOM 1659 O O . PHE A 1 223 ? 2.963 -6.650 -23.232 1.00 85.75 223 PHE A O 1
ATOM 1666 N N . GLY A 1 224 ? 4.866 -6.657 -22.036 1.00 85.00 224 GLY A N 1
ATOM 1667 C CA . GLY A 1 224 ? 5.669 -5.886 -22.997 1.00 85.00 224 GLY A CA 1
ATOM 1668 C C . GLY A 1 224 ? 5.680 -4.362 -22.829 1.00 85.00 224 GLY A C 1
ATOM 1669 O O . GLY A 1 224 ? 6.249 -3.680 -23.678 1.00 85.00 224 GLY A O 1
ATOM 1670 N N . LEU A 1 225 ? 5.063 -3.805 -21.778 1.00 94.19 225 LEU A N 1
ATOM 1671 C CA . LEU A 1 225 ? 4.969 -2.346 -21.600 1.00 94.19 225 LEU A CA 1
ATOM 1672 C C . LEU A 1 225 ? 6.287 -1.745 -21.104 1.00 94.19 225 LEU A C 1
ATOM 1674 O O . LEU A 1 225 ? 6.775 -0.771 -21.674 1.00 94.19 225 LEU A O 1
ATOM 1678 N N . GLU A 1 226 ? 6.870 -2.337 -20.059 1.00 94.69 226 GLU A N 1
ATOM 1679 C CA . GLU A 1 226 ? 8.193 -1.937 -19.573 1.00 94.69 226 GLU A CA 1
ATOM 1680 C C . GLU A 1 226 ? 9.291 -2.344 -20.568 1.00 94.69 226 GLU A C 1
ATOM 1682 O O . GLU A 1 226 ? 10.232 -1.578 -20.758 1.00 94.69 226 GLU A O 1
ATOM 1687 N N . ASP A 1 227 ? 9.127 -3.465 -21.280 1.00 93.69 227 ASP A N 1
ATOM 1688 C CA . ASP A 1 227 ? 10.059 -3.904 -22.326 1.00 93.69 227 ASP A CA 1
ATOM 1689 C C . ASP A 1 227 ? 10.127 -2.893 -23.484 1.00 93.69 227 ASP A C 1
ATOM 1691 O O . ASP A 1 227 ? 11.218 -2.464 -23.847 1.00 93.69 227 ASP A O 1
ATOM 1695 N N . ALA A 1 228 ? 8.988 -2.402 -23.994 1.00 95.44 228 ALA A N 1
ATOM 1696 C CA . ALA A 1 228 ? 8.964 -1.359 -25.028 1.00 95.44 228 ALA A CA 1
ATOM 1697 C C . ALA A 1 228 ? 9.642 -0.051 -24.565 1.00 95.44 228 ALA A C 1
ATOM 1699 O O . ALA A 1 228 ? 10.377 0.584 -25.324 1.00 95.44 228 ALA A O 1
ATOM 1700 N N . TRP A 1 229 ? 9.455 0.351 -23.302 1.00 96.94 229 TRP A N 1
ATOM 1701 C CA . TRP A 1 229 ? 10.156 1.513 -22.742 1.00 96.94 229 TRP A CA 1
ATOM 1702 C C . TRP A 1 229 ? 11.670 1.292 -22.597 1.00 96.94 229 TRP A C 1
ATOM 1704 O O . TRP A 1 229 ? 12.434 2.249 -22.735 1.00 96.94 229 TRP A O 1
ATOM 1714 N N . ILE A 1 230 ? 12.115 0.063 -22.331 1.00 96.31 230 ILE A N 1
ATOM 1715 C CA . ILE A 1 230 ? 13.534 -0.293 -22.202 1.00 96.31 230 ILE A CA 1
ATOM 1716 C C . ILE A 1 230 ? 14.195 -0.400 -23.585 1.00 96.31 230 ILE A C 1
ATOM 1718 O O . ILE A 1 230 ? 15.181 0.291 -23.841 1.00 96.31 230 ILE A O 1
ATOM 1722 N N . GLU A 1 231 ? 13.646 -1.224 -24.479 1.00 95.75 231 GLU A N 1
ATOM 1723 C CA . GLU A 1 231 ? 14.257 -1.579 -25.766 1.00 95.75 231 GLU A CA 1
ATOM 1724 C C . GLU A 1 231 ? 14.100 -0.484 -26.830 1.00 95.75 231 GLU A C 1
ATOM 1726 O O . GLU A 1 231 ? 15.087 -0.099 -27.458 1.00 95.75 231 GLU A O 1
ATOM 1731 N N . GLU A 1 232 ? 12.892 0.062 -27.013 1.00 94.50 232 GLU A N 1
ATOM 1732 C CA . GLU A 1 232 ? 12.646 1.146 -27.978 1.00 94.50 232 GLU A CA 1
ATOM 1733 C C . GLU A 1 232 ? 12.838 2.533 -27.344 1.00 94.50 232 GLU A C 1
ATOM 1735 O O . GLU A 1 232 ? 13.326 3.462 -27.989 1.00 94.50 232 GLU A O 1
ATOM 1740 N N . GLY A 1 233 ? 12.455 2.687 -26.071 1.00 92.62 233 GLY A N 1
ATOM 1741 C CA . GLY A 1 233 ? 12.527 3.963 -25.352 1.00 92.62 233 GLY A CA 1
ATOM 1742 C C . GLY A 1 233 ? 13.913 4.307 -24.789 1.00 92.62 233 GLY A C 1
ATOM 1743 O O . GLY A 1 233 ? 14.174 5.484 -24.520 1.00 92.62 233 GLY A O 1
ATOM 1744 N N . GLY A 1 234 ? 14.801 3.319 -24.626 1.00 94.06 234 GLY A N 1
ATOM 1745 C CA . GLY A 1 234 ? 16.159 3.494 -24.097 1.00 94.06 234 GLY A CA 1
ATOM 1746 C C . GLY A 1 234 ? 16.244 3.680 -22.575 1.00 94.06 234 GLY A C 1
ATOM 1747 O O . GLY A 1 234 ? 17.207 4.275 -22.081 1.00 94.06 234 GLY A O 1
ATOM 1748 N N . LEU A 1 235 ? 15.237 3.232 -21.818 1.00 95.44 235 LEU A N 1
ATOM 1749 C CA . LEU A 1 235 ? 15.211 3.332 -20.354 1.00 95.44 235 LEU A CA 1
ATOM 1750 C C . LEU A 1 235 ? 15.928 2.152 -19.677 1.00 95.44 235 LEU A C 1
ATOM 1752 O O . LEU A 1 235 ? 16.038 1.059 -20.224 1.00 95.44 235 LEU A O 1
ATOM 1756 N N . ILE A 1 236 ? 16.369 2.351 -18.430 1.00 93.44 236 ILE A N 1
ATOM 1757 C CA . ILE A 1 236 ? 16.744 1.233 -17.549 1.00 93.44 236 ILE A CA 1
ATOM 1758 C C . ILE A 1 236 ? 15.507 0.685 -16.825 1.00 93.44 236 ILE A C 1
ATOM 1760 O O . ILE A 1 236 ? 14.540 1.412 -16.601 1.00 93.44 236 ILE A O 1
ATOM 1764 N N . THR A 1 237 ? 15.557 -0.571 -16.373 1.00 90.94 237 THR A N 1
ATOM 1765 C CA . THR A 1 237 ? 14.448 -1.242 -15.662 1.00 90.94 237 THR A CA 1
ATOM 1766 C C . THR A 1 237 ? 13.909 -0.439 -14.470 1.00 90.94 237 THR A C 1
ATOM 1768 O O . THR A 1 237 ? 12.708 -0.419 -14.227 1.00 90.94 237 THR A O 1
ATOM 1771 N N . THR A 1 238 ? 14.774 0.277 -13.745 1.00 93.25 238 THR A N 1
ATOM 1772 C CA . THR A 1 238 ? 14.365 1.148 -12.630 1.00 93.25 238 THR A CA 1
ATOM 1773 C C . THR A 1 238 ? 13.495 2.325 -13.097 1.00 93.25 238 THR A C 1
ATOM 1775 O O . THR A 1 238 ? 12.507 2.650 -12.443 1.00 93.25 238 THR A O 1
ATOM 1778 N N . ASP A 1 239 ? 13.819 2.930 -14.245 1.00 95.81 239 ASP A N 1
ATOM 1779 C CA . ASP A 1 239 ? 13.062 4.048 -14.822 1.00 95.81 239 ASP A CA 1
ATOM 1780 C C . ASP A 1 239 ? 11.714 3.573 -15.379 1.00 95.81 239 ASP A C 1
ATOM 1782 O O . ASP A 1 239 ? 10.702 4.253 -15.211 1.00 95.81 239 ASP A O 1
ATOM 1786 N N . ALA A 1 240 ? 11.690 2.387 -15.998 1.00 95.25 240 ALA A N 1
ATOM 1787 C CA . ALA A 1 240 ? 10.469 1.740 -16.472 1.00 95.25 240 ALA A CA 1
ATOM 1788 C C . ALA A 1 240 ? 9.512 1.427 -15.302 1.00 95.25 240 ALA A C 1
ATOM 1790 O O . ALA A 1 240 ? 8.330 1.769 -15.357 1.00 95.25 240 ALA A O 1
ATOM 1791 N N . GLY A 1 241 ? 10.038 0.920 -14.181 1.00 94.31 241 GLY A N 1
ATOM 1792 C CA . GLY A 1 241 ? 9.268 0.742 -12.947 1.00 94.31 241 GLY A CA 1
ATOM 1793 C C . GLY A 1 241 ? 8.703 2.058 -12.387 1.00 94.31 241 GLY A C 1
ATOM 1794 O O . GLY A 1 241 ? 7.553 2.097 -11.946 1.00 94.31 241 GLY A O 1
ATOM 1795 N N . TYR A 1 242 ? 9.455 3.167 -12.448 1.00 96.31 242 TYR A N 1
ATOM 1796 C CA . TYR A 1 242 ? 8.930 4.491 -12.079 1.00 96.31 242 TYR A CA 1
ATOM 1797 C C . TYR A 1 242 ? 7.855 4.999 -13.061 1.00 96.31 242 TYR A C 1
ATOM 1799 O O . TYR A 1 242 ? 6.887 5.625 -12.626 1.00 96.31 242 TYR A O 1
ATOM 1807 N N . LEU A 1 243 ? 7.958 4.707 -14.362 1.00 96.38 243 LEU A N 1
ATOM 1808 C CA . LEU A 1 243 ? 6.902 5.011 -15.338 1.00 96.38 243 LEU A CA 1
ATOM 1809 C C . LEU A 1 243 ? 5.613 4.221 -15.089 1.00 96.38 243 LEU A C 1
ATOM 1811 O O . LEU A 1 243 ? 4.524 4.786 -15.209 1.00 96.38 243 LEU A O 1
ATOM 1815 N N . THR A 1 244 ? 5.704 2.964 -14.659 1.00 96.12 244 THR A N 1
ATOM 1816 C CA . THR A 1 244 ? 4.526 2.204 -14.216 1.00 96.12 244 THR A CA 1
ATOM 1817 C C . THR A 1 244 ? 3.822 2.915 -13.054 1.00 96.12 244 THR A C 1
ATOM 1819 O O . THR A 1 244 ? 2.597 3.066 -13.076 1.00 96.12 244 THR A O 1
ATOM 1822 N N . LEU A 1 245 ? 4.567 3.480 -12.092 1.00 96.44 245 LEU A N 1
ATOM 1823 C CA . LEU A 1 245 ? 3.977 4.320 -11.038 1.00 96.44 245 LEU A CA 1
ATOM 1824 C C . LEU A 1 245 ? 3.342 5.612 -11.587 1.00 96.44 245 LEU A C 1
ATOM 1826 O O . LEU A 1 245 ? 2.337 6.065 -11.036 1.00 96.44 245 LEU A O 1
ATOM 1830 N N . LEU A 1 246 ? 3.859 6.195 -12.678 1.00 96.38 246 LEU A N 1
ATOM 1831 C CA . LEU A 1 246 ? 3.256 7.367 -13.338 1.00 96.38 246 LEU A CA 1
ATOM 1832 C C . LEU A 1 246 ? 1.870 7.072 -13.931 1.00 96.38 246 LEU A C 1
ATOM 1834 O O . LEU A 1 246 ? 1.039 7.974 -13.983 1.00 96.38 246 LEU A O 1
ATOM 1838 N N . ILE A 1 247 ? 1.597 5.829 -14.336 1.00 96.38 247 ILE A N 1
ATOM 1839 C CA . ILE A 1 247 ? 0.260 5.397 -14.776 1.00 96.38 247 ILE A CA 1
ATOM 1840 C C . ILE A 1 247 ? -0.608 5.028 -13.565 1.00 96.38 247 ILE A C 1
ATOM 1842 O O . ILE A 1 247 ? -1.742 5.500 -13.432 1.00 96.38 247 ILE A O 1
ATOM 1846 N N . VAL A 1 248 ? -0.084 4.187 -12.669 1.00 97.25 248 VAL A N 1
ATOM 1847 C CA . VAL A 1 248 ? -0.880 3.542 -11.616 1.00 97.25 248 VAL A CA 1
ATOM 1848 C C . VAL A 1 248 ? -1.357 4.535 -10.548 1.00 97.25 248 VAL A C 1
ATOM 1850 O O . VAL A 1 248 ? -2.526 4.485 -10.151 1.00 97.25 248 VAL A O 1
ATOM 1853 N N . PHE A 1 249 ? -0.513 5.476 -10.107 1.00 96.56 249 PHE A N 1
ATOM 1854 C CA . PHE A 1 249 ? -0.885 6.425 -9.046 1.00 96.56 249 PHE A CA 1
ATOM 1855 C C . PHE A 1 249 ? -2.000 7.404 -9.451 1.00 96.56 249 PHE A C 1
ATOM 1857 O O . PHE A 1 249 ? -2.991 7.472 -8.718 1.00 96.56 249 PHE A O 1
ATOM 1864 N N . PRO A 1 250 ? -1.917 8.130 -10.587 1.00 97.38 250 PRO A N 1
ATOM 1865 C CA . PRO A 1 250 ? -2.989 9.023 -11.031 1.00 97.38 250 PRO A CA 1
ATOM 1866 C C . PRO A 1 250 ? -4.328 8.313 -11.243 1.00 97.38 250 PRO A C 1
ATOM 1868 O O . PRO A 1 250 ? -5.367 8.869 -10.895 1.00 97.38 250 PRO A O 1
ATOM 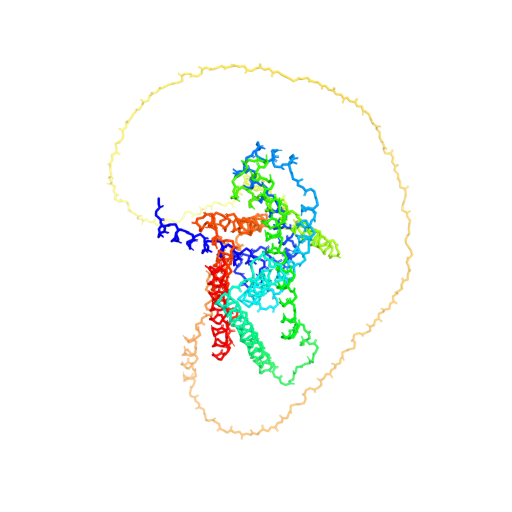1871 N N . CYS A 1 251 ? -4.318 7.072 -11.739 1.00 97.44 251 CYS A N 1
ATOM 1872 C CA . CYS A 1 251 ? -5.539 6.285 -11.912 1.00 97.44 251 CYS A CA 1
ATOM 1873 C C . CYS A 1 251 ? -6.146 5.871 -10.560 1.00 97.44 251 CYS A C 1
ATOM 1875 O O . CYS A 1 251 ? -7.308 6.177 -10.280 1.00 97.44 251 CYS A O 1
ATOM 1877 N N . GLY A 1 252 ? -5.360 5.228 -9.689 1.00 97.00 252 GLY A N 1
ATOM 1878 C CA . GLY A 1 252 ? -5.848 4.728 -8.401 1.00 97.00 252 GLY A CA 1
ATOM 1879 C C . GLY A 1 252 ? -6.265 5.842 -7.441 1.00 97.00 252 GLY A C 1
ATOM 1880 O O . GLY A 1 252 ? -7.398 5.861 -6.953 1.00 97.00 252 GLY A O 1
ATOM 1881 N N . PHE A 1 253 ? -5.394 6.827 -7.213 1.00 97.00 253 PHE A N 1
ATOM 1882 C CA . PHE A 1 253 ? -5.741 7.970 -6.365 1.00 97.00 253 PHE A CA 1
ATOM 1883 C C . PHE A 1 253 ? -6.759 8.908 -7.025 1.00 97.00 253 PHE A C 1
ATOM 1885 O O . PHE A 1 253 ? -7.493 9.578 -6.303 1.00 97.00 253 PHE A O 1
ATOM 1892 N N . GLY A 1 254 ? -6.900 8.899 -8.356 1.00 97.44 254 GLY A N 1
ATOM 1893 C CA . GLY A 1 254 ? -7.988 9.584 -9.058 1.00 97.44 254 GLY A CA 1
ATOM 1894 C C . GLY A 1 254 ? -9.370 9.060 -8.651 1.00 97.44 254 GLY A C 1
ATOM 1895 O O . GLY A 1 254 ? -10.266 9.851 -8.352 1.00 97.44 254 GLY A O 1
ATOM 1896 N N . VAL A 1 255 ? -9.526 7.736 -8.529 1.00 97.12 255 VAL A N 1
ATOM 1897 C CA . VAL A 1 255 ? -10.761 7.105 -8.023 1.00 97.12 255 VAL A CA 1
ATOM 1898 C C . VAL A 1 255 ? -10.998 7.435 -6.543 1.00 97.12 255 VAL A C 1
ATOM 1900 O O . VAL A 1 255 ? -12.119 7.780 -6.164 1.00 97.12 255 VAL A O 1
ATOM 1903 N N . VAL A 1 256 ? -9.950 7.410 -5.708 1.00 95.75 256 VAL A N 1
ATOM 1904 C CA . VAL A 1 256 ? -10.039 7.804 -4.284 1.00 95.75 256 VAL A CA 1
ATOM 1905 C C . VAL A 1 256 ? -10.468 9.271 -4.136 1.00 95.75 256 VAL A C 1
ATOM 1907 O O . VAL A 1 256 ? -11.362 9.578 -3.342 1.00 95.75 256 VAL A O 1
ATOM 1910 N N . MET A 1 257 ? -9.869 10.170 -4.920 1.00 96.19 257 MET A N 1
ATOM 1911 C CA . MET A 1 257 ? -10.175 11.602 -4.969 1.00 96.19 257 MET A CA 1
ATOM 1912 C C . MET A 1 257 ? -11.624 11.846 -5.407 1.00 96.19 257 MET A C 1
ATOM 1914 O O . MET A 1 257 ? -12.359 12.550 -4.716 1.00 96.19 257 MET A O 1
ATOM 1918 N N . ALA A 1 258 ? -12.068 11.223 -6.503 1.00 96.44 258 ALA A N 1
ATOM 1919 C CA . ALA A 1 258 ? -13.434 11.365 -7.006 1.00 96.44 258 ALA A CA 1
ATOM 1920 C C . ALA A 1 258 ? -14.479 10.870 -5.990 1.00 96.44 258 ALA A C 1
ATOM 1922 O O . ALA A 1 258 ? -15.450 11.574 -5.700 1.00 96.44 258 ALA A O 1
ATOM 1923 N N . PHE A 1 259 ? -14.258 9.695 -5.387 1.00 95.62 259 PHE A N 1
ATOM 1924 C CA . PHE A 1 259 ? -15.165 9.143 -4.379 1.00 95.62 259 PHE A CA 1
ATOM 1925 C C . PHE A 1 259 ? -15.227 10.010 -3.113 1.00 95.62 259 PHE A C 1
ATOM 1927 O O . PHE A 1 259 ? -16.310 10.266 -2.586 1.00 95.62 259 PHE A O 1
ATOM 1934 N N . THR A 1 260 ? -14.087 10.495 -2.614 1.00 94.75 260 THR A N 1
ATOM 1935 C CA . THR A 1 260 ? -14.068 11.322 -1.394 1.00 94.75 260 THR A CA 1
ATOM 1936 C C . THR A 1 260 ? -14.623 12.723 -1.621 1.00 94.75 260 THR A C 1
ATOM 1938 O O . THR A 1 260 ? -15.400 13.188 -0.787 1.00 94.75 260 THR A O 1
ATOM 1941 N N . ALA A 1 261 ? -14.354 13.353 -2.768 1.00 95.44 261 ALA A N 1
ATOM 1942 C CA . ALA A 1 261 ? -15.005 14.604 -3.161 1.00 95.44 261 ALA A CA 1
ATOM 1943 C C . ALA A 1 261 ? -16.536 14.448 -3.269 1.00 95.44 261 ALA A C 1
ATOM 1945 O O . ALA A 1 261 ? -17.273 15.307 -2.779 1.00 95.44 261 ALA A O 1
ATOM 1946 N N . PHE A 1 262 ? -17.024 13.333 -3.830 1.00 96.06 262 PHE A N 1
ATOM 1947 C CA . PHE A 1 262 ? -18.455 13.013 -3.874 1.00 96.06 262 PHE A CA 1
ATOM 1948 C C . PHE A 1 262 ? -19.068 12.877 -2.471 1.00 96.06 262 PHE A C 1
ATOM 1950 O O . PHE A 1 262 ? -20.112 13.476 -2.206 1.00 96.06 262 PHE A O 1
ATOM 1957 N N . VAL A 1 263 ? -18.419 12.154 -1.548 1.00 93.88 263 VAL A N 1
ATOM 1958 C CA . VAL A 1 263 ? -18.914 12.020 -0.163 1.00 93.88 263 VAL A CA 1
ATOM 1959 C C . VAL A 1 263 ? -18.901 13.370 0.567 1.00 93.88 263 VAL A C 1
ATOM 1961 O O . VAL A 1 263 ? -19.895 13.716 1.200 1.00 93.88 263 VAL A O 1
ATOM 1964 N N . ILE A 1 264 ? -17.842 14.179 0.432 1.00 93.81 264 ILE A N 1
ATOM 1965 C CA . ILE A 1 264 ? -17.781 15.528 1.028 1.00 93.81 264 ILE A CA 1
ATOM 1966 C C . ILE A 1 264 ? -18.894 16.424 0.468 1.00 93.81 264 ILE A C 1
ATOM 1968 O O . ILE A 1 264 ? -19.524 17.155 1.231 1.00 93.81 264 ILE A O 1
ATOM 1972 N N . HIS A 1 265 ? -19.178 16.356 -0.835 1.00 94.44 265 HIS A N 1
ATOM 1973 C CA . HIS A 1 265 ? -20.274 17.108 -1.447 1.00 94.44 265 HIS A CA 1
ATOM 1974 C C . HIS A 1 265 ? -21.646 16.651 -0.927 1.00 94.44 265 HIS A C 1
ATOM 1976 O O . HIS A 1 265 ? -22.419 17.479 -0.449 1.00 94.44 265 HIS A O 1
ATOM 1982 N N . LYS A 1 266 ? -21.908 15.337 -0.919 1.00 95.12 266 LYS A N 1
ATOM 1983 C CA . LYS A 1 266 ? -23.132 14.726 -0.370 1.00 95.12 266 LYS A CA 1
ATOM 1984 C C . LYS A 1 266 ? -23.394 15.121 1.092 1.00 95.12 266 LYS A C 1
ATOM 1986 O O . LYS A 1 266 ? -24.545 15.330 1.469 1.00 95.12 266 LYS A O 1
ATOM 1991 N N . ASP A 1 267 ? -22.341 15.232 1.895 1.00 91.38 267 ASP A N 1
ATOM 1992 C CA . ASP A 1 267 ? -22.405 15.594 3.316 1.00 91.38 267 ASP A CA 1
ATOM 1993 C C . ASP A 1 267 ? -22.441 17.115 3.577 1.00 91.38 267 ASP A C 1
ATOM 1995 O O . ASP A 1 267 ? -22.450 17.532 4.738 1.00 91.38 267 ASP A O 1
ATOM 1999 N N . ASN A 1 268 ? -22.414 17.957 2.532 1.00 87.81 268 ASN A N 1
ATOM 2000 C CA . ASN A 1 268 ? -22.179 19.408 2.627 1.00 87.81 268 ASN A CA 1
ATOM 2001 C C . ASN A 1 268 ? -20.900 19.769 3.425 1.00 87.81 268 ASN A C 1
ATOM 2003 O O . ASN A 1 268 ? -20.804 20.806 4.086 1.00 87.81 268 ASN A O 1
ATOM 2007 N N . GLY A 1 269 ? -19.884 18.902 3.365 1.00 89.12 269 GLY A N 1
ATOM 2008 C CA . GLY A 1 269 ? -18.658 18.976 4.160 1.00 89.12 269 GLY A CA 1
ATOM 2009 C C . GLY A 1 269 ? -17.707 20.117 3.789 1.00 89.12 269 GLY A C 1
ATOM 2010 O O . GLY A 1 269 ? -16.888 20.505 4.618 1.00 89.12 269 GLY A O 1
ATOM 2011 N N . TRP A 1 270 ? -17.834 20.716 2.601 1.00 89.50 270 TRP A N 1
ATOM 2012 C CA . TRP A 1 270 ? -16.924 21.759 2.098 1.00 89.50 270 TRP A CA 1
ATOM 2013 C C . TRP A 1 270 ? -16.775 22.977 3.031 1.00 89.50 270 TRP A C 1
ATOM 2015 O O . TRP A 1 270 ? -15.682 23.530 3.149 1.00 89.50 270 TRP A O 1
ATOM 2025 N N . GLY A 1 271 ? -17.818 23.349 3.782 1.00 84.75 271 GLY A N 1
ATOM 2026 C CA . GLY A 1 271 ? -17.706 24.389 4.817 1.00 84.75 271 GLY A CA 1
ATOM 2027 C C . GLY A 1 271 ? -16.778 23.995 5.978 1.00 84.75 271 GLY A C 1
ATOM 2028 O O . GLY A 1 271 ? -16.049 24.833 6.509 1.00 84.75 271 GLY A O 1
ATOM 2029 N N . ARG A 1 272 ? -16.735 22.704 6.338 1.00 83.31 272 ARG A N 1
ATOM 2030 C CA . ARG A 1 272 ? -15.804 22.157 7.341 1.00 83.31 272 ARG A CA 1
ATOM 2031 C C . ARG A 1 272 ? -14.381 22.031 6.807 1.00 83.31 272 ARG A C 1
ATOM 2033 O O . ARG A 1 272 ? -13.443 22.184 7.584 1.00 83.31 272 ARG A O 1
ATOM 2040 N N . PHE A 1 273 ? -14.214 21.807 5.502 1.00 84.38 273 PHE A N 1
ATOM 2041 C CA . PHE A 1 273 ? -12.898 21.802 4.861 1.00 84.38 273 PHE A CA 1
ATOM 2042 C C . PHE A 1 273 ? -12.168 23.137 5.057 1.00 84.38 273 PHE A C 1
ATOM 2044 O O . PHE A 1 273 ? -11.000 23.149 5.441 1.00 84.38 273 PHE A O 1
ATOM 2051 N N . MET A 1 274 ? -12.879 24.257 4.887 1.00 82.12 274 MET A N 1
ATOM 2052 C CA . MET A 1 274 ? -12.323 25.603 5.071 1.00 82.12 274 MET A CA 1
ATOM 2053 C C . MET A 1 274 ? -12.301 26.082 6.534 1.00 82.12 274 MET A C 1
ATOM 2055 O O . MET A 1 274 ? -11.614 27.052 6.850 1.00 82.12 274 MET A O 1
ATOM 2059 N N . ALA A 1 275 ? -13.000 25.410 7.456 1.00 75.69 275 ALA A N 1
ATOM 2060 C CA . ALA A 1 275 ? -13.129 25.844 8.851 1.00 75.69 275 ALA A CA 1
ATOM 2061 C C . ALA A 1 275 ? -11.804 26.001 9.643 1.00 75.69 275 ALA A C 1
ATOM 2063 O O . ALA A 1 275 ? -11.769 26.874 10.520 1.00 75.69 275 ALA A O 1
ATOM 2064 N N . PRO A 1 276 ? -10.715 25.246 9.378 1.00 73.12 276 PRO A N 1
ATOM 2065 C CA . PRO A 1 276 ? -9.399 25.532 9.956 1.00 73.12 276 PRO A CA 1
ATOM 2066 C C . PRO A 1 276 ? -8.758 26.809 9.388 1.00 73.12 276 PRO A C 1
ATOM 2068 O O . PRO A 1 276 ? -8.174 27.589 10.134 1.00 73.12 276 PRO A O 1
ATOM 2071 N N . PHE A 1 277 ? -8.896 27.053 8.082 1.00 72.50 277 PHE A N 1
ATOM 2072 C CA . PHE A 1 277 ? -8.248 28.168 7.375 1.00 72.50 277 PHE A CA 1
ATOM 2073 C C . PHE A 1 277 ? -9.005 29.491 7.500 1.00 72.50 277 PHE A C 1
ATOM 2075 O O . PHE A 1 277 ? -8.407 30.550 7.322 1.00 72.50 277 PHE A O 1
ATOM 2082 N N . ALA A 1 278 ? -10.293 29.441 7.849 1.00 66.62 278 ALA A N 1
ATOM 2083 C CA . ALA A 1 278 ? -11.079 30.608 8.226 1.00 66.62 278 ALA A CA 1
ATOM 2084 C C . ALA A 1 278 ? -10.383 31.371 9.368 1.00 66.62 278 ALA A C 1
ATOM 2086 O O . ALA A 1 278 ? -10.299 30.895 10.506 1.00 66.62 278 ALA A O 1
ATOM 2087 N N . SER A 1 279 ? -9.863 32.556 9.047 1.00 53.56 279 SER A N 1
ATOM 2088 C CA . SER A 1 279 ? -9.146 33.410 9.986 1.00 53.56 279 SER A CA 1
ATOM 2089 C C . SER A 1 279 ? -10.078 33.913 11.091 1.00 53.56 279 SER A C 1
ATOM 2091 O O . SER A 1 279 ? -11.224 34.292 10.854 1.00 53.56 279 SER A O 1
ATOM 2093 N N . SER A 1 280 ? -9.576 33.962 12.327 1.00 50.12 280 SER A N 1
ATOM 2094 C CA . SER A 1 280 ? -10.279 34.595 13.452 1.00 50.12 280 SER A CA 1
ATOM 2095 C C . SER A 1 280 ? -10.176 36.127 13.371 1.00 50.12 280 SER A C 1
ATOM 2097 O O . SER A 1 280 ? -9.572 36.738 14.252 1.00 50.12 280 SER A O 1
ATOM 2099 N N . GLY A 1 281 ? -10.691 36.724 12.290 1.00 44.69 281 GLY A N 1
ATOM 2100 C CA . GLY A 1 281 ? -10.820 38.173 12.045 1.00 44.69 281 GLY A CA 1
ATOM 2101 C C . GLY A 1 281 ? -9.521 38.962 11.824 1.00 44.69 281 GLY A C 1
ATOM 2102 O O . GLY A 1 281 ? -9.504 39.901 11.038 1.00 44.69 281 GLY A O 1
ATOM 2103 N N . LEU A 1 282 ? -8.430 38.576 12.486 1.00 44.00 282 LEU A N 1
ATOM 2104 C CA . LEU A 1 282 ? -7.210 39.370 12.617 1.00 44.00 282 LEU A CA 1
ATOM 2105 C C . LEU A 1 282 ? -5.975 38.545 12.242 1.00 44.00 282 LEU A C 1
ATOM 2107 O O . LEU A 1 282 ? -5.704 37.491 12.827 1.00 44.00 282 LEU A O 1
ATOM 2111 N N . THR A 1 283 ? -5.195 39.064 11.296 1.00 53.06 283 THR A N 1
ATOM 2112 C CA . THR A 1 283 ? -3.820 38.617 11.025 1.00 53.06 283 THR A CA 1
ATOM 2113 C C . THR A 1 283 ? -2.897 38.927 12.219 1.00 53.06 283 THR A C 1
ATOM 2115 O O . THR A 1 283 ? -3.223 39.799 13.036 1.00 53.06 283 THR A O 1
ATOM 2118 N N . PRO A 1 284 ? -1.715 38.285 12.327 1.00 53.03 284 PRO A N 1
ATOM 2119 C CA . PRO A 1 284 ? -0.720 38.646 13.340 1.00 53.03 284 PRO A CA 1
ATOM 2120 C C . PRO A 1 284 ? -0.300 40.123 13.273 1.00 53.03 284 PRO A C 1
ATOM 2122 O O . PRO A 1 284 ? -0.138 40.754 14.313 1.00 53.03 284 PRO A O 1
ATOM 2125 N N . LEU A 1 285 ? -0.204 40.690 12.063 1.00 49.97 285 LEU A N 1
ATOM 2126 C CA . LEU A 1 285 ? 0.137 42.098 11.839 1.00 49.97 285 LEU A CA 1
ATOM 2127 C C . LEU A 1 285 ? -0.949 43.043 12.371 1.00 49.97 285 LEU A C 1
ATOM 2129 O O . LEU A 1 285 ? -0.632 44.008 13.059 1.00 49.97 285 LEU A O 1
ATOM 2133 N N . THR A 1 286 ? -2.230 42.740 12.140 1.00 55.09 286 THR A N 1
ATOM 2134 C CA . THR A 1 286 ? -3.334 43.535 12.710 1.00 55.09 286 THR A CA 1
ATOM 2135 C C . THR A 1 286 ? -3.395 43.443 14.235 1.00 55.09 286 THR A C 1
ATOM 2137 O O . THR A 1 286 ? -3.636 44.463 14.864 1.00 55.09 286 THR A O 1
ATOM 2140 N N . ARG A 1 287 ? -3.070 42.296 14.855 1.00 51.38 287 ARG A N 1
ATOM 2141 C CA . ARG A 1 287 ? -2.955 42.235 16.329 1.00 51.38 287 ARG A CA 1
ATOM 2142 C C . ARG A 1 287 ? -1.780 43.044 16.866 1.00 51.38 287 ARG A C 1
ATOM 2144 O O . ARG A 1 287 ? -1.899 43.635 17.932 1.00 51.38 287 ARG A O 1
ATOM 2151 N N . ALA A 1 288 ? -0.652 43.071 16.153 1.00 53.56 288 ALA A N 1
ATOM 2152 C CA . ALA A 1 288 ? 0.472 43.932 16.515 1.00 53.56 288 ALA A CA 1
ATOM 2153 C C . ALA A 1 288 ? 0.093 45.421 16.398 1.00 53.56 288 ALA A C 1
ATOM 2155 O O . ALA A 1 288 ? 0.459 46.210 17.265 1.00 53.56 288 ALA A O 1
ATOM 2156 N N . ALA A 1 289 ? -0.697 45.791 15.383 1.00 52.56 289 ALA A N 1
ATOM 2157 C CA . ALA A 1 289 ? -1.228 47.143 15.223 1.00 52.56 289 ALA A CA 1
ATOM 2158 C C . ALA A 1 289 ? -2.238 47.522 16.324 1.00 52.56 289 ALA A C 1
ATOM 2160 O O . ALA A 1 289 ? -2.114 48.596 16.905 1.00 52.56 289 ALA A O 1
ATOM 2161 N N . GLU A 1 290 ? -3.188 46.646 16.668 1.00 54.28 290 GLU A N 1
ATOM 2162 C CA . GLU A 1 290 ? -4.132 46.865 17.778 1.00 54.28 290 GLU A CA 1
ATOM 2163 C C . GLU A 1 290 ? -3.404 46.971 19.126 1.00 54.28 290 GLU A C 1
ATOM 2165 O O . GLU A 1 290 ? 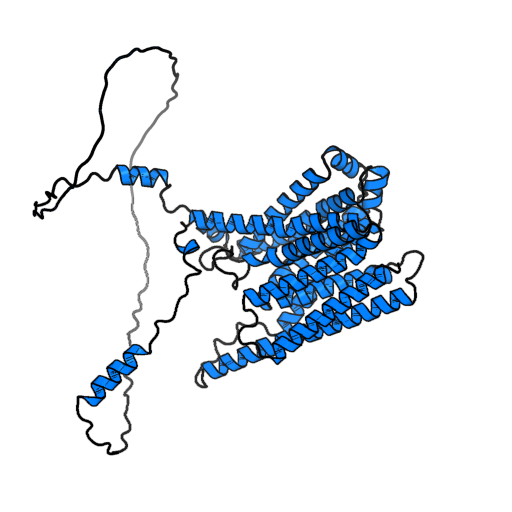-3.650 47.904 19.888 1.00 54.28 290 GLU A O 1
ATOM 2170 N N . ALA A 1 291 ? -2.447 46.077 19.403 1.00 52.62 291 ALA A N 1
ATOM 2171 C CA . ALA A 1 291 ? -1.634 46.130 20.618 1.00 52.62 291 ALA A CA 1
ATOM 2172 C C . ALA A 1 291 ? -0.795 47.420 20.711 1.00 52.62 291 ALA A C 1
ATOM 2174 O O . ALA A 1 291 ? -0.608 47.944 21.806 1.00 52.62 291 ALA A O 1
ATOM 2175 N N . ALA A 1 292 ? -0.344 47.968 19.577 1.00 56.22 292 ALA A N 1
ATOM 2176 C CA . ALA A 1 292 ? 0.339 49.261 19.510 1.00 56.22 292 ALA A CA 1
ATOM 2177 C C . ALA A 1 292 ? -0.606 50.478 19.632 1.00 56.22 292 ALA A C 1
ATOM 2179 O O . ALA A 1 292 ? -0.134 51.592 19.858 1.00 56.22 292 ALA A O 1
ATOM 2180 N N . GLN A 1 293 ? -1.926 50.295 19.499 1.00 52.44 293 GLN A N 1
ATOM 2181 C CA . GLN A 1 293 ? -2.928 51.356 19.672 1.00 52.44 293 GLN A CA 1
ATOM 2182 C C . GLN A 1 293 ? -3.470 51.462 21.107 1.00 52.44 293 GLN A C 1
ATOM 2184 O O . GLN A 1 293 ? -4.050 52.493 21.460 1.00 52.44 293 GLN A O 1
ATOM 2189 N N . VAL A 1 294 ? -3.236 50.464 21.968 1.00 49.19 294 VAL A N 1
ATOM 2190 C CA . VAL A 1 294 ? -3.562 50.543 23.401 1.00 49.19 294 VAL A CA 1
ATOM 2191 C C . VAL A 1 294 ? -2.575 51.478 24.111 1.00 49.19 294 VAL A C 1
ATOM 2193 O O . VAL A 1 294 ? -1.534 51.060 24.617 1.00 49.19 294 VAL A O 1
ATOM 2196 N N . ARG A 1 295 ? -2.909 52.773 24.172 1.00 40.47 295 ARG A N 1
ATOM 2197 C CA . ARG A 1 295 ? -2.226 53.715 25.072 1.00 40.47 295 ARG A CA 1
ATOM 2198 C C . ARG A 1 295 ? -2.478 53.318 26.536 1.00 40.47 295 ARG A C 1
ATOM 2200 O O . ARG A 1 295 ? -3.619 52.995 26.867 1.00 40.47 295 ARG A O 1
ATOM 2207 N N . PRO A 1 296 ? -1.473 53.400 27.427 1.00 41.09 296 PRO A N 1
ATOM 2208 C CA . PRO A 1 296 ? -1.706 53.276 28.861 1.00 41.09 296 PRO A CA 1
ATOM 2209 C C . PRO A 1 296 ? -2.540 54.457 29.382 1.00 41.09 296 PRO A C 1
ATOM 2211 O O . PRO A 1 296 ? -2.375 55.597 28.943 1.00 41.09 296 PRO A O 1
ATOM 2214 N N . ASP A 1 297 ? -3.428 54.166 30.329 1.00 37.88 297 ASP A N 1
ATOM 2215 C CA . ASP A 1 297 ? -4.297 55.143 30.989 1.00 37.88 297 ASP A CA 1
ATOM 2216 C C . ASP A 1 297 ? -3.471 56.059 31.928 1.00 37.88 297 ASP A C 1
ATOM 2218 O O . ASP A 1 297 ? -2.700 55.538 32.742 1.00 37.88 297 ASP A O 1
ATOM 2222 N N . PRO A 1 298 ? -3.594 57.403 31.866 1.00 38.28 298 PRO A N 1
ATOM 2223 C CA . PRO A 1 298 ? -2.814 58.316 32.712 1.00 38.28 298 PRO A CA 1
ATOM 2224 C C . PRO A 1 298 ? -3.062 58.207 34.229 1.00 38.28 298 PRO A C 1
ATOM 2226 O O . PRO A 1 298 ? -2.363 58.859 35.005 1.00 38.28 298 PRO A O 1
ATOM 2229 N N . SER A 1 299 ? -4.060 57.439 34.674 1.00 35.84 299 SER A N 1
ATOM 2230 C CA . SER A 1 299 ? -4.615 57.495 36.035 1.00 35.84 299 SER A CA 1
ATOM 2231 C C . SER A 1 299 ? -4.099 56.434 37.033 1.00 35.84 299 SER A C 1
ATOM 2233 O O . SER A 1 299 ? -4.843 55.990 37.906 1.00 35.84 299 SER A O 1
ATOM 2235 N N . SER A 1 300 ? -2.814 56.043 36.981 1.00 34.25 300 SER A N 1
ATOM 2236 C CA . SER A 1 300 ? -2.232 55.074 37.944 1.00 34.25 300 SER A CA 1
ATOM 2237 C C . SER A 1 300 ? -0.824 55.420 38.469 1.00 34.25 300 SER A C 1
ATOM 2239 O O . SER A 1 300 ? 0.161 54.735 38.207 1.00 34.25 300 SER A O 1
ATOM 2241 N N . SER A 1 301 ? -0.721 56.472 39.288 1.00 26.30 301 SER A N 1
ATOM 2242 C CA . SER A 1 301 ? 0.514 56.837 40.008 1.00 26.30 301 SER A CA 1
ATOM 2243 C C . SER A 1 301 ? 0.912 55.783 41.065 1.00 26.30 301 SER A C 1
ATOM 2245 O O . SER A 1 301 ? 0.176 55.616 42.043 1.00 26.30 301 SER A O 1
ATOM 2247 N N . PRO A 1 302 ? 2.077 55.108 40.968 1.00 33.91 302 PRO A N 1
ATOM 2248 C CA . PRO A 1 302 ? 2.496 54.132 41.975 1.00 33.91 302 PRO A CA 1
ATOM 2249 C C . PRO A 1 302 ? 2.993 54.820 43.255 1.00 33.91 302 PRO A C 1
ATOM 2251 O O . PRO A 1 302 ? 3.934 55.614 43.218 1.00 33.91 302 PRO A O 1
ATOM 2254 N N . GLN A 1 303 ? 2.412 54.491 44.413 1.00 28.62 303 GLN A N 1
ATOM 2255 C CA . GLN A 1 303 ? 2.946 54.950 45.700 1.00 28.62 303 GLN A CA 1
ATOM 2256 C C . GLN A 1 303 ? 4.285 54.266 46.012 1.00 28.62 303 GLN A C 1
ATOM 2258 O O . GLN A 1 303 ? 4.363 53.040 46.100 1.00 28.62 303 GLN A O 1
ATOM 2263 N N . GLN A 1 304 ? 5.331 55.056 46.266 1.00 26.73 304 GLN A N 1
ATOM 2264 C CA . GLN A 1 304 ? 6.585 54.541 46.816 1.00 26.73 304 GLN A CA 1
ATOM 2265 C C . GLN A 1 304 ? 6.364 53.944 48.215 1.00 26.73 304 GLN A C 1
ATOM 2267 O O . GLN A 1 304 ? 5.975 54.647 49.149 1.00 26.73 304 GLN A O 1
ATOM 2272 N N . LYS A 1 305 ? 6.739 52.673 48.396 1.00 28.41 305 LYS A N 1
ATOM 2273 C CA . LYS A 1 305 ? 7.131 52.134 49.705 1.00 28.41 305 LYS A CA 1
ATOM 2274 C C . LYS A 1 305 ? 8.574 51.647 49.640 1.00 28.41 305 LYS A C 1
ATOM 2276 O O . LYS A 1 305 ? 8.934 50.826 48.807 1.00 28.41 305 LYS A O 1
ATOM 2281 N N . SER A 1 306 ? 9.398 52.214 50.516 1.00 23.28 306 SER A N 1
ATOM 2282 C CA . SER A 1 306 ? 10.834 51.953 50.605 1.00 23.28 306 SER A CA 1
ATOM 2283 C C . SER A 1 306 ? 11.121 50.632 51.319 1.00 23.28 306 SER A C 1
ATOM 2285 O O . SER A 1 306 ? 10.743 50.489 52.482 1.00 23.28 306 SER A O 1
ATOM 2287 N N . THR A 1 307 ? 11.957 49.790 50.713 1.00 25.80 307 THR A N 1
ATOM 2288 C CA . THR A 1 307 ? 12.784 48.814 51.438 1.00 25.80 307 THR A CA 1
ATOM 2289 C C . THR A 1 307 ? 14.233 48.966 50.978 1.00 25.80 307 THR A C 1
ATOM 2291 O O . THR A 1 307 ? 14.507 48.974 49.781 1.00 25.80 307 THR A O 1
ATOM 2294 N N . LYS A 1 308 ? 15.167 49.133 51.923 1.00 24.89 308 LYS A N 1
ATOM 2295 C CA . LYS A 1 308 ? 16.604 49.300 51.647 1.00 24.89 308 LYS A CA 1
ATOM 2296 C C . LYS A 1 308 ? 17.330 47.958 51.714 1.00 24.89 308 LYS A C 1
ATOM 2298 O O . LYS A 1 308 ? 17.219 47.306 52.744 1.00 24.89 308 LYS A O 1
ATOM 2303 N N . GLN A 1 309 ? 18.146 47.654 50.704 1.00 24.19 309 GLN A N 1
ATOM 2304 C CA . GLN A 1 309 ? 19.437 46.929 50.744 1.00 24.19 309 GLN A CA 1
ATOM 2305 C C . GLN A 1 309 ? 19.836 46.570 49.297 1.00 24.19 309 GLN A C 1
ATOM 2307 O O . GLN A 1 309 ? 18.959 46.418 48.456 1.00 24.19 309 GLN A O 1
ATOM 2312 N N . ALA A 1 310 ? 21.097 46.361 48.920 1.00 25.94 310 ALA A N 1
ATOM 2313 C CA . ALA A 1 310 ? 22.384 46.913 49.363 1.00 25.94 310 ALA A CA 1
ATOM 2314 C C . ALA A 1 310 ? 23.424 46.429 48.330 1.00 25.94 310 ALA A C 1
ATOM 2316 O O . ALA A 1 310 ? 23.561 45.226 48.131 1.00 25.94 310 ALA A O 1
ATOM 2317 N N . VAL A 1 311 ? 24.127 47.337 47.650 1.00 24.31 311 VAL A N 1
ATOM 2318 C CA . VAL A 1 311 ? 25.056 46.988 46.556 1.00 24.31 311 VAL A CA 1
ATOM 2319 C C . VAL A 1 311 ? 26.503 46.934 47.066 1.00 24.31 311 VAL A C 1
ATOM 2321 O O . VAL A 1 311 ? 26.955 47.926 47.640 1.00 24.31 311 VAL A O 1
ATOM 2324 N N . PRO A 1 312 ? 27.266 45.855 46.813 1.00 26.61 312 PRO A N 1
ATOM 2325 C CA . PRO A 1 312 ? 28.722 45.909 46.709 1.00 26.61 312 PRO A CA 1
ATOM 2326 C C . PRO A 1 312 ? 29.133 46.281 45.269 1.00 26.61 312 PRO A C 1
ATOM 2328 O O . PRO A 1 312 ? 28.521 45.822 44.308 1.00 26.61 312 PRO A O 1
ATOM 2331 N N . SER A 1 313 ? 30.149 47.134 45.112 1.00 22.03 313 SER A N 1
ATOM 2332 C CA . SER A 1 313 ? 30.490 47.797 43.840 1.00 22.03 313 SER A CA 1
ATOM 2333 C C . SER A 1 313 ? 31.946 47.570 43.429 1.00 22.03 313 SER A C 1
ATOM 2335 O O . SER A 1 313 ? 32.831 47.743 44.267 1.00 22.03 313 SER A O 1
ATOM 2337 N N . ALA A 1 314 ? 32.176 47.234 42.152 1.00 24.55 314 ALA A N 1
ATOM 2338 C CA . ALA A 1 314 ? 33.436 47.357 41.400 1.00 24.55 314 ALA A CA 1
ATOM 2339 C C . ALA A 1 314 ? 33.263 46.811 39.957 1.00 24.55 314 ALA A C 1
ATOM 2341 O O . ALA A 1 314 ? 32.473 45.890 39.779 1.00 24.55 314 ALA A O 1
ATOM 2342 N N . LYS A 1 315 ? 34.007 47.230 38.919 1.00 23.69 315 LYS A N 1
ATOM 2343 C CA . LYS A 1 315 ? 34.629 48.532 38.565 1.00 23.69 315 LYS A CA 1
ATOM 2344 C C . LYS A 1 315 ? 35.276 48.380 37.167 1.00 23.69 315 LYS A C 1
ATOM 2346 O O . LYS A 1 315 ? 35.933 47.371 36.989 1.00 23.69 315 LYS A O 1
ATOM 2351 N N . GLU A 1 316 ? 35.119 49.356 36.260 1.00 27.00 316 GLU A N 1
ATOM 2352 C CA . GLU A 1 316 ? 35.986 49.742 35.101 1.00 27.00 316 GLU A CA 1
ATOM 2353 C C . GLU A 1 316 ? 35.132 50.624 34.150 1.00 27.00 316 GLU A C 1
ATOM 2355 O O . GLU A 1 316 ? 33.966 50.324 33.911 1.00 27.00 316 GLU A O 1
ATOM 2360 N N . GLU A 1 317 ? 35.478 51.900 33.932 1.00 26.92 317 GLU A N 1
ATOM 2361 C CA . GLU A 1 317 ? 36.393 52.436 32.892 1.00 26.92 317 GLU A CA 1
ATOM 2362 C C . GLU A 1 317 ? 35.800 52.322 31.466 1.00 26.92 317 GLU A C 1
ATOM 2364 O O . GLU A 1 317 ? 35.645 51.216 30.970 1.00 26.92 317 GLU A O 1
ATOM 2369 N N . ALA A 1 318 ? 35.314 53.352 30.746 1.00 24.75 318 ALA A N 1
ATOM 2370 C CA . ALA A 1 318 ? 35.394 54.834 30.721 1.00 24.75 318 ALA A CA 1
ATOM 2371 C C . ALA A 1 318 ? 36.294 55.418 29.601 1.00 24.75 318 ALA A C 1
ATOM 2373 O O . ALA A 1 318 ? 37.471 55.097 29.507 1.00 24.75 318 ALA A O 1
ATOM 2374 N N . GLY A 1 319 ? 35.725 56.345 28.810 1.00 25.34 319 GLY A N 1
ATOM 2375 C CA . GLY A 1 319 ? 36.360 57.026 27.665 1.00 25.34 319 GLY A CA 1
ATOM 2376 C C . GLY A 1 319 ? 36.079 56.353 26.305 1.00 25.34 319 GLY A C 1
ATOM 2377 O O . GLY A 1 319 ? 36.051 55.132 26.222 1.00 25.34 319 GLY A O 1
ATOM 2378 N N . GLY A 1 320 ? 35.838 57.080 25.206 1.00 24.97 320 GLY A N 1
ATOM 2379 C CA . GLY A 1 320 ? 35.648 58.532 25.070 1.00 24.97 320 GLY A CA 1
ATOM 2380 C C . GLY A 1 320 ? 35.358 58.970 23.619 1.00 24.97 320 GLY A C 1
ATOM 2381 O O . GLY A 1 320 ? 35.776 58.304 22.682 1.00 24.97 320 GLY A O 1
ATOM 2382 N N . ASP A 1 321 ? 34.614 60.072 23.484 1.00 24.86 321 ASP A N 1
ATOM 2383 C CA . ASP A 1 321 ? 34.501 61.047 22.379 1.00 24.86 321 ASP A CA 1
ATOM 2384 C C . ASP A 1 321 ? 34.685 60.659 20.886 1.00 24.86 321 ASP A C 1
ATOM 2386 O O . ASP A 1 321 ? 35.779 60.346 20.428 1.00 24.86 321 ASP A O 1
ATOM 2390 N N . GLY A 1 322 ? 33.671 61.008 20.072 1.00 24.31 322 GLY A N 1
ATOM 2391 C CA . GLY A 1 322 ? 33.881 62.071 19.066 1.00 24.31 322 GLY A CA 1
ATOM 2392 C C . GLY A 1 322 ? 33.594 61.809 17.570 1.00 24.31 322 GLY A C 1
ATOM 2393 O O . GLY A 1 322 ? 34.327 61.074 16.927 1.00 24.31 322 GLY A O 1
ATOM 2394 N N . LEU A 1 323 ? 32.652 62.601 17.008 1.00 24.34 323 LEU A N 1
ATOM 2395 C CA . LEU A 1 323 ? 32.512 63.021 15.584 1.00 24.34 323 LEU A CA 1
ATOM 2396 C C . LEU A 1 323 ? 32.245 61.930 14.496 1.00 24.34 323 LEU A C 1
ATOM 2398 O O . LEU A 1 323 ? 32.657 60.790 14.632 1.00 24.34 323 LEU A O 1
ATOM 2402 N N . SER A 1 324 ? 31.576 62.190 13.354 1.00 22.97 324 SER A N 1
ATOM 2403 C CA . SER A 1 324 ? 30.668 63.286 12.925 1.00 22.97 324 SER A CA 1
ATOM 2404 C C . SER A 1 324 ? 29.858 62.915 11.648 1.00 22.97 324 SER A C 1
ATOM 2406 O O . SER A 1 324 ? 30.187 61.958 10.958 1.00 22.97 324 SER A O 1
ATOM 2408 N N . LEU A 1 325 ? 28.822 63.712 11.326 1.00 27.14 325 LEU A N 1
ATOM 2409 C CA . LEU A 1 325 ? 28.050 63.786 10.049 1.00 27.14 325 LEU A CA 1
ATOM 2410 C C . LEU A 1 325 ? 28.949 64.076 8.809 1.00 27.14 325 LEU A C 1
ATOM 2412 O O . LEU A 1 325 ? 30.072 64.530 9.058 1.00 27.14 325 LEU A O 1
ATOM 2416 N N . PRO A 1 326 ? 28.544 63.885 7.512 1.00 38.47 326 PRO A N 1
ATOM 2417 C CA . PRO A 1 326 ? 27.235 64.133 6.826 1.00 38.47 326 PRO A CA 1
ATOM 2418 C C . PRO A 1 326 ? 26.627 62.883 6.094 1.00 38.47 326 PRO A C 1
ATOM 2420 O O . PRO A 1 326 ? 27.206 61.811 6.214 1.00 38.47 326 PRO A O 1
ATOM 2423 N N . ARG A 1 327 ? 25.413 62.820 5.482 1.00 30.16 327 ARG A N 1
ATOM 2424 C CA . ARG A 1 327 ? 24.632 63.662 4.510 1.00 30.16 327 ARG A CA 1
ATOM 2425 C C . ARG A 1 327 ? 25.239 63.738 3.083 1.00 30.16 327 ARG A C 1
ATOM 2427 O O . ARG A 1 327 ? 26.456 63.806 2.982 1.00 30.16 327 ARG A O 1
ATOM 2434 N N . ASP A 1 328 ? 24.513 63.789 1.950 1.00 27.98 328 ASP A N 1
ATOM 2435 C CA . ASP A 1 328 ? 23.075 63.572 1.588 1.00 27.98 328 ASP A CA 1
ATOM 2436 C C . ASP A 1 328 ? 23.001 62.456 0.472 1.00 27.98 328 ASP A C 1
ATOM 2438 O O . ASP A 1 328 ? 23.725 61.484 0.668 1.00 27.98 328 ASP A O 1
ATOM 2442 N N . LEU A 1 329 ? 22.257 62.356 -0.663 1.00 29.25 329 LEU A N 1
ATOM 2443 C CA . LEU A 1 329 ? 21.302 63.147 -1.493 1.00 29.25 329 LEU A CA 1
ATOM 2444 C C . LEU A 1 329 ? 20.289 62.228 -2.269 1.00 29.25 329 LEU A C 1
ATOM 2446 O O . LEU A 1 329 ? 20.479 61.022 -2.362 1.00 29.25 329 LEU A O 1
ATOM 2450 N N . GLU A 1 330 ? 19.236 62.870 -2.810 1.00 26.95 330 GLU A N 1
ATOM 2451 C CA . GLU A 1 330 ? 18.376 62.692 -4.028 1.00 26.95 330 GLU A CA 1
ATOM 2452 C C . GLU A 1 330 ? 18.569 61.481 -4.995 1.00 26.95 330 GLU A C 1
ATOM 2454 O O . GLU A 1 330 ? 19.678 61.000 -5.190 1.00 26.95 330 GLU A O 1
ATOM 2459 N N . THR A 1 331 ? 17.567 60.931 -5.715 1.00 27.22 331 THR A N 1
ATOM 2460 C CA . THR A 1 331 ? 16.309 61.427 -6.370 1.00 27.22 331 THR A CA 1
ATOM 2461 C C . THR A 1 331 ? 15.206 60.320 -6.366 1.00 27.22 331 THR A C 1
ATOM 2463 O O . THR A 1 331 ? 15.466 59.234 -5.859 1.00 27.22 331 THR A O 1
ATOM 2466 N N . GLY A 1 332 ? 13.962 60.432 -6.884 1.00 24.78 332 GLY A N 1
ATOM 2467 C CA . GLY A 1 332 ? 13.163 61.548 -7.444 1.00 24.78 332 GLY A CA 1
ATOM 2468 C C . GLY A 1 332 ? 12.410 61.219 -8.768 1.00 24.78 332 GLY A C 1
ATOM 2469 O O . GLY A 1 332 ? 13.046 61.164 -9.813 1.00 24.78 332 GLY A O 1
ATOM 2470 N N . GLY A 1 333 ? 11.068 61.054 -8.760 1.00 25.97 333 GLY A N 1
ATOM 2471 C CA . GLY A 1 333 ? 10.208 60.885 -9.967 1.00 25.97 333 GLY A CA 1
ATOM 2472 C C . GLY A 1 333 ? 8.730 60.488 -9.661 1.00 25.97 333 GLY A C 1
ATOM 2473 O O . GLY A 1 333 ? 8.509 59.975 -8.564 1.00 25.97 333 GLY A O 1
ATOM 2474 N N . PRO A 1 334 ? 7.716 60.745 -10.537 1.00 38.19 334 PRO A N 1
ATOM 2475 C CA . PRO A 1 334 ? 6.308 60.924 -10.105 1.00 38.19 334 PRO A CA 1
ATOM 2476 C C . PRO A 1 334 ? 5.231 60.005 -10.763 1.00 38.19 334 PRO A C 1
ATOM 2478 O O . PRO A 1 334 ? 5.551 58.988 -11.374 1.00 38.19 334 PRO A O 1
ATOM 2481 N N . VAL A 1 335 ? 3.943 60.367 -10.593 1.00 31.41 335 VAL A N 1
ATOM 2482 C CA . VAL A 1 335 ? 2.702 59.639 -10.967 1.00 31.41 335 VAL A CA 1
ATOM 2483 C C . VAL A 1 335 ? 1.730 60.549 -11.748 1.00 31.41 335 VAL A C 1
ATOM 2485 O O . VAL A 1 335 ? 1.599 61.712 -11.385 1.00 31.41 335 VAL A O 1
ATOM 2488 N N . GLU A 1 336 ? 1.000 59.984 -12.721 1.00 28.00 336 GLU A N 1
ATOM 2489 C CA . GLU A 1 336 ? -0.125 60.539 -13.520 1.00 28.00 336 GLU A CA 1
ATOM 2490 C C . GLU A 1 336 ? -1.031 59.348 -13.966 1.00 28.00 336 GLU A C 1
ATOM 2492 O O . GLU A 1 336 ? -0.514 58.235 -14.080 1.00 28.00 336 GLU A O 1
ATOM 2497 N N . GLU A 1 337 ? -2.349 59.428 -14.231 1.00 28.42 337 GLU A N 1
ATOM 2498 C CA . GLU A 1 337 ? -3.377 60.455 -13.938 1.00 28.42 337 GLU A CA 1
ATOM 2499 C C . GLU A 1 337 ? -4.819 59.835 -13.887 1.00 28.42 337 GLU A C 1
ATOM 2501 O O . GLU A 1 337 ? -4.970 58.617 -13.780 1.00 28.42 337 GLU A O 1
ATOM 2506 N N . GLU A 1 338 ? -5.875 60.669 -13.890 1.00 25.59 338 GLU A N 1
ATOM 2507 C CA . GLU A 1 338 ? -7.280 60.396 -13.496 1.00 25.59 338 GLU A CA 1
ATOM 2508 C C . GLU A 1 338 ? -8.215 59.644 -14.491 1.00 25.59 338 GLU A C 1
ATOM 2510 O O . GLU A 1 338 ? -7.913 59.429 -15.662 1.00 25.59 338 GLU A O 1
ATOM 2515 N N . GLY A 1 339 ? -9.447 59.344 -14.027 1.00 25.11 339 GLY A N 1
ATOM 2516 C CA . GLY A 1 339 ? -10.637 59.102 -14.864 1.00 25.11 339 GLY A CA 1
ATOM 2517 C C . GLY A 1 339 ? -11.959 59.063 -14.064 1.00 25.11 339 GLY A C 1
ATOM 2518 O O . GLY A 1 339 ? -12.163 58.159 -13.256 1.00 25.11 339 GLY A O 1
ATOM 2519 N N . GLN A 1 340 ? -12.874 60.023 -14.278 1.00 23.81 340 GLN A N 1
ATOM 2520 C CA . GLN A 1 340 ? -14.180 60.136 -13.581 1.00 23.81 340 GLN A CA 1
ATOM 2521 C C . GLN A 1 340 ? -15.380 59.693 -14.447 1.00 23.81 340 GLN A C 1
ATOM 2523 O O . GLN A 1 340 ? -15.339 59.899 -15.653 1.00 23.81 340 GLN A O 1
ATOM 2528 N N . GLU A 1 341 ? -16.506 59.276 -13.830 1.00 26.17 341 GLU A N 1
ATOM 2529 C CA . GLU A 1 341 ? -17.826 59.929 -14.042 1.00 26.17 341 GLU A CA 1
ATOM 2530 C C . GLU A 1 341 ? -18.965 59.501 -13.062 1.00 26.17 341 GLU A C 1
ATOM 2532 O O . GLU A 1 341 ? -19.093 58.340 -12.695 1.00 26.17 341 GLU A O 1
ATOM 2537 N N . LYS A 1 342 ? -19.776 60.504 -12.660 1.00 27.98 342 LYS A N 1
ATOM 2538 C CA . LYS A 1 342 ? -21.244 60.606 -12.359 1.00 27.98 342 LYS A CA 1
ATOM 2539 C C . LYS A 1 342 ? -22.094 59.324 -12.098 1.00 27.98 342 LYS A C 1
ATOM 2541 O O . LYS A 1 342 ? -21.954 58.333 -12.791 1.00 27.98 342 LYS A O 1
ATOM 2546 N N . GLY A 1 343 ? -23.147 59.313 -11.254 1.00 24.58 343 GLY A N 1
ATOM 2547 C CA . GLY A 1 343 ? -23.756 60.330 -10.363 1.00 24.58 343 GLY A CA 1
ATOM 2548 C C . GLY A 1 343 ? -25.299 60.174 -10.186 1.00 24.58 343 GLY A C 1
ATOM 2549 O O . GLY A 1 343 ? -25.960 59.722 -11.115 1.00 24.58 343 GLY A O 1
ATOM 2550 N N . LYS A 1 344 ? -25.877 60.651 -9.053 1.00 27.11 344 LYS A N 1
ATOM 2551 C CA . LYS A 1 344 ? -27.311 60.550 -8.592 1.00 27.11 344 LYS A CA 1
ATOM 2552 C C . LYS A 1 344 ? -27.741 59.152 -8.069 1.00 27.11 344 LYS A C 1
ATOM 2554 O O . LYS A 1 344 ? -27.148 58.163 -8.466 1.00 27.11 344 LYS A O 1
ATOM 2559 N N . GLY A 1 345 ? -28.759 58.985 -7.203 1.00 24.78 345 GLY A N 1
ATOM 2560 C CA . GLY A 1 345 ? -29.587 59.944 -6.436 1.00 24.78 345 GLY A CA 1
ATOM 2561 C C . GLY A 1 345 ? -30.786 59.272 -5.707 1.00 24.78 345 GLY A C 1
ATOM 2562 O O . GLY A 1 345 ? -31.311 58.283 -6.200 1.00 24.78 345 GLY A O 1
ATOM 2563 N N . LEU A 1 346 ? -31.188 59.806 -4.541 1.00 24.97 346 LEU A N 1
ATOM 2564 C CA . LEU A 1 346 ? -32.352 59.434 -3.684 1.00 24.97 346 LEU A CA 1
ATOM 2565 C C . LEU A 1 346 ? -33.734 59.618 -4.394 1.00 24.97 346 LEU A C 1
ATOM 2567 O O . LEU A 1 346 ? -33.753 60.283 -5.427 1.00 24.97 346 LEU A O 1
ATOM 2571 N N . THR A 1 347 ? -34.913 59.126 -3.947 1.00 25.53 347 THR A N 1
ATOM 2572 C CA . THR A 1 347 ? -35.461 58.653 -2.634 1.00 25.53 347 THR A CA 1
ATOM 2573 C C . THR A 1 347 ? -36.510 57.497 -2.769 1.00 25.53 347 THR A C 1
ATOM 2575 O O . THR A 1 347 ? -36.887 57.127 -3.876 1.00 25.53 347 THR A O 1
ATOM 2578 N N . ASP A 1 348 ? -37.028 57.013 -1.617 1.00 24.53 348 ASP A N 1
ATOM 2579 C CA . ASP A 1 348 ? -38.441 56.628 -1.322 1.00 24.53 348 ASP A CA 1
ATOM 2580 C C . ASP A 1 348 ? -38.876 55.162 -1.039 1.00 24.53 348 ASP A C 1
ATOM 2582 O O . ASP A 1 348 ? -38.226 54.178 -1.380 1.00 24.53 348 ASP A O 1
ATOM 2586 N N . LEU A 1 349 ? -39.978 55.085 -0.273 1.00 24.94 349 LEU A N 1
ATOM 2587 C CA . LEU A 1 349 ? -40.567 53.976 0.512 1.00 24.94 349 LEU A CA 1
ATOM 2588 C C . LEU A 1 349 ? -41.843 53.411 -0.182 1.00 24.94 349 LEU A C 1
ATOM 2590 O O . LEU A 1 349 ? -42.422 54.141 -0.988 1.00 24.94 349 LEU A O 1
ATOM 2594 N N . PRO A 1 350 ? -42.339 52.173 0.106 1.00 27.69 350 PRO A N 1
ATOM 2595 C CA . PRO A 1 350 ? -43.046 51.919 1.377 1.00 27.69 350 PRO A CA 1
ATOM 2596 C C . PRO A 1 350 ? -43.026 50.485 1.973 1.00 27.69 350 PRO A C 1
ATOM 2598 O O . PRO A 1 350 ? -42.738 49.481 1.329 1.00 27.69 350 PRO A O 1
ATOM 2601 N N . THR A 1 351 ? -43.438 50.416 3.241 1.00 23.03 351 THR A N 1
ATOM 2602 C CA . THR A 1 351 ? -43.859 49.227 4.013 1.00 23.03 351 THR A CA 1
ATOM 2603 C C . THR A 1 351 ? -45.156 48.598 3.472 1.00 23.03 351 THR A C 1
ATOM 2605 O O . THR A 1 351 ? -46.013 49.368 3.052 1.00 23.03 351 THR A O 1
ATOM 2608 N N . VAL A 1 352 ? -45.387 47.273 3.624 1.00 23.17 352 VAL A N 1
ATOM 2609 C CA . VAL A 1 352 ? -46.707 46.691 4.028 1.00 23.17 352 VAL A CA 1
ATOM 2610 C C . VAL A 1 352 ? -46.691 45.158 4.300 1.00 23.17 352 VAL A C 1
ATOM 2612 O O . VAL A 1 352 ? -46.172 44.380 3.514 1.00 23.17 352 VAL A O 1
ATOM 2615 N N . THR A 1 353 ? -47.296 44.774 5.439 1.00 23.33 353 THR A N 1
ATOM 2616 C CA . THR A 1 353 ? -47.869 43.474 5.909 1.00 23.33 353 THR A CA 1
ATOM 2617 C C . THR A 1 353 ? -47.233 42.095 5.651 1.00 23.33 353 THR A C 1
ATOM 2619 O O . THR A 1 353 ? -46.976 41.687 4.524 1.00 23.33 353 THR A O 1
ATOM 2622 N N . SER A 1 354 ? -47.282 41.272 6.708 1.00 23.86 354 SER A N 1
ATOM 2623 C CA . SER A 1 354 ? -47.433 39.808 6.672 1.00 23.86 354 SER A CA 1
ATOM 2624 C C . SER A 1 354 ? -48.814 39.367 7.221 1.00 23.86 354 SER A C 1
ATOM 2626 O O . SER A 1 354 ? -49.412 40.105 8.008 1.00 23.86 354 SER A O 1
ATOM 2628 N N . PRO A 1 355 ? -49.322 38.170 6.858 1.00 27.22 355 PRO A N 1
ATOM 2629 C CA . PRO A 1 355 ? -50.329 37.408 7.616 1.00 27.22 355 PRO A CA 1
ATOM 2630 C C . PRO A 1 355 ? -49.652 36.236 8.377 1.00 27.22 355 PRO A C 1
ATOM 2632 O O . PRO A 1 355 ? -48.754 35.609 7.826 1.00 27.22 355 PRO A O 1
ATOM 2635 N N . THR A 1 356 ? -49.881 35.935 9.664 1.00 22.03 356 THR A N 1
ATOM 2636 C CA . THR A 1 356 ? -51.111 35.672 10.459 1.00 22.03 356 THR A CA 1
ATOM 2637 C C . THR A 1 356 ? -51.411 34.166 10.596 1.00 22.03 356 THR A C 1
ATOM 2639 O O . THR A 1 356 ? -51.358 33.438 9.614 1.00 22.03 356 THR A O 1
ATOM 2642 N N . ALA A 1 357 ? -51.811 33.760 11.816 1.00 23.58 357 ALA A N 1
ATOM 2643 C CA . ALA A 1 357 ? -52.179 32.411 12.294 1.00 23.58 357 ALA A CA 1
ATOM 2644 C C . ALA A 1 357 ? -51.003 31.462 12.661 1.00 23.58 357 ALA A C 1
ATOM 2646 O O . ALA A 1 357 ? -50.004 31.408 11.958 1.00 23.58 357 ALA A O 1
ATOM 2647 N N . GLN A 1 358 ? -51.059 30.686 13.757 1.00 23.61 358 GLN A N 1
ATOM 2648 C CA . GLN A 1 358 ? -52.028 30.678 14.872 1.00 23.61 358 GLN A CA 1
ATOM 2649 C C . GLN A 1 358 ? -51.382 30.141 16.168 1.00 23.61 358 GLN A C 1
ATOM 2651 O O . GLN A 1 358 ? -50.461 29.331 16.120 1.00 23.61 358 GLN A O 1
ATOM 2656 N N . THR A 1 359 ? -51.876 30.580 17.329 1.00 21.23 359 THR A N 1
ATOM 2657 C CA . THR A 1 359 ? -51.356 30.180 18.649 1.00 21.23 359 THR A CA 1
ATOM 2658 C C . THR A 1 359 ? -52.020 28.901 19.157 1.00 21.23 359 THR A C 1
ATOM 2660 O O . THR A 1 359 ? -53.246 28.837 19.214 1.00 21.23 359 THR A O 1
ATOM 2663 N N . GLN A 1 360 ? -51.231 27.945 19.659 1.00 23.59 360 GLN A N 1
ATOM 2664 C CA . GLN A 1 360 ? -51.687 26.998 20.682 1.00 23.59 360 GLN A CA 1
ATOM 2665 C C . GLN A 1 360 ? -50.661 26.904 21.814 1.00 23.59 360 GLN A C 1
ATOM 2667 O O . GLN A 1 360 ? -49.507 26.535 21.608 1.00 23.59 360 GLN A O 1
ATOM 2672 N N . THR A 1 361 ? -51.099 27.254 23.020 1.00 22.44 361 THR A N 1
ATOM 2673 C CA . THR A 1 361 ? -50.377 27.038 24.277 1.00 22.44 361 THR A CA 1
ATOM 2674 C C . THR A 1 361 ? -50.785 25.691 24.861 1.00 22.44 361 THR A C 1
ATOM 2676 O O . THR A 1 361 ? -51.974 25.468 25.078 1.00 22.44 361 THR A O 1
ATOM 2679 N N . VAL A 1 362 ? -49.819 24.820 25.158 1.00 24.23 362 VAL A N 1
ATOM 2680 C CA . VAL A 1 362 ? -50.049 23.576 25.910 1.00 24.23 362 VAL A CA 1
ATOM 2681 C C . VAL A 1 362 ? -49.526 23.762 27.333 1.00 24.23 362 VAL A C 1
ATOM 2683 O O . VAL A 1 362 ? -48.426 24.277 27.532 1.00 24.23 362 VAL A O 1
ATOM 2686 N N . GLU A 1 363 ? -50.331 23.385 28.323 1.00 24.42 363 GLU A N 1
ATOM 2687 C CA . GLU A 1 363 ? -50.027 23.593 29.740 1.00 24.42 363 GLU A CA 1
ATOM 2688 C C . GLU A 1 363 ? -48.917 22.660 30.248 1.00 24.42 363 GLU A C 1
ATOM 2690 O O . GLU A 1 363 ? -48.861 21.473 29.923 1.00 24.42 363 GLU A O 1
ATOM 2695 N N . ALA A 1 364 ? -48.045 23.188 31.110 1.00 24.83 364 ALA A N 1
ATOM 2696 C CA . ALA A 1 364 ? -46.990 22.415 31.756 1.00 24.83 364 ALA A CA 1
ATOM 2697 C C . ALA A 1 364 ? -47.546 21.616 32.950 1.00 24.83 364 ALA A C 1
ATOM 2699 O O . ALA A 1 364 ? -47.504 22.071 34.097 1.00 24.83 364 ALA A O 1
ATOM 2700 N N . VAL A 1 365 ? -48.056 20.410 32.686 1.00 24.73 365 VAL A N 1
ATOM 2701 C CA . VAL A 1 365 ? -48.534 19.484 33.726 1.00 24.73 365 VAL A CA 1
ATOM 2702 C C . VAL A 1 365 ? -47.376 19.070 34.645 1.00 24.73 365 VAL A C 1
ATOM 2704 O O . VAL A 1 365 ? -46.509 18.281 34.269 1.00 24.73 365 VAL A O 1
ATOM 2707 N N . ARG A 1 366 ? -47.373 19.571 35.886 1.00 22.31 366 ARG A N 1
ATOM 2708 C CA . ARG A 1 366 ? -46.497 19.065 36.955 1.00 22.31 366 ARG A CA 1
ATOM 2709 C C . ARG A 1 366 ? -46.981 17.689 37.411 1.00 22.31 366 ARG A C 1
ATOM 2711 O O . ARG A 1 366 ? -47.961 17.594 38.145 1.00 22.31 366 ARG A O 1
ATOM 2718 N N . VAL A 1 367 ? -46.262 16.636 37.032 1.00 23.86 367 VAL A N 1
ATOM 2719 C CA . VAL A 1 367 ? -46.453 15.295 37.600 1.00 23.86 367 VAL A CA 1
ATOM 2720 C C . VAL A 1 367 ? -45.670 15.191 38.909 1.00 23.86 367 VAL A C 1
ATOM 2722 O O . VAL A 1 367 ? -44.445 15.089 38.911 1.00 23.86 367 VAL A O 1
ATOM 2725 N N . SER A 1 368 ? -46.384 15.230 40.032 1.00 22.44 368 SER A N 1
ATOM 2726 C CA . SER A 1 368 ? -45.821 15.006 41.366 1.00 22.44 368 SER A CA 1
ATOM 2727 C C . SER A 1 368 ? -45.688 13.505 41.637 1.00 22.44 368 SER A C 1
ATOM 2729 O O . SER A 1 368 ? -46.700 12.822 41.775 1.00 22.44 368 SER A O 1
ATOM 2731 N N . VAL A 1 369 ? -44.461 12.990 41.749 1.00 25.44 369 VAL A N 1
ATOM 2732 C CA . VAL A 1 369 ? -44.205 11.593 42.143 1.00 25.44 369 VAL A CA 1
ATOM 2733 C C . VAL A 1 369 ? -43.941 11.530 43.656 1.00 25.44 369 VAL A C 1
ATOM 2735 O O . VAL A 1 369 ? -42.962 12.123 44.112 1.00 25.44 369 VAL A O 1
ATOM 2738 N N . PRO A 1 370 ? -44.777 10.841 44.455 1.00 23.56 370 PRO A N 1
ATOM 2739 C CA . PRO A 1 370 ? -44.528 10.664 45.882 1.00 23.56 370 PRO A CA 1
ATOM 2740 C C . PRO A 1 370 ? -43.494 9.554 46.115 1.00 23.56 370 PRO A C 1
ATOM 2742 O O . PRO A 1 370 ? -43.735 8.393 45.791 1.00 23.56 370 PRO A O 1
ATOM 2745 N N . VAL A 1 371 ? -42.352 9.893 46.718 1.00 27.47 371 VAL A N 1
ATOM 2746 C CA . VAL A 1 371 ? -41.366 8.899 47.171 1.00 27.47 371 VAL A CA 1
ATOM 2747 C C . VAL A 1 371 ? -41.755 8.414 48.567 1.00 27.47 371 VAL A C 1
ATOM 2749 O O . VAL A 1 371 ? -41.535 9.105 49.561 1.00 27.47 371 VAL A O 1
ATOM 2752 N N . SER A 1 372 ? -42.345 7.222 48.645 1.00 24.30 372 SER A N 1
ATOM 2753 C CA . SER A 1 372 ? -42.597 6.519 49.905 1.00 24.30 372 SER A CA 1
ATOM 2754 C C . SER A 1 372 ? -41.334 5.791 50.371 1.00 24.30 372 SER A C 1
ATOM 2756 O O . SER A 1 372 ? -40.897 4.844 49.718 1.00 24.30 372 SER A O 1
ATOM 2758 N N . VAL A 1 373 ? -40.765 6.210 51.500 1.00 28.39 373 VAL A N 1
ATOM 2759 C CA . VAL A 1 373 ? -39.605 5.557 52.128 1.00 28.39 373 VAL A CA 1
ATOM 2760 C C . VAL A 1 373 ? -40.077 4.368 52.981 1.00 28.39 373 VAL A C 1
ATOM 2762 O O . VAL A 1 373 ? -40.883 4.586 53.888 1.00 28.39 373 VAL A O 1
ATOM 2765 N N . PRO A 1 374 ? -39.596 3.131 52.745 1.00 27.14 374 PRO A N 1
ATOM 2766 C CA . PRO A 1 374 ? -39.757 2.025 53.688 1.00 27.14 374 PRO A CA 1
ATOM 2767 C C . PRO A 1 374 ? -38.854 2.236 54.910 1.00 27.14 374 PRO A C 1
ATOM 2769 O O . PRO A 1 374 ? -37.718 2.684 54.762 1.00 27.14 374 PRO A O 1
ATOM 2772 N N . ALA A 1 375 ? -39.336 1.888 56.102 1.00 26.75 375 ALA A N 1
ATOM 2773 C CA . ALA A 1 375 ? -38.559 1.938 57.340 1.00 26.75 375 ALA A CA 1
ATOM 2774 C C . ALA A 1 375 ? -38.343 0.523 57.890 1.00 26.75 375 ALA A C 1
ATOM 2776 O O . ALA A 1 375 ? -39.311 -0.221 58.018 1.00 26.75 375 ALA A O 1
ATOM 2777 N N . ASP A 1 376 ? -37.093 0.187 58.212 1.00 25.53 376 ASP A N 1
ATOM 2778 C CA . ASP A 1 376 ? -36.654 -1.011 58.945 1.00 25.53 376 ASP A CA 1
ATOM 2779 C C . ASP A 1 376 ? -35.142 -0.858 59.268 1.00 25.53 376 ASP A C 1
ATOM 2781 O O . ASP A 1 376 ? -34.480 -0.026 58.640 1.00 25.53 376 ASP A O 1
ATOM 2785 N N . PRO A 1 377 ? -34.565 -1.581 60.248 1.00 28.72 377 PRO A N 1
ATOM 2786 C CA . PRO A 1 377 ? -34.811 -1.364 61.674 1.00 28.72 377 PRO A CA 1
ATOM 2787 C C . PRO A 1 377 ? -33.524 -0.952 62.434 1.00 28.72 377 PRO A C 1
ATOM 2789 O O . PRO A 1 377 ? -32.463 -0.756 61.847 1.00 28.72 377 PRO A O 1
ATOM 2792 N N . GLU A 1 378 ? -33.609 -0.785 63.759 1.00 30.06 378 GLU A N 1
ATOM 2793 C CA . GLU A 1 378 ? -32.474 -0.369 64.601 1.00 30.06 378 GLU A CA 1
ATOM 2794 C C . GLU A 1 378 ? -31.331 -1.407 64.657 1.00 30.06 378 GLU A C 1
ATOM 2796 O O . GLU A 1 378 ? -31.538 -2.535 65.106 1.00 30.06 378 GLU A O 1
ATOM 2801 N N . GLU A 1 379 ? -30.092 -0.990 64.373 1.00 26.06 379 GLU A N 1
ATOM 2802 C CA . GLU A 1 379 ? -28.882 -1.690 64.831 1.00 26.06 379 GLU A CA 1
ATOM 2803 C C . GLU A 1 379 ? -27.934 -0.713 65.551 1.00 26.06 379 GLU A C 1
ATOM 2805 O O . GLU A 1 379 ? -27.685 0.405 65.098 1.00 26.06 379 GLU A O 1
ATOM 2810 N N . LYS A 1 380 ? -27.437 -1.113 66.729 1.00 30.34 380 LYS A N 1
ATOM 2811 C CA . LYS A 1 380 ? -26.663 -0.241 67.628 1.00 30.34 380 LYS A CA 1
ATOM 2812 C C . LYS A 1 380 ? -25.165 -0.337 67.354 1.00 30.34 380 LYS A C 1
ATOM 2814 O O . LYS A 1 380 ? -24.557 -1.369 67.623 1.00 30.34 380 LYS A O 1
ATOM 2819 N N . VAL A 1 381 ? -24.552 0.783 66.976 1.00 28.88 381 VAL A N 1
ATOM 2820 C CA . VAL A 1 381 ? -23.091 0.968 66.984 1.00 28.88 381 VAL A CA 1
ATOM 2821 C C . VAL A 1 381 ? -22.737 2.071 67.986 1.00 28.88 381 VAL A C 1
ATOM 2823 O O . VAL A 1 381 ? -23.404 3.101 68.041 1.00 28.88 381 VAL A O 1
ATOM 2826 N N . GLY A 1 382 ? -21.735 1.822 68.834 1.00 30.56 382 GLY A N 1
ATOM 2827 C CA . GLY A 1 382 ? -21.395 2.685 69.972 1.00 30.56 382 GLY A CA 1
ATOM 2828 C C . GLY A 1 382 ? -20.680 3.990 69.602 1.00 30.56 382 GLY A C 1
ATOM 2829 O O . GLY A 1 382 ? -20.024 4.090 68.567 1.00 30.56 382 GLY A O 1
ATOM 2830 N N . GLU A 1 383 ? -20.779 4.984 70.487 1.00 31.06 383 GLU A N 1
ATOM 2831 C CA . GLU A 1 383 ? -20.206 6.322 70.297 1.00 31.06 383 GLU A CA 1
ATOM 2832 C C . GLU A 1 383 ? -18.665 6.311 70.291 1.00 31.06 383 GLU A C 1
ATOM 2834 O O . GLU A 1 383 ? -18.012 6.127 71.321 1.00 31.06 383 GLU A O 1
ATOM 2839 N N . GLY A 1 384 ? -18.068 6.565 69.123 1.00 28.81 384 GLY A N 1
ATOM 2840 C CA . GLY A 1 384 ? -16.645 6.882 68.986 1.00 28.81 384 GLY A CA 1
ATOM 2841 C C . GLY A 1 384 ? -16.367 8.361 69.281 1.00 28.81 384 GLY A C 1
ATOM 2842 O O . GLY A 1 384 ? -17.119 9.240 68.866 1.00 28.81 384 GLY A O 1
ATOM 2843 N N . SER A 1 385 ? -15.273 8.663 69.987 1.00 35.19 385 SER A N 1
ATOM 2844 C CA . SER A 1 385 ? -14.955 10.041 70.392 1.00 35.19 385 SER A CA 1
ATOM 2845 C C . SER A 1 385 ? -14.658 10.956 69.183 1.00 35.19 385 SER A C 1
ATOM 2847 O O . SER A 1 385 ? -13.912 10.533 68.293 1.00 35.19 385 SER A O 1
ATOM 2849 N N . PRO A 1 386 ? -15.101 12.238 69.167 1.00 37.75 386 PRO A N 1
ATOM 2850 C CA . PRO A 1 386 ? -14.924 13.168 68.035 1.00 37.75 386 PRO A CA 1
ATOM 2851 C C . PRO A 1 386 ? -13.486 13.438 67.556 1.00 37.75 386 PRO A C 1
ATOM 2853 O O . PRO A 1 386 ? -13.291 14.125 66.555 1.00 37.75 386 PRO A O 1
ATOM 2856 N N . LYS A 1 387 ? -12.460 12.933 68.253 1.00 36.25 387 LYS A N 1
ATOM 2857 C CA . LYS A 1 387 ? -11.066 12.980 67.782 1.00 36.25 387 LYS A CA 1
ATOM 2858 C C . LYS A 1 387 ? -10.742 11.890 66.752 1.00 36.25 387 LYS A C 1
ATOM 2860 O O . LYS A 1 387 ? -10.013 12.176 65.809 1.00 36.25 387 LYS A O 1
ATOM 2865 N N . GLN A 1 388 ? -11.304 10.685 66.879 1.00 33.50 388 GLN A N 1
ATOM 2866 C CA . GLN A 1 388 ? -10.905 9.539 66.045 1.00 33.50 388 GLN A CA 1
ATOM 2867 C C . GLN A 1 388 ? -11.429 9.627 64.604 1.00 33.50 388 GLN A C 1
ATOM 2869 O O . GLN A 1 388 ? -10.712 9.262 63.676 1.00 33.50 388 GLN A O 1
ATOM 2874 N N . GLN A 1 389 ? -12.631 10.176 64.388 1.00 34.41 389 GLN A N 1
ATOM 2875 C CA . GLN A 1 389 ? -13.124 10.456 63.029 1.00 34.41 389 GLN A CA 1
ATOM 2876 C C . GLN A 1 389 ? -12.215 11.458 62.298 1.00 34.41 389 GLN A C 1
ATOM 2878 O O . GLN A 1 389 ? -11.884 11.258 61.133 1.00 34.41 389 GLN A O 1
ATOM 2883 N N . LYS A 1 390 ? -11.737 12.491 63.004 1.00 35.38 390 LYS A N 1
ATOM 2884 C CA . LYS A 1 390 ? -10.955 13.583 62.411 1.00 35.38 390 LYS A CA 1
ATOM 2885 C C . LYS A 1 390 ? -9.532 13.178 61.996 1.00 35.38 390 LYS A C 1
ATOM 2887 O O . LYS A 1 390 ? -8.974 13.765 61.072 1.00 35.38 390 LYS A O 1
ATOM 2892 N N . GLU A 1 391 ? -8.952 12.164 62.638 1.00 35.06 391 GLU A N 1
ATOM 2893 C CA . GLU A 1 391 ? -7.684 11.554 62.205 1.00 35.06 391 GLU A CA 1
ATOM 2894 C C . GLU A 1 391 ? -7.881 10.611 61.002 1.00 35.06 391 GLU A C 1
ATOM 2896 O O . GLU A 1 391 ? -7.056 10.599 60.082 1.00 35.06 391 GLU A O 1
ATOM 2901 N N . MET A 1 392 ? -9.005 9.885 60.950 1.00 31.16 392 MET A N 1
ATOM 2902 C CA . MET A 1 392 ? -9.365 9.049 59.797 1.00 31.16 392 MET A CA 1
ATOM 2903 C C . MET A 1 392 ? -9.628 9.878 58.530 1.00 31.16 392 MET A C 1
ATOM 2905 O O . MET A 1 392 ? -9.101 9.532 57.474 1.00 31.16 392 MET A O 1
ATOM 2909 N N . GLU A 1 393 ? -10.341 11.006 58.627 1.00 36.22 393 GLU A N 1
ATOM 2910 C CA . GLU A 1 393 ? -10.533 11.929 57.494 1.00 36.22 393 GLU A CA 1
ATOM 2911 C C . GLU A 1 393 ? -9.200 12.493 56.970 1.00 36.22 393 GLU A C 1
ATOM 2913 O O . GLU A 1 393 ? -8.965 12.496 55.761 1.00 36.22 393 GLU A O 1
ATOM 2918 N N . MET A 1 394 ? -8.285 12.906 57.859 1.00 33.06 394 MET A N 1
ATOM 2919 C CA . MET A 1 394 ? -6.959 13.397 57.446 1.00 33.06 394 MET A CA 1
ATOM 2920 C C . MET A 1 394 ? -6.075 12.313 56.816 1.00 33.06 394 MET A C 1
ATOM 2922 O O . MET A 1 394 ? -5.249 12.634 55.962 1.00 33.06 394 MET A O 1
ATOM 2926 N N . THR A 1 395 ? -6.255 11.043 57.184 1.00 31.66 395 THR A N 1
ATOM 2927 C CA . THR A 1 395 ? -5.497 9.930 56.587 1.00 31.66 395 THR A CA 1
ATOM 2928 C C . THR A 1 395 ? -6.112 9.466 55.262 1.00 31.66 395 THR A C 1
ATOM 2930 O O . THR A 1 395 ? -5.386 9.088 54.347 1.00 31.66 395 THR A O 1
ATOM 2933 N N . ALA A 1 396 ? -7.434 9.564 55.096 1.00 31.50 396 ALA A N 1
ATOM 2934 C CA . ALA A 1 396 ? -8.089 9.333 53.807 1.00 31.50 396 ALA A CA 1
ATOM 2935 C C . ALA A 1 396 ? -7.734 10.423 52.774 1.00 31.50 396 ALA A C 1
ATOM 2937 O O . ALA A 1 396 ? -7.522 10.125 51.597 1.00 31.50 396 ALA A O 1
ATOM 2938 N N . ALA A 1 397 ? -7.607 11.680 53.214 1.00 31.30 397 ALA A N 1
ATOM 2939 C CA . ALA A 1 397 ? -7.291 12.818 52.349 1.00 31.30 397 ALA A CA 1
ATOM 2940 C C . ALA A 1 397 ? -5.876 12.785 51.729 1.00 31.30 397 ALA A C 1
ATOM 2942 O O . ALA A 1 397 ? -5.640 13.482 50.743 1.00 31.30 397 ALA A O 1
ATOM 2943 N N . SER A 1 398 ? -4.937 11.994 52.265 1.00 29.38 398 SER A N 1
ATOM 2944 C CA . SER A 1 398 ? -3.552 11.920 51.766 1.00 29.38 398 SER A CA 1
ATOM 2945 C C . SER A 1 398 ? -3.300 10.820 50.726 1.00 29.38 398 SER A C 1
ATOM 2947 O O . SER A 1 398 ? -2.233 10.806 50.114 1.00 29.38 398 SER A O 1
ATOM 2949 N N . LEU A 1 399 ? -4.268 9.924 50.489 1.00 32.03 399 LEU A N 1
ATOM 2950 C CA . LEU A 1 399 ? -4.152 8.814 49.526 1.00 32.03 399 LEU A CA 1
ATOM 2951 C C . LEU A 1 399 ? -4.845 9.069 48.180 1.00 32.03 399 LEU A C 1
ATOM 2953 O O . LEU A 1 399 ? -4.724 8.256 47.262 1.00 32.03 399 LEU A O 1
ATOM 2957 N N . HIS A 1 400 ? -5.519 10.208 48.019 1.00 29.81 400 HIS A N 1
ATOM 2958 C CA . HIS A 1 400 ? -5.992 10.649 46.711 1.00 29.81 400 HIS A CA 1
ATOM 2959 C C . HIS A 1 400 ? -4.863 11.357 45.945 1.00 29.81 400 HIS A C 1
ATOM 2961 O O . HIS A 1 400 ? -4.766 12.585 45.938 1.00 29.81 400 HIS A O 1
ATOM 2967 N N . GLU A 1 401 ? -4.031 10.583 45.237 1.00 32.00 401 GLU A N 1
ATOM 2968 C CA . GLU A 1 401 ? -3.285 11.157 44.113 1.00 32.00 401 GLU A CA 1
ATOM 2969 C C . GLU A 1 401 ? -4.296 11.808 43.147 1.00 32.00 401 GLU A C 1
ATOM 2971 O O . GLU A 1 401 ? -5.257 11.147 42.725 1.00 32.00 401 GLU A O 1
ATOM 2976 N N . PRO A 1 402 ? -4.125 13.089 42.765 1.00 27.97 402 PRO A N 1
ATOM 2977 C CA . PRO A 1 402 ? -4.916 13.654 41.685 1.00 27.97 402 PRO A CA 1
ATOM 2978 C C . PRO A 1 402 ? -4.574 12.884 40.401 1.00 27.97 402 PRO A C 1
ATOM 2980 O O . PRO A 1 402 ? -3.392 12.649 40.136 1.00 27.97 402 PRO A O 1
ATOM 2983 N N . PRO A 1 403 ? -5.564 12.489 39.578 1.00 29.80 403 PRO A N 1
ATOM 2984 C CA . PRO A 1 403 ? -5.310 11.646 38.418 1.00 29.80 403 PRO A CA 1
ATOM 2985 C C . PRO A 1 403 ? -4.313 12.337 37.490 1.00 29.80 403 PRO A C 1
ATOM 2987 O O . PRO A 1 403 ? -4.606 13.400 36.933 1.00 29.80 403 PRO A O 1
ATOM 2990 N N . ILE A 1 404 ? -3.134 11.727 37.326 1.00 30.08 404 ILE A N 1
ATOM 2991 C CA . ILE A 1 404 ? -2.033 12.284 36.539 1.00 30.08 404 ILE A CA 1
ATOM 2992 C C . ILE A 1 404 ? -2.453 12.319 35.064 1.00 30.08 404 ILE A C 1
ATOM 2994 O O . ILE A 1 404 ? -2.187 11.398 34.287 1.00 30.08 404 ILE A O 1
ATOM 2998 N N . LYS A 1 405 ? -3.086 13.428 34.661 1.00 31.95 405 LYS A N 1
ATOM 2999 C CA . LYS A 1 405 ? -3.275 13.850 33.267 1.00 31.95 405 LYS A CA 1
ATOM 3000 C C . LYS A 1 405 ? -1.905 14.180 32.676 1.00 31.95 405 LYS A C 1
ATOM 3002 O O . LYS A 1 405 ? -1.553 15.344 32.493 1.00 31.95 405 LYS A O 1
ATOM 3007 N N . LYS A 1 406 ? -1.097 13.142 32.445 1.00 31.17 406 LYS A N 1
ATOM 3008 C CA . LYS A 1 406 ? 0.296 13.276 32.021 1.00 31.17 406 LYS A CA 1
ATOM 3009 C C . LYS A 1 406 ? 0.328 13.987 30.669 1.00 31.17 406 LYS A C 1
ATOM 3011 O O . LYS A 1 406 ? -0.303 13.555 29.705 1.00 31.17 406 LYS A O 1
ATOM 3016 N N . SER A 1 407 ? 1.005 15.126 30.637 1.00 31.53 407 SER A N 1
ATOM 3017 C CA . SER A 1 407 ? 0.889 16.123 29.578 1.00 31.53 407 SER A CA 1
ATOM 3018 C C . SER A 1 407 ? 1.540 15.666 28.269 1.00 31.53 407 SER A C 1
ATOM 3020 O O . SER A 1 407 ? 2.724 15.894 28.048 1.00 31.53 407 SER A O 1
ATOM 3022 N N . MET A 1 408 ? 0.740 15.070 27.381 1.00 32.00 408 MET A N 1
ATOM 3023 C CA . MET A 1 408 ? 1.060 14.852 25.957 1.00 32.00 408 MET A CA 1
ATOM 3024 C C . MET A 1 408 ? -0.026 15.426 25.019 1.00 32.00 408 MET A C 1
ATOM 3026 O O . MET A 1 408 ? -0.224 14.950 23.906 1.00 32.00 408 MET A O 1
ATOM 3030 N N . GLY A 1 409 ? -0.756 16.453 25.477 1.00 30.47 409 GLY A N 1
ATOM 3031 C CA . GLY A 1 409 ? -1.688 17.245 24.652 1.00 30.47 409 GLY A CA 1
ATOM 3032 C C . GLY A 1 409 ? -1.274 18.709 24.432 1.00 30.47 409 GLY A C 1
ATOM 3033 O O . GLY A 1 409 ? -1.767 19.351 23.504 1.00 30.47 409 GLY A O 1
ATOM 3034 N N . GLY A 1 410 ? -0.358 19.233 25.258 1.00 31.03 410 GLY A N 1
ATOM 3035 C CA . GLY A 1 410 ? -0.141 20.677 25.422 1.00 31.03 410 GLY A CA 1
ATOM 3036 C C . GLY A 1 410 ? 0.363 21.420 24.182 1.00 31.03 410 GLY A C 1
ATOM 3037 O O . GLY A 1 410 ? -0.014 22.567 23.970 1.00 31.03 410 GLY A O 1
ATOM 3038 N N . GLU A 1 411 ? 1.155 20.771 23.325 1.00 46.06 411 GLU A N 1
ATOM 3039 C CA . GLU A 1 411 ? 1.776 21.425 22.161 1.00 46.06 411 GLU A CA 1
ATOM 3040 C C . GLU A 1 411 ? 0.759 21.812 21.072 1.00 46.06 411 GLU A C 1
ATOM 3042 O O . GLU A 1 411 ? 0.956 22.789 20.354 1.00 46.06 411 GLU A O 1
ATOM 3047 N N . THR A 1 412 ? -0.368 21.094 20.974 1.00 44.53 412 THR A N 1
ATOM 3048 C CA . THR A 1 412 ? -1.424 21.396 19.986 1.00 44.53 412 THR A CA 1
ATOM 3049 C C . THR A 1 412 ? -2.495 22.369 20.479 1.00 44.53 412 THR A C 1
ATOM 3051 O O . THR A 1 412 ? -3.174 22.988 19.659 1.00 44.53 412 THR A O 1
ATOM 3054 N N . GLU A 1 413 ? -2.666 22.538 21.794 1.00 47.12 413 GLU A N 1
ATOM 3055 C CA . GLU A 1 413 ? -3.770 23.344 22.346 1.00 47.12 413 GLU A CA 1
ATOM 3056 C C . GLU A 1 413 ? -3.495 24.857 22.305 1.00 47.12 413 GLU A C 1
ATOM 3058 O O . GLU A 1 413 ? -4.437 25.646 22.244 1.00 47.12 413 GLU A O 1
ATOM 3063 N N . GLY A 1 414 ? -2.225 25.271 22.208 1.00 50.47 414 GLY A N 1
ATOM 3064 C CA . GLY A 1 414 ? -1.844 26.665 21.934 1.00 50.47 414 GLY A CA 1
ATOM 3065 C C . GLY A 1 414 ? -1.973 27.095 20.462 1.00 50.47 414 GLY A C 1
ATOM 3066 O O . GLY A 1 414 ? -1.814 28.277 20.149 1.00 50.47 414 GLY A O 1
ATOM 3067 N N . LEU A 1 415 ? -2.243 26.169 19.535 1.00 58.03 415 LEU A N 1
ATOM 3068 C CA . LEU A 1 415 ? -2.165 26.441 18.100 1.00 58.03 415 LEU A CA 1
ATOM 3069 C C . LEU A 1 415 ? -3.438 27.135 17.579 1.00 58.03 415 LEU A C 1
ATOM 3071 O O . LEU A 1 415 ? -4.556 26.640 17.751 1.00 58.03 415 LEU A O 1
ATOM 3075 N N . SER A 1 416 ? -3.279 28.283 16.908 1.00 68.19 416 SER A N 1
ATOM 3076 C CA . SER A 1 416 ? -4.396 29.052 16.326 1.00 68.19 416 SER A CA 1
ATOM 3077 C C . SER A 1 416 ? -5.188 28.230 15.296 1.00 68.19 416 SER A C 1
ATOM 3079 O O . SER A 1 416 ? -4.646 27.287 14.726 1.00 68.19 416 SER A O 1
ATOM 3081 N N . ARG A 1 417 ? -6.456 28.585 15.004 1.00 67.19 417 ARG A N 1
ATOM 3082 C CA . ARG A 1 417 ? -7.282 27.878 13.989 1.00 67.19 417 ARG A CA 1
ATOM 3083 C C . ARG A 1 417 ? -6.514 27.666 12.678 1.00 67.19 417 ARG A C 1
ATOM 3085 O O . ARG A 1 417 ? -6.387 26.536 12.217 1.00 67.19 417 ARG A O 1
ATOM 3092 N N . TRP A 1 418 ? -5.922 28.748 12.173 1.00 64.25 418 TRP A N 1
ATOM 3093 C CA . TRP A 1 418 ? -5.124 28.769 10.950 1.00 64.25 418 TRP A CA 1
ATOM 3094 C C . TRP A 1 418 ? -3.875 27.880 11.051 1.00 64.25 418 TRP A C 1
ATOM 3096 O O . TRP A 1 418 ? -3.601 27.093 10.147 1.00 64.25 418 TRP A O 1
ATOM 3106 N N . GLY A 1 419 ? -3.174 27.919 12.192 1.00 78.75 419 GLY A N 1
ATOM 3107 C CA . GLY A 1 419 ? -2.053 27.021 12.478 1.00 78.75 419 GLY A CA 1
ATOM 3108 C C . GLY A 1 419 ? -2.456 25.542 12.519 1.00 78.75 419 GLY A C 1
ATOM 3109 O O . GLY A 1 419 ? -1.721 24.704 12.004 1.00 78.75 419 GLY A O 1
ATOM 3110 N N . ARG A 1 420 ? -3.647 25.211 13.041 1.00 76.81 420 ARG A N 1
ATOM 3111 C CA . ARG A 1 420 ? -4.192 23.841 12.985 1.00 76.81 420 ARG A CA 1
ATOM 3112 C C . ARG A 1 420 ? -4.487 23.411 11.548 1.00 76.81 420 ARG A C 1
ATOM 3114 O O . ARG A 1 420 ? -4.142 22.296 11.187 1.00 76.81 420 ARG A O 1
ATOM 3121 N N . GLY A 1 421 ? -5.015 24.302 10.706 1.00 81.12 421 GLY A N 1
ATOM 3122 C CA . GLY A 1 421 ? -5.169 24.037 9.270 1.00 81.12 421 GLY A CA 1
ATOM 3123 C C . GLY A 1 421 ? -3.843 23.710 8.575 1.00 81.12 421 GLY A C 1
ATOM 3124 O O . GLY A 1 421 ? -3.747 22.710 7.863 1.00 81.12 421 GLY A O 1
ATOM 3125 N N . LEU A 1 422 ? -2.801 24.509 8.827 1.00 84.69 422 LEU A N 1
ATOM 3126 C CA . LEU A 1 422 ? -1.452 24.259 8.305 1.00 84.69 422 LEU A CA 1
ATOM 3127 C C . LEU A 1 422 ? -0.851 22.945 8.832 1.00 84.69 422 LEU A C 1
ATOM 3129 O O . LEU A 1 422 ? -0.232 22.213 8.065 1.00 84.69 422 LEU A O 1
ATOM 3133 N N . HIS A 1 423 ? -1.074 22.606 10.104 1.00 85.75 423 HIS A N 1
ATOM 3134 C CA . HIS A 1 423 ? -0.641 21.336 10.692 1.00 85.75 423 HIS A CA 1
ATOM 3135 C C . HIS A 1 423 ? -1.343 20.127 10.047 1.00 85.75 423 HIS A C 1
ATOM 3137 O O . HIS A 1 423 ? -0.679 19.159 9.673 1.00 85.75 423 HIS A O 1
ATOM 3143 N N . CYS A 1 424 ? -2.660 20.199 9.823 1.00 87.56 424 CYS A N 1
ATOM 3144 C CA . CYS A 1 424 ? -3.406 19.157 9.117 1.00 87.56 424 CYS A CA 1
ATOM 3145 C C . CYS A 1 424 ? -2.928 18.992 7.662 1.00 87.56 424 CYS A C 1
ATOM 3147 O O . CYS A 1 424 ? -2.757 17.858 7.214 1.00 87.56 424 CYS A O 1
ATOM 3149 N N . LEU A 1 425 ? -2.646 20.090 6.941 1.00 89.44 425 LEU A N 1
ATOM 3150 C CA . LEU A 1 425 ? -2.030 20.035 5.605 1.00 89.44 425 LEU A CA 1
ATOM 3151 C C . LEU A 1 425 ? -0.645 19.382 5.642 1.00 89.44 425 LEU A C 1
ATOM 3153 O O . LEU A 1 425 ? -0.394 18.469 4.860 1.00 89.44 425 LEU A O 1
ATOM 3157 N N . PHE A 1 426 ? 0.230 19.799 6.561 1.00 91.50 426 PHE A N 1
ATOM 3158 C CA . PHE A 1 426 ? 1.568 19.226 6.720 1.00 91.50 426 PHE A CA 1
ATOM 3159 C C . PHE A 1 426 ? 1.514 17.708 6.942 1.00 91.50 426 PHE A C 1
ATOM 3161 O O . PHE A 1 426 ? 2.218 16.965 6.261 1.00 91.50 426 PHE A O 1
ATOM 3168 N N . LEU A 1 427 ? 0.622 17.231 7.815 1.00 92.12 427 LEU A N 1
ATOM 3169 C CA . LEU A 1 427 ? 0.419 15.798 8.042 1.00 92.12 427 LEU A CA 1
ATOM 3170 C C . LEU A 1 427 ? -0.143 15.067 6.808 1.00 92.12 427 LEU A C 1
ATOM 3172 O O . LEU A 1 427 ? 0.248 13.928 6.556 1.00 92.12 427 LEU A O 1
ATOM 3176 N N . CYS A 1 428 ? -1.007 15.701 6.004 1.00 92.38 428 CYS A N 1
ATOM 3177 C CA . CYS A 1 428 ? -1.480 15.121 4.739 1.00 92.38 428 CYS A CA 1
ATOM 3178 C C . CYS A 1 428 ? -0.373 15.027 3.681 1.00 92.38 428 CYS A C 1
ATOM 3180 O O . CYS A 1 428 ? -0.310 14.028 2.965 1.00 92.38 428 CYS A O 1
ATOM 3182 N N . VAL A 1 429 ? 0.495 16.039 3.590 1.00 92.50 429 VAL A N 1
ATOM 3183 C CA . VAL A 1 429 ? 1.648 16.062 2.675 1.00 92.50 429 VAL A CA 1
ATOM 3184 C C . VAL A 1 429 ? 2.698 15.042 3.111 1.00 92.50 429 VAL A C 1
ATOM 3186 O O . VAL A 1 429 ? 3.172 14.274 2.282 1.00 92.50 429 VAL A O 1
ATOM 3189 N N . LEU A 1 430 ? 3.010 14.957 4.407 1.00 93.31 430 LEU A N 1
ATOM 3190 C CA . LEU A 1 430 ? 3.920 13.947 4.955 1.00 93.31 430 LEU A CA 1
ATOM 3191 C C . LEU A 1 430 ? 3.378 12.524 4.736 1.00 93.31 430 LEU A C 1
ATOM 3193 O O . LEU A 1 430 ? 4.121 11.631 4.337 1.00 93.31 430 LEU A O 1
ATOM 3197 N N . SER A 1 431 ? 2.070 12.326 4.923 1.00 93.62 431 SER A N 1
ATOM 3198 C CA . SER A 1 431 ? 1.369 11.089 4.562 1.00 93.62 431 SER A CA 1
ATOM 3199 C C . SER A 1 431 ? 1.452 10.794 3.057 1.00 93.62 431 SER A C 1
ATOM 3201 O O . SER A 1 431 ? 1.710 9.655 2.672 1.00 93.62 431 SER A O 1
ATOM 3203 N N . ALA A 1 432 ? 1.303 11.804 2.193 1.00 94.19 432 ALA A N 1
ATOM 3204 C CA . ALA A 1 432 ? 1.391 11.640 0.742 1.00 94.19 432 ALA A CA 1
ATOM 3205 C C . ALA A 1 432 ? 2.812 11.275 0.283 1.00 94.19 432 ALA A C 1
ATOM 3207 O O . ALA A 1 432 ? 2.975 10.378 -0.538 1.00 94.19 432 ALA A O 1
ATOM 3208 N N . VAL A 1 433 ? 3.841 11.903 0.860 1.00 93.38 433 VAL A N 1
ATOM 3209 C CA . VAL A 1 433 ? 5.254 11.527 0.667 1.00 93.38 433 VAL A CA 1
ATOM 3210 C C . VAL A 1 433 ? 5.525 10.115 1.197 1.00 93.38 433 VAL A C 1
ATOM 3212 O O . VAL A 1 433 ? 6.269 9.364 0.572 1.00 93.38 433 VAL A O 1
ATOM 3215 N N . GLY A 1 434 ? 4.887 9.717 2.303 1.00 92.88 434 GLY A N 1
ATOM 3216 C CA . GLY A 1 434 ? 4.955 8.354 2.832 1.00 92.88 434 GLY A CA 1
ATOM 3217 C C . GLY A 1 434 ? 4.343 7.310 1.892 1.00 92.88 434 GLY A C 1
ATOM 3218 O O . GLY A 1 434 ? 4.980 6.290 1.633 1.00 92.88 434 GLY A O 1
ATOM 3219 N N . VAL A 1 435 ? 3.143 7.567 1.350 1.00 92.25 435 VAL A N 1
ATOM 3220 C CA . VAL A 1 435 ? 2.423 6.601 0.498 1.00 92.25 435 VAL A CA 1
ATOM 3221 C C . VAL A 1 435 ? 2.990 6.497 -0.919 1.00 92.25 435 VAL A C 1
ATOM 3223 O O . VAL A 1 435 ? 2.875 5.430 -1.519 1.00 92.25 435 VAL A O 1
ATOM 3226 N N . THR A 1 436 ? 3.623 7.551 -1.446 1.00 94.56 436 THR A N 1
ATOM 3227 C CA . THR A 1 436 ? 4.326 7.519 -2.741 1.00 94.56 436 THR A CA 1
ATOM 3228 C C . THR A 1 436 ? 5.761 7.026 -2.579 1.00 94.56 436 THR A C 1
ATOM 3230 O O . THR A 1 436 ? 6.149 6.038 -3.200 1.00 94.56 436 THR A O 1
ATOM 3233 N N . GLY A 1 437 ? 6.545 7.667 -1.707 1.00 94.50 437 GLY A N 1
ATOM 3234 C CA . GLY A 1 437 ? 7.987 7.467 -1.563 1.00 94.50 437 GLY A CA 1
ATOM 3235 C C . GLY A 1 437 ? 8.375 6.035 -1.210 1.00 94.50 437 GLY A C 1
ATOM 3236 O O . GLY A 1 437 ? 9.399 5.554 -1.689 1.00 94.50 437 GLY A O 1
ATOM 3237 N N . GLN A 1 438 ? 7.522 5.312 -0.476 1.00 95.06 438 GLN A N 1
ATOM 3238 C CA . GLN A 1 438 ? 7.693 3.876 -0.239 1.00 95.06 438 GLN A CA 1
ATOM 3239 C C . GLN A 1 438 ? 7.872 3.061 -1.532 1.00 95.06 438 GLN A C 1
ATOM 3241 O O . GLN A 1 438 ? 8.699 2.156 -1.554 1.00 95.06 438 GLN A O 1
ATOM 3246 N N . PHE A 1 439 ? 7.158 3.392 -2.617 1.00 94.69 439 PHE A N 1
ATOM 3247 C CA . PHE A 1 439 ? 7.219 2.641 -3.872 1.00 94.69 439 PHE A CA 1
ATOM 3248 C C . PHE A 1 439 ? 8.465 3.000 -4.681 1.00 94.69 439 PHE A C 1
ATOM 3250 O O . PHE A 1 439 ? 9.038 2.126 -5.322 1.00 94.69 439 PHE A O 1
ATOM 3257 N N . PHE A 1 440 ? 8.952 4.239 -4.579 1.00 95.00 440 PHE A N 1
ATOM 3258 C CA . PHE A 1 440 ? 10.244 4.623 -5.155 1.00 95.00 440 PHE A CA 1
ATOM 3259 C C . PHE A 1 440 ? 11.403 3.938 -4.422 1.00 95.00 440 PHE A C 1
ATOM 3261 O O . PHE A 1 440 ? 12.292 3.377 -5.059 1.00 95.00 440 PHE A O 1
ATOM 3268 N N . VAL A 1 441 ? 11.357 3.897 -3.085 1.00 95.50 441 VAL A N 1
ATOM 3269 C CA . VAL A 1 441 ? 12.324 3.154 -2.259 1.00 95.50 441 VAL A CA 1
ATOM 3270 C C . VAL A 1 441 ? 12.257 1.647 -2.548 1.00 95.50 441 VAL A C 1
ATOM 3272 O O . VAL A 1 441 ? 13.301 1.008 -2.649 1.00 95.50 441 VAL A O 1
ATOM 3275 N N . PHE A 1 442 ? 11.061 1.086 -2.746 1.00 93.62 442 PHE A N 1
ATOM 3276 C CA . PHE A 1 442 ? 10.846 -0.311 -3.141 1.00 93.62 442 PHE A CA 1
ATOM 3277 C C . PHE A 1 442 ? 11.408 -0.635 -4.538 1.00 93.62 442 PHE A C 1
ATOM 3279 O O . PHE A 1 442 ? 12.170 -1.590 -4.666 1.00 93.62 442 PHE A O 1
ATOM 3286 N N . VAL A 1 443 ? 11.109 0.163 -5.571 1.00 92.31 443 VAL A N 1
ATOM 3287 C CA . VAL A 1 443 ? 11.659 -0.031 -6.931 1.00 92.31 443 VAL A CA 1
ATOM 3288 C C . VAL A 1 443 ? 13.188 0.110 -6.921 1.00 92.31 443 VAL A C 1
ATOM 3290 O O . VAL A 1 443 ? 13.893 -0.719 -7.501 1.00 92.31 443 VAL A O 1
ATOM 3293 N N . GLY A 1 444 ? 13.719 1.082 -6.171 1.00 91.00 444 GLY A N 1
ATOM 3294 C CA . GLY A 1 444 ? 15.155 1.214 -5.919 1.00 91.00 444 GLY A CA 1
ATOM 3295 C C . GLY A 1 444 ? 15.758 -0.025 -5.245 1.00 91.00 444 GLY A C 1
ATOM 3296 O O . GLY A 1 444 ? 16.774 -0.538 -5.714 1.00 91.00 444 GLY A O 1
ATOM 3297 N N . ALA A 1 445 ? 15.117 -0.561 -4.202 1.00 91.25 445 ALA A N 1
ATOM 3298 C CA . ALA A 1 445 ? 15.549 -1.778 -3.511 1.00 91.25 445 ALA A CA 1
ATOM 3299 C C . ALA A 1 445 ? 15.509 -3.023 -4.418 1.00 91.25 445 ALA A C 1
ATOM 3301 O O . ALA A 1 445 ? 16.463 -3.804 -4.426 1.00 91.25 445 ALA A O 1
ATOM 3302 N N . ASN A 1 446 ? 14.466 -3.174 -5.241 1.00 88.88 446 ASN A N 1
ATOM 3303 C CA . ASN A 1 446 ? 14.359 -4.245 -6.234 1.00 88.88 446 ASN A CA 1
ATOM 3304 C C . ASN A 1 446 ? 15.526 -4.220 -7.230 1.00 88.88 446 ASN A C 1
ATOM 3306 O O . ASN A 1 446 ? 16.086 -5.275 -7.532 1.00 88.88 446 ASN A O 1
ATOM 3310 N N . SER A 1 447 ? 15.951 -3.034 -7.683 1.00 87.75 447 SER A N 1
ATOM 3311 C CA . SER A 1 447 ? 17.080 -2.901 -8.619 1.00 87.75 447 SER A CA 1
ATOM 3312 C C . SER A 1 447 ? 18.409 -3.449 -8.062 1.00 87.75 447 SER A C 1
ATOM 3314 O O . SER A 1 447 ? 19.268 -3.889 -8.828 1.00 87.75 447 SER A O 1
ATOM 3316 N N . LEU A 1 448 ? 18.569 -3.508 -6.732 1.00 87.00 448 LEU A N 1
ATOM 3317 C CA . LEU A 1 448 ? 19.749 -4.084 -6.074 1.00 87.00 448 LEU A CA 1
ATOM 3318 C C . LEU A 1 448 ? 19.747 -5.622 -6.065 1.00 87.00 448 LEU A C 1
ATOM 3320 O O . LEU A 1 448 ? 20.826 -6.219 -6.026 1.00 87.00 448 LEU A O 1
ATOM 3324 N N . LEU A 1 449 ? 18.564 -6.248 -6.111 1.00 81.12 449 LEU A N 1
ATOM 3325 C CA . LEU A 1 449 ? 18.378 -7.706 -6.145 1.00 81.12 449 LEU A CA 1
ATOM 3326 C C . LEU A 1 449 ? 18.409 -8.292 -7.571 1.00 81.12 449 LEU A C 1
ATOM 3328 O O . LEU A 1 449 ? 18.497 -9.509 -7.738 1.00 81.12 449 LEU A O 1
ATOM 3332 N N . GLY A 1 450 ? 18.336 -7.455 -8.610 1.00 74.50 450 GLY A N 1
ATOM 3333 C CA . GLY A 1 450 ? 18.294 -7.912 -10.001 1.00 74.50 450 GLY A CA 1
ATOM 3334 C C . GLY A 1 450 ? 17.061 -8.780 -10.284 1.00 74.50 450 GLY A C 1
ATOM 3335 O O . GLY A 1 450 ? 15.964 -8.464 -9.828 1.00 74.50 450 GLY A O 1
ATOM 3336 N N . LYS A 1 451 ? 17.234 -9.889 -11.021 1.00 66.69 451 LYS A N 1
ATOM 3337 C CA . LYS A 1 451 ? 16.120 -10.753 -11.470 1.00 66.69 451 LYS A CA 1
ATOM 3338 C C . LYS A 1 451 ? 15.224 -11.261 -10.329 1.00 66.69 451 LYS A C 1
ATOM 3340 O O . LYS A 1 451 ? 14.012 -11.295 -10.494 1.00 66.69 451 LYS A O 1
ATOM 3345 N N . GLN A 1 452 ? 15.797 -11.580 -9.165 1.00 63.22 452 GLN A N 1
ATOM 3346 C CA . GLN A 1 452 ? 15.042 -12.058 -7.995 1.00 63.22 452 GLN A CA 1
ATOM 3347 C C . GLN A 1 452 ? 14.172 -10.963 -7.345 1.00 63.22 452 GLN A C 1
ATOM 3349 O O . GLN A 1 452 ? 13.225 -11.269 -6.619 1.00 63.22 452 GLN A O 1
ATOM 3354 N N . GLY A 1 453 ? 14.462 -9.681 -7.603 1.00 59.91 453 GLY A N 1
ATOM 3355 C CA . GLY A 1 453 ? 13.796 -8.553 -6.951 1.00 59.91 453 GLY A CA 1
ATOM 3356 C C . GLY A 1 453 ? 12.288 -8.489 -7.191 1.00 59.91 453 GLY A C 1
ATOM 3357 O O . GLY A 1 453 ? 11.556 -8.121 -6.275 1.00 59.91 453 GLY A O 1
ATOM 3358 N N . LEU A 1 454 ? 11.815 -8.900 -8.374 1.00 65.00 454 LEU A N 1
ATOM 3359 C CA . LEU A 1 454 ? 10.410 -8.756 -8.778 1.00 65.00 454 LEU A CA 1
ATOM 3360 C C . LEU A 1 454 ? 9.423 -9.420 -7.805 1.00 65.00 454 LEU A C 1
ATOM 3362 O O . LEU A 1 454 ? 8.364 -8.857 -7.543 1.00 65.00 454 LEU A O 1
ATOM 3366 N N . SER A 1 455 ? 9.784 -10.572 -7.228 1.00 67.06 455 SER A N 1
ATOM 3367 C CA . SER A 1 455 ? 8.907 -11.319 -6.316 1.00 67.06 455 SER A CA 1
ATOM 3368 C C . SER A 1 455 ? 9.433 -11.344 -4.876 1.00 67.06 455 SER A C 1
ATOM 3370 O O . SER A 1 455 ? 8.697 -11.000 -3.945 1.00 67.06 455 SER A O 1
ATOM 3372 N N . LEU A 1 456 ? 10.730 -11.623 -4.670 1.00 74.62 456 LEU A N 1
ATOM 3373 C CA . LEU A 1 456 ? 11.338 -11.611 -3.331 1.00 74.62 456 LEU A CA 1
ATOM 3374 C C . LEU A 1 456 ? 11.273 -10.216 -2.688 1.00 74.62 456 LEU A C 1
ATOM 3376 O O . LEU A 1 456 ? 11.018 -10.096 -1.491 1.00 74.62 456 LEU A O 1
ATOM 3380 N N . GLY A 1 457 ? 11.447 -9.149 -3.471 1.00 83.19 457 GLY A N 1
ATOM 3381 C CA . GLY A 1 457 ? 11.350 -7.781 -2.967 1.00 83.19 457 GLY A CA 1
ATOM 3382 C C . GLY A 1 457 ? 9.934 -7.396 -2.534 1.00 83.19 457 GLY A C 1
ATOM 3383 O O . GLY A 1 457 ? 9.766 -6.745 -1.503 1.00 83.19 457 GLY A O 1
ATOM 3384 N N . TRP A 1 458 ? 8.900 -7.845 -3.257 1.00 84.25 458 TRP A N 1
ATOM 3385 C CA . TRP A 1 458 ? 7.500 -7.603 -2.875 1.00 84.25 458 TRP A CA 1
ATOM 3386 C C . TRP A 1 458 ? 7.142 -8.341 -1.579 1.00 84.25 458 TRP A C 1
ATOM 3388 O O . TRP A 1 458 ? 6.532 -7.763 -0.676 1.00 84.25 458 TRP A O 1
ATOM 3398 N N . ALA A 1 459 ? 7.611 -9.584 -1.435 1.00 82.06 459 ALA A N 1
ATOM 3399 C CA . ALA A 1 459 ? 7.527 -10.351 -0.195 1.00 82.06 459 ALA A CA 1
ATOM 3400 C C . ALA A 1 459 ? 8.223 -9.626 0.982 1.00 82.06 459 ALA A C 1
ATOM 3402 O O . ALA A 1 459 ? 7.627 -9.436 2.049 1.00 82.06 459 ALA A O 1
ATOM 3403 N N . LEU A 1 460 ? 9.455 -9.142 0.797 1.00 84.50 460 LEU A N 1
ATOM 3404 C CA . LEU A 1 460 ? 10.190 -8.399 1.830 1.00 84.50 460 LEU A CA 1
ATOM 3405 C C . LEU A 1 460 ? 9.481 -7.091 2.226 1.00 84.50 460 LEU A C 1
ATOM 3407 O O . LEU A 1 460 ? 9.289 -6.840 3.417 1.00 84.50 460 LEU A O 1
ATOM 3411 N N . PHE A 1 461 ? 9.023 -6.303 1.250 1.00 90.12 461 PHE A N 1
ATOM 3412 C CA . PHE A 1 461 ? 8.265 -5.065 1.466 1.00 90.12 461 PHE A CA 1
ATOM 3413 C C . PHE A 1 461 ? 6.944 -5.292 2.220 1.00 90.12 461 PHE A C 1
ATOM 3415 O O . PHE A 1 461 ? 6.617 -4.541 3.144 1.00 90.12 461 PHE A O 1
ATOM 3422 N N . MET A 1 462 ? 6.191 -6.345 1.890 1.00 89.31 462 MET A N 1
ATOM 3423 C CA . MET A 1 462 ? 4.961 -6.680 2.617 1.00 89.31 462 MET A CA 1
ATOM 3424 C C . MET A 1 462 ? 5.247 -7.177 4.039 1.00 89.31 462 MET A C 1
ATOM 3426 O O . MET A 1 462 ? 4.533 -6.802 4.973 1.00 89.31 462 MET A O 1
ATOM 3430 N N . SER A 1 463 ? 6.331 -7.932 4.238 1.00 85.56 463 SER A N 1
ATOM 3431 C CA . SER A 1 463 ? 6.772 -8.377 5.569 1.00 85.56 463 SER A CA 1
ATOM 3432 C C . SER A 1 463 ? 7.093 -7.200 6.489 1.00 85.56 463 SER A C 1
ATOM 3434 O O . SER A 1 463 ? 6.561 -7.115 7.598 1.00 85.56 463 SER A O 1
ATOM 3436 N N . THR A 1 464 ? 7.924 -6.257 6.032 1.00 91.12 464 THR A N 1
ATOM 3437 C CA . THR A 1 464 ? 8.299 -5.076 6.826 1.00 91.12 464 THR A CA 1
ATOM 3438 C C . THR A 1 464 ? 7.092 -4.174 7.090 1.00 91.12 464 THR A C 1
ATOM 3440 O O . THR A 1 464 ? 6.922 -3.704 8.216 1.00 91.12 464 THR A O 1
ATOM 3443 N N . SER A 1 465 ? 6.201 -4.009 6.105 1.00 92.62 465 SER A N 1
ATOM 3444 C CA . SER A 1 465 ? 4.935 -3.274 6.255 1.00 92.62 465 SER A CA 1
ATOM 3445 C C . SER A 1 465 ? 4.062 -3.831 7.386 1.00 92.62 465 SER A C 1
ATOM 3447 O O . SER A 1 465 ? 3.576 -3.070 8.226 1.00 92.62 465 SER A O 1
ATOM 3449 N N . ILE A 1 466 ? 3.888 -5.158 7.447 1.00 90.12 466 ILE A N 1
ATOM 3450 C CA . ILE A 1 466 ? 3.111 -5.825 8.505 1.00 90.12 466 ILE A CA 1
ATOM 3451 C C . ILE A 1 466 ? 3.804 -5.673 9.868 1.00 90.12 466 ILE A C 1
ATOM 3453 O O . ILE A 1 466 ? 3.138 -5.356 10.855 1.00 90.12 466 ILE A O 1
ATOM 3457 N N . ILE A 1 467 ? 5.131 -5.833 9.936 1.00 89.19 467 ILE A N 1
ATOM 3458 C CA . ILE A 1 467 ? 5.898 -5.687 11.186 1.00 89.19 467 ILE A CA 1
ATOM 3459 C C . ILE A 1 467 ? 5.728 -4.279 11.780 1.00 89.19 467 ILE A C 1
ATOM 3461 O O . ILE A 1 467 ? 5.389 -4.154 12.960 1.00 89.19 467 ILE A O 1
ATOM 3465 N N . PHE A 1 468 ? 5.879 -3.215 10.986 1.00 93.69 468 PHE A N 1
ATOM 3466 C CA . PHE A 1 468 ? 5.666 -1.855 11.495 1.00 93.69 468 PHE A CA 1
ATOM 3467 C C . PHE A 1 468 ? 4.192 -1.565 11.820 1.00 93.69 468 PHE A C 1
ATOM 3469 O O . PHE A 1 468 ? 3.914 -0.912 12.825 1.00 93.69 468 PHE A O 1
ATOM 3476 N N . ALA A 1 469 ? 3.231 -2.105 11.063 1.00 92.06 469 ALA A N 1
ATOM 3477 C CA . ALA A 1 469 ? 1.809 -1.981 11.397 1.00 92.06 469 ALA A CA 1
ATOM 3478 C C . ALA A 1 469 ? 1.453 -2.631 12.750 1.00 92.06 469 ALA A C 1
ATOM 3480 O O . ALA A 1 469 ? 0.643 -2.088 13.507 1.00 92.06 469 ALA A O 1
ATOM 3481 N N . GLN A 1 470 ? 2.100 -3.747 13.106 1.00 90.50 470 GLN A N 1
ATOM 3482 C CA . GLN A 1 470 ? 1.992 -4.338 14.443 1.00 90.50 470 GLN A CA 1
ATOM 3483 C C . GLN A 1 470 ? 2.567 -3.424 15.533 1.00 90.50 470 GLN A C 1
ATOM 3485 O O . GLN A 1 470 ? 1.946 -3.280 16.588 1.00 90.50 470 GLN A O 1
ATOM 3490 N N . VAL A 1 471 ? 3.712 -2.778 15.283 1.00 91.06 471 VAL A N 1
ATOM 3491 C CA . VAL A 1 471 ? 4.308 -1.799 16.210 1.00 91.06 471 VAL A CA 1
ATOM 3492 C C . VAL A 1 471 ? 3.369 -0.606 16.421 1.00 91.06 471 VAL A C 1
ATOM 3494 O O . VAL A 1 471 ? 3.097 -0.251 17.570 1.00 91.06 471 VAL A O 1
ATOM 3497 N N . TRP A 1 472 ? 2.779 -0.044 15.360 1.00 91.38 472 TRP A N 1
ATOM 3498 C CA . TRP A 1 472 ? 1.787 1.030 15.493 1.00 91.38 472 TRP A CA 1
ATOM 3499 C C . TRP A 1 472 ? 0.543 0.591 16.266 1.00 91.38 472 TRP A C 1
ATOM 3501 O O . TRP A 1 472 ? 0.118 1.308 17.169 1.00 91.38 472 TRP A O 1
ATOM 3511 N N . GLY A 1 473 ? -0.005 -0.600 16.004 1.00 89.25 473 GLY A N 1
ATOM 3512 C CA . GLY A 1 473 ? -1.162 -1.102 16.757 1.00 89.25 473 GLY A CA 1
ATOM 3513 C C . GLY A 1 473 ? -0.891 -1.318 18.254 1.00 89.25 473 GLY A C 1
ATOM 3514 O O . GLY A 1 473 ? -1.810 -1.217 19.072 1.00 89.25 473 GLY A O 1
ATOM 3515 N N . LEU A 1 474 ? 0.365 -1.564 18.645 1.00 87.56 474 LEU A N 1
ATOM 3516 C CA . LEU A 1 474 ? 0.784 -1.572 20.050 1.00 87.56 474 LEU A CA 1
ATOM 3517 C C . LEU A 1 474 ? 0.915 -0.147 20.617 1.00 87.56 474 LEU A C 1
ATOM 3519 O O . LEU A 1 474 ? 0.360 0.122 21.682 1.00 87.56 474 LEU A O 1
ATOM 3523 N N . ILE A 1 475 ? 1.573 0.771 19.898 1.00 89.75 475 ILE A N 1
ATOM 3524 C CA . ILE A 1 475 ? 1.760 2.182 20.304 1.00 89.75 475 ILE A CA 1
ATOM 3525 C C . ILE A 1 475 ? 0.414 2.905 20.481 1.00 89.75 475 ILE A C 1
ATOM 3527 O O . ILE A 1 475 ? 0.205 3.595 21.478 1.00 89.75 475 ILE A O 1
ATOM 3531 N N . LEU A 1 476 ? -0.524 2.703 19.553 1.00 89.00 476 LEU A N 1
ATOM 3532 C CA . LEU A 1 476 ? -1.886 3.247 19.606 1.00 89.00 476 LEU A CA 1
ATOM 3533 C C . LEU A 1 476 ? -2.781 2.557 20.650 1.00 89.00 476 LEU A C 1
ATOM 3535 O O . LEU A 1 476 ? -3.922 2.967 20.862 1.00 89.00 476 LEU A O 1
ATOM 3539 N N . GLY A 1 477 ? -2.295 1.494 21.298 1.00 86.88 477 GLY A N 1
ATOM 3540 C CA . GLY A 1 477 ? -3.046 0.763 22.310 1.00 86.88 477 GLY A CA 1
ATOM 3541 C C . GLY A 1 477 ? -4.259 0.004 21.764 1.00 86.88 477 GLY A C 1
ATOM 3542 O O . GLY A 1 477 ? -5.188 -0.257 22.528 1.00 86.88 477 GLY A O 1
ATOM 3543 N N . GLU A 1 478 ? -4.264 -0.405 20.487 1.00 86.38 478 GLU A N 1
ATOM 3544 C CA . GLU A 1 478 ? -5.380 -1.146 19.863 1.00 86.38 478 GLU A CA 1
ATOM 3545 C C . GLU A 1 478 ? -5.724 -2.437 20.617 1.00 86.38 478 GLU A C 1
ATOM 3547 O O . GLU A 1 478 ? -6.868 -2.900 20.587 1.00 86.38 478 GLU A O 1
ATOM 3552 N N . TRP A 1 479 ? -4.740 -2.978 21.340 1.00 86.94 479 TRP A N 1
ATOM 3553 C CA . TRP A 1 479 ? -4.803 -4.192 22.150 1.00 86.94 479 TRP A CA 1
ATOM 3554 C C . TRP A 1 479 ? -4.968 -3.932 23.661 1.00 86.94 479 TRP A C 1
ATOM 3556 O O . TRP A 1 479 ? -4.995 -4.878 24.441 1.00 86.94 479 TRP A O 1
ATOM 3566 N N . ARG A 1 480 ? -5.142 -2.679 24.115 1.00 85.19 480 ARG A N 1
ATOM 3567 C CA . ARG A 1 480 ? -5.455 -2.387 25.531 1.00 85.19 480 ARG A CA 1
ATOM 3568 C C . ARG A 1 480 ? -6.754 -3.081 25.954 1.00 85.19 480 ARG A C 1
ATOM 3570 O O . ARG A 1 480 ? -7.780 -2.937 25.287 1.00 85.19 480 ARG A O 1
ATOM 3577 N N . GLY A 1 481 ? -6.703 -3.832 27.054 1.00 82.75 481 GLY A N 1
ATOM 3578 C CA . GLY A 1 481 ? -7.820 -4.654 27.534 1.00 82.75 481 GLY A CA 1
ATOM 3579 C C . GLY A 1 481 ? -8.077 -5.931 26.718 1.00 82.75 481 GLY A C 1
ATOM 3580 O O . GLY A 1 481 ? -9.099 -6.580 26.924 1.00 82.75 481 GLY A O 1
ATOM 3581 N N . ALA A 1 482 ? -7.194 -6.305 25.784 1.00 87.12 482 ALA A N 1
ATOM 3582 C CA . ALA A 1 482 ? -7.253 -7.613 25.136 1.00 87.12 482 ALA A CA 1
ATOM 3583 C C . ALA A 1 482 ? -6.777 -8.718 26.097 1.00 87.12 482 ALA A C 1
ATOM 3585 O O . ALA A 1 482 ? -5.945 -8.488 26.974 1.00 87.12 482 ALA A O 1
ATOM 3586 N N . SER A 1 483 ? -7.287 -9.940 25.925 1.00 88.25 483 SER A N 1
ATOM 3587 C CA . SER A 1 483 ? -6.843 -11.075 26.742 1.00 88.25 483 SER A CA 1
ATOM 3588 C C . SER A 1 483 ? -5.471 -11.592 26.289 1.00 88.25 483 SER A C 1
ATOM 3590 O O . SER A 1 483 ? -5.102 -11.451 25.120 1.00 88.25 483 SER A O 1
ATOM 3592 N N . GLY A 1 484 ? -4.741 -12.276 27.176 1.00 87.12 484 GLY A N 1
ATOM 3593 C CA . GLY A 1 484 ? -3.473 -12.930 26.818 1.00 87.12 484 GLY A CA 1
ATOM 3594 C C . GLY A 1 484 ? -3.612 -13.946 25.673 1.00 87.12 484 GLY A C 1
ATOM 3595 O O . GLY A 1 484 ? -2.711 -14.065 24.848 1.00 87.12 484 GLY A O 1
ATOM 3596 N N . ARG A 1 485 ? -4.776 -14.604 25.550 1.00 87.19 485 ARG A N 1
ATOM 3597 C CA . ARG A 1 485 ? -5.109 -15.475 24.409 1.00 87.19 485 ARG A CA 1
ATOM 3598 C C . ARG A 1 485 ? -5.185 -14.679 23.105 1.00 87.19 485 ARG A C 1
ATOM 3600 O O . ARG A 1 485 ? -4.588 -15.075 22.113 1.00 87.19 485 ARG A O 1
ATOM 3607 N N . SER A 1 486 ? -5.834 -13.517 23.127 1.00 87.56 486 SER A N 1
ATOM 3608 C CA . SER A 1 486 ? -5.952 -12.623 21.968 1.00 87.56 486 SER A CA 1
ATOM 3609 C C . SER A 1 486 ? -4.582 -12.102 21.511 1.00 87.56 486 SER A C 1
ATOM 3611 O O . SER A 1 486 ? -4.311 -12.070 20.314 1.00 87.56 486 SER A O 1
ATOM 3613 N N . HIS A 1 487 ? -3.685 -11.774 22.449 1.00 87.44 487 HIS A N 1
ATOM 3614 C CA . HIS A 1 487 ? -2.288 -11.451 22.134 1.00 87.44 487 HIS A CA 1
ATOM 3615 C C . HIS A 1 487 ? -1.531 -12.643 21.522 1.00 87.44 487 HIS A C 1
ATOM 3617 O O . HIS A 1 487 ? -0.835 -12.465 20.523 1.00 87.44 487 HIS A O 1
ATOM 3623 N N . LEU A 1 488 ? -1.693 -13.851 22.075 1.00 90.06 488 LEU A N 1
ATOM 3624 C CA . LEU A 1 488 ? -1.063 -15.069 21.556 1.00 90.06 488 LEU A CA 1
ATOM 3625 C C . LEU A 1 488 ? -1.531 -15.394 20.129 1.00 90.06 488 LEU A C 1
ATOM 3627 O O . LEU A 1 488 ? -0.695 -15.648 19.266 1.00 90.06 488 LEU A O 1
ATOM 3631 N N . PHE A 1 489 ? -2.838 -15.330 19.855 1.00 90.50 489 PHE A N 1
ATOM 3632 C CA . PHE A 1 489 ? -3.381 -15.553 18.511 1.00 90.50 489 PHE A CA 1
ATOM 3633 C C . PHE A 1 489 ? -2.918 -14.489 17.505 1.00 90.50 489 PHE A C 1
ATOM 3635 O O . PHE A 1 489 ? -2.623 -14.842 16.364 1.00 90.50 489 PHE A O 1
ATOM 3642 N N . GLN A 1 490 ? -2.777 -13.218 17.912 1.00 88.69 490 GLN A N 1
ATOM 3643 C CA . GLN A 1 490 ? -2.231 -12.190 17.019 1.00 88.69 490 GLN A CA 1
ATOM 3644 C C . GLN A 1 490 ? -0.754 -12.456 16.711 1.00 88.69 490 GLN A C 1
ATOM 3646 O O . GLN A 1 490 ? -0.359 -12.398 15.550 1.00 88.69 490 GLN A O 1
ATOM 3651 N N . LEU A 1 491 ? 0.060 -12.769 17.726 1.00 88.69 491 LEU A N 1
ATOM 3652 C CA . LEU A 1 491 ? 1.489 -13.032 17.544 1.00 88.69 491 LEU A CA 1
ATOM 3653 C C . LEU A 1 491 ? 1.730 -14.289 16.695 1.00 88.69 491 LEU A C 1
ATOM 3655 O O . LEU A 1 491 ? 2.524 -14.249 15.758 1.00 88.69 491 LEU A O 1
ATOM 3659 N N . ALA A 1 492 ? 1.002 -15.374 16.970 1.00 91.62 492 ALA A N 1
ATOM 3660 C CA . ALA A 1 492 ? 1.050 -16.598 16.175 1.00 91.62 492 ALA A CA 1
ATOM 3661 C C . ALA A 1 492 ? 0.577 -16.356 14.733 1.00 91.62 492 ALA A C 1
ATOM 3663 O O . ALA A 1 492 ? 1.215 -16.824 13.795 1.00 91.62 492 ALA A O 1
ATOM 3664 N N . GLY A 1 493 ? -0.496 -15.583 14.538 1.00 89.25 493 GLY A N 1
ATOM 3665 C CA . GLY A 1 493 ? -1.010 -15.260 13.209 1.00 89.25 493 GLY A CA 1
ATOM 3666 C C . GLY A 1 493 ? -0.065 -14.391 12.380 1.00 89.25 493 GLY A C 1
ATOM 3667 O O . GLY A 1 493 ? 0.132 -14.663 11.200 1.00 89.25 493 GLY A O 1
ATOM 3668 N N . VAL A 1 494 ? 0.584 -13.402 12.999 1.00 86.69 494 VAL A N 1
ATOM 3669 C CA . VAL A 1 494 ? 1.635 -12.593 12.357 1.00 86.69 494 VAL A CA 1
ATOM 3670 C C . VAL A 1 494 ? 2.870 -13.441 12.042 1.00 86.69 494 VAL A C 1
ATOM 3672 O O . VAL A 1 494 ? 3.422 -13.318 10.953 1.00 86.69 494 VAL A O 1
ATOM 3675 N N . GLY A 1 495 ? 3.278 -14.337 12.947 1.00 88.94 495 GLY A N 1
ATOM 3676 C CA . GLY A 1 495 ? 4.380 -15.272 12.703 1.00 88.94 495 GLY A CA 1
ATOM 3677 C C . GLY A 1 495 ? 4.101 -16.226 11.537 1.00 88.94 495 GLY A C 1
ATOM 3678 O O . GLY A 1 495 ? 4.959 -16.405 10.678 1.00 88.94 495 GLY A O 1
ATOM 3679 N N . LEU A 1 496 ? 2.885 -16.777 11.460 1.00 92.12 496 LEU A N 1
ATOM 3680 C CA . LEU A 1 496 ? 2.427 -17.620 10.349 1.00 92.12 496 LEU A CA 1
ATOM 3681 C C . LEU A 1 496 ? 2.326 -16.847 9.029 1.00 92.12 496 LEU A C 1
ATOM 3683 O O . LEU A 1 496 ? 2.738 -17.377 8.000 1.00 92.12 496 LEU A O 1
ATOM 3687 N N . LEU A 1 497 ? 1.845 -15.596 9.056 1.00 84.75 497 LEU A N 1
ATOM 3688 C CA . LEU A 1 497 ? 1.883 -14.710 7.890 1.00 84.75 497 LEU A CA 1
ATOM 3689 C C . LEU A 1 497 ? 3.326 -14.548 7.408 1.00 84.75 497 LEU A C 1
ATOM 3691 O O . LEU A 1 497 ? 3.611 -14.951 6.289 1.00 84.75 497 LEU A O 1
ATOM 3695 N N . ILE A 1 498 ? 4.240 -14.048 8.251 1.00 84.62 498 ILE A N 1
ATOM 3696 C CA . ILE A 1 498 ? 5.655 -13.809 7.900 1.00 84.62 498 ILE A CA 1
ATOM 3697 C C . ILE A 1 498 ? 6.345 -15.091 7.404 1.00 84.62 498 ILE A C 1
ATOM 3699 O O . ILE A 1 498 ? 7.079 -15.039 6.420 1.00 84.62 498 ILE A O 1
ATOM 3703 N N . ALA A 1 499 ? 6.078 -16.245 8.023 1.00 88.50 499 ALA A N 1
ATOM 3704 C CA . ALA A 1 499 ? 6.571 -17.535 7.541 1.00 88.50 499 ALA A CA 1
ATOM 3705 C C . ALA A 1 499 ? 6.029 -17.864 6.139 1.00 88.50 499 ALA A C 1
ATOM 3707 O O . ALA A 1 499 ? 6.800 -18.244 5.263 1.00 88.50 499 ALA A O 1
ATOM 3708 N N . GLY A 1 500 ? 4.733 -17.646 5.894 1.00 86.38 500 GLY A N 1
ATOM 3709 C CA . GLY A 1 500 ? 4.144 -17.757 4.560 1.00 86.38 500 GLY A CA 1
ATOM 3710 C C . GLY A 1 500 ? 4.804 -16.820 3.549 1.00 86.38 500 GLY A C 1
ATOM 3711 O O . GLY A 1 500 ? 5.145 -17.260 2.455 1.00 86.38 500 GLY A O 1
ATOM 3712 N N . ILE A 1 501 ? 5.084 -15.568 3.929 1.00 79.38 501 ILE A N 1
ATOM 3713 C CA . ILE A 1 501 ? 5.788 -14.611 3.063 1.00 79.38 501 ILE A CA 1
ATOM 3714 C C . ILE A 1 501 ? 7.203 -15.096 2.714 1.00 79.38 501 ILE A C 1
ATOM 3716 O O . ILE A 1 501 ? 7.607 -15.010 1.556 1.00 79.38 501 ILE A O 1
ATOM 3720 N N . ALA A 1 502 ? 7.938 -15.648 3.683 1.00 80.00 502 ALA A N 1
ATOM 3721 C CA . ALA A 1 502 ? 9.268 -16.208 3.450 1.00 80.00 502 ALA A CA 1
ATOM 3722 C C . ALA A 1 502 ? 9.234 -17.423 2.504 1.00 80.00 502 ALA A C 1
ATOM 3724 O O . ALA A 1 502 ? 10.078 -17.522 1.617 1.00 80.00 502 ALA A O 1
ATOM 3725 N N . PHE A 1 503 ? 8.240 -18.309 2.640 1.00 86.25 503 PHE A N 1
ATOM 3726 C CA . PHE A 1 503 ? 8.047 -19.444 1.729 1.00 86.25 503 PHE A CA 1
ATOM 3727 C C . PHE A 1 503 ? 7.678 -18.995 0.307 1.00 86.25 503 PHE A C 1
ATOM 3729 O O . PHE A 1 503 ? 8.251 -19.510 -0.649 1.00 86.25 503 PHE A O 1
ATOM 3736 N N . LEU A 1 504 ? 6.795 -18.001 0.156 1.00 79.31 504 LEU A N 1
ATOM 3737 C CA . LEU A 1 504 ? 6.459 -17.423 -1.153 1.00 79.31 504 LEU A CA 1
ATOM 3738 C C . LEU A 1 504 ? 7.671 -16.743 -1.808 1.00 79.31 504 LEU A C 1
ATOM 3740 O O . LEU A 1 504 ? 7.933 -16.965 -2.985 1.00 79.31 504 LEU A O 1
ATOM 3744 N N . GLY A 1 505 ? 8.444 -15.962 -1.046 1.00 74.81 505 GLY A N 1
ATOM 3745 C CA . GLY A 1 505 ? 9.665 -15.321 -1.542 1.00 74.81 505 GLY A CA 1
ATOM 3746 C C . GLY A 1 505 ? 10.765 -16.318 -1.927 1.00 74.81 505 GLY A C 1
ATOM 3747 O O . GLY A 1 505 ? 11.483 -16.076 -2.893 1.00 74.81 505 GLY A O 1
ATOM 3748 N N . ALA A 1 506 ? 10.876 -17.442 -1.209 1.00 78.19 506 ALA A N 1
ATOM 3749 C CA . ALA A 1 506 ? 11.790 -18.530 -1.553 1.00 78.19 506 ALA A CA 1
ATOM 3750 C C . ALA A 1 506 ? 11.339 -19.286 -2.813 1.00 78.19 506 ALA A C 1
ATOM 3752 O O . ALA A 1 506 ? 12.171 -19.596 -3.664 1.00 78.19 506 ALA A O 1
ATOM 3753 N N . ALA A 1 507 ? 10.035 -19.535 -2.970 1.00 77.12 507 ALA A N 1
ATOM 3754 C CA . ALA A 1 507 ? 9.489 -20.209 -4.145 1.00 77.12 507 ALA A CA 1
ATOM 3755 C C . ALA A 1 507 ? 9.851 -19.480 -5.446 1.00 77.12 507 ALA A C 1
ATOM 3757 O O . ALA A 1 507 ? 10.388 -20.083 -6.368 1.00 77.12 507 ALA A O 1
ATOM 3758 N N . SER A 1 508 ? 9.663 -18.160 -5.462 1.00 68.06 508 SER A N 1
ATOM 3759 C CA . SER A 1 508 ? 10.010 -17.281 -6.584 1.00 68.06 508 SER A CA 1
ATOM 3760 C C . SER A 1 508 ? 11.516 -16.993 -6.724 1.00 68.06 508 SER A C 1
ATOM 3762 O O . SER A 1 508 ? 11.901 -16.075 -7.447 1.00 68.06 508 SER A O 1
ATOM 3764 N N . SER A 1 509 ? 12.371 -17.709 -5.986 1.00 65.31 509 SER A N 1
ATOM 3765 C CA . SER A 1 509 ? 13.827 -17.736 -6.196 1.00 65.31 509 SER A CA 1
ATOM 3766 C C . SER A 1 509 ? 14.321 -19.055 -6.810 1.00 65.31 509 SER A C 1
ATOM 3768 O O . SER A 1 509 ? 15.496 -19.153 -7.155 1.00 65.31 509 SER A O 1
ATOM 3770 N N . GLU A 1 510 ? 13.408 -20.020 -6.982 1.00 65.56 510 GLU A N 1
ATOM 3771 C CA . GLU A 1 510 ? 13.571 -21.274 -7.734 1.00 65.56 510 GLU A CA 1
ATOM 3772 C C . GLU A 1 510 ? 12.945 -21.178 -9.155 1.00 65.56 510 GLU A C 1
ATOM 3774 O O . GLU A 1 510 ? 12.890 -22.181 -9.868 1.00 65.56 510 GLU A O 1
ATOM 3779 N N . GLU A 1 511 ? 12.462 -19.985 -9.549 1.00 55.62 511 GLU A N 1
ATOM 3780 C CA . GLU A 1 511 ? 12.009 -19.593 -10.905 1.00 55.62 511 GLU A CA 1
ATOM 3781 C C . GLU A 1 511 ? 13.120 -18.865 -11.695 1.00 55.62 511 GLU A C 1
ATOM 3783 O O . GLU A 1 511 ? 13.278 -19.177 -12.898 1.00 55.62 511 GLU A O 1
#

Foldseek 3Di:
DDLVVLQVLLLVLLLLLLLLLLPLLQLLEPLHFPLLHLDDPQFDHSLLLLLLLLVLLLVVLVVVLCVPQHDLLVVLLVVQFDVVLLVLLLVLLLLLLVLVVLLSVLCHQQNLLLSLLLQLLLLQLVLLCVCVVPPDVDRFDPLLVVLNVLLNVLSVLLNVLLLVLSQLLVVLVVVVVDVVQDPPDDPPPPPPHDDSVRSSVSSNVSSNSNSSNLVSLVSCVPVCRLVSSVPRSVDDSLSSLSVSSNSNSCSSSVSSNVVSVVVCVVVVSVVSSCQLQPDPPDDPVRVVVVVVVDDDDPPDDDDDDDDDDDDDDDDDDDDDDDDDDDDDDDDDDDDDDDDDDDDDDDDDDDDDDDDDDDDDDDDDDDDDDDDDDDDDDDDDDDDDDPVVVVVVVVVVVVPDDPPCPPDPRPVCVPAGSNRSSVSSSVSSSSSSCSVSVSSSSLSVSLVSVPPLSSSLSSLSSSLSNSVSSNVVCVVSPVCPSRDPSSVVSNVSSNVSSNSSSVSSSVSSVSD

Secondary structure (DSSP, 8-state):
--HHHHHHHHHHHHHHHHHHHHHTTGGG-TTS-GGG----TTS--HHHHHHHHHHHHHHHHHHHHHHHH-HHHHHHHHHH--HHHHHHHHHHHHHHHHHHHHHHHHHHHH-HHHHHHHHHHHHHHHHTTHHHHS--SSPPPHHHHHHHHHHHHHHHHHHHHHHHHHHHHHHHHHHHHHHTT-S---GGGGGGSPPHHHHHHHHHHHHHHHTHHHHHHHHHHHTTHHHHHHHTT---HHHHHHHHHHHHHHHHHHHHHHHHHHHHHHTTTHHHHHTTTS--S--HHHHHHHHHH-PPPS--PPPP---------------------------------------------------------------------------------HHHHHHHHHHHTTS-------SSSHHHHT--HHHHHHHHHHHHHHHHHHHHHHHHHHHHHHHHHGGGIIIIIHHHHHHHHHHHHHHHHHHTTTTTT--HHHHHHHHHHHHHHHHHHHHHHHHTT--

Organism: NCBI:txid1169474

Radius of gyration: 34.61 Å; chains: 1; bounding box: 89×94×99 Å

Sequence (511 aa):
MDFAGRLLLALALFAIAGFGNSFWNLPGQDTTPRSLRAVDPGAWKFEHFYLVNAVFAIVVNTIFVCAMVGAEKLESARKVTPAGQATLVVFLALFWGIGVRLFSYAIQICGIAVGFAVCLGLVLALGSLYPLLFPSDTFPGPTALGLLSAGIVLALCGLAATSFAVYERDRGRRKSSKQEAGEEGTEETEKKGHSALVKLGVCVVAGIVASLFNIAVLVSQKFGLEDAWIEEGGLITTDAGYLTLLIVFPCGFGVVMAFTAFVIHKDNGWGRFMAPFASSGLTPLTRAAEAAQVRPDPSSSPQQKSTKQAVPSAKEEAGGDGLSLPRDLETGGPVEEEGQEKGKGLTDLPTVTSPTAQTQTVEAVRVSVPVSVPADPEEKVGEGSPKQQKEMEMTAASLHEPPIKKSMGGETEGLSRWGRGLHCLFLCVLSAVGVTGQFFVFVGANSLLGKQGLSLGWALFMSTSIIFAQVWGLILGEWRGASGRSHLFQLAGVGLLIAGIAFLGAASSEE

pLDDT: mean 71.3, std 26.43, range [21.23, 97.81]